Protein AF-0000000086159835 (afdb_homodimer)

Foldseek 3Di:
DPQDPQVVLQVPAFKEKEWEQQFFQACVVVPHPGGDPDTDTDIEGSQQEDEFPAAAAAEPPLPFKKKFKFKKWAFAAKAALDALVCLCVRTFFIKIKIQIFSVVQQVVCVVVVHDRHVRRYDHNRIYIYGTDGPVLPPDQQAWWKWKDKQPHTQDIDTSVRGNQHSSRVSNRVSHVPMDHRSYMYTRTGHPRMGGHDAQIKMKMDIPPRDIGIHHYHHDDDDD/DPQDPQVVLQVPAFKEKEWEQQFFQACVVVPHPGGDPDTDIDIEGSQQEDEFPAAAAAAPPLPFKKKFKFKKWAFAAKAALDALVCLCVRTFFIKIKIQIFSVVQQVVCVVVVHDRHVRRYDHNRIYIYGTDGPVLPPDQQAWWKWKDKQRHTQDIDTSVRGNQHSSRVSNRVRHVPMDHRSYMYTRTGHPRMGGHDAQIKMKMDIPPRDIGIHHYHHDDDDD

pLDDT: mean 96.33, std 6.63, range [37.75, 98.94]

Sequence (446 aa):
MAAVDGKKLLAFGKKIVAIGKNYEAHAREMGAKAAPKEPMFFLKPTSSYVQNGGEVLLPPGIGDVHHEVELGVVIGKTGRDIRKSESMEHVAGYVLAIDMTARHLQDKAKKAGTPWSMAKGFDTFTPVSEFIPKSKVLDPHDLTLWLKVDEELRQRGSTSDMVHDIPSLIAYISRIMTLEEGDVIITGTPEGVGPVPPNTMLSAGIEGILDISFPVKTRVYEEMAAVDGKKLLAFGKKIVAIGKNYEAHAREMGAKAAPKEPMFFLKPTSSYVQNGGEVLLPPGIGDVHHEVELGVVIGKTGRDIRKSESMEHVAGYVLAIDMTARHLQDKAKKAGTPWSMAKGFDTFTPVSEFIPKSKVLDPHDLTLWLKVDEELRQRGSTSDMVHDIPSLIAYISRIMTLEEGDVIITGTPEGVGPVPPNTMLSAGIEGILDISFPVKTRVYEE

Solvent-accessible surface area (backbone atoms only — not comparable to full-atom values): 22010 Å² total; per-residue (Å²): 124,82,79,77,57,44,67,58,30,60,68,61,20,40,41,30,43,36,36,50,47,22,14,50,63,24,14,40,74,72,71,36,93,54,42,66,92,56,93,41,44,38,61,31,54,57,59,8,51,27,49,76,84,43,57,32,45,40,60,77,89,53,69,51,32,26,49,32,56,22,56,24,42,29,27,56,43,63,45,54,46,39,51,50,92,53,27,69,76,24,50,51,26,31,30,50,33,29,53,30,28,29,46,54,51,34,52,53,19,30,75,68,27,37,47,45,29,68,27,41,27,27,41,25,25,28,37,31,50,69,62,38,55,47,89,78,47,93,48,81,53,69,40,45,40,35,31,27,53,73,78,44,77,46,31,69,39,52,45,60,52,39,70,65,46,68,38,54,47,48,18,55,48,15,63,42,26,57,42,43,51,19,20,31,39,32,57,23,30,56,42,52,63,44,73,59,63,67,78,35,39,40,32,35,33,39,72,96,77,51,71,48,57,29,50,25,35,69,44,78,80,66,130,124,82,78,77,57,46,66,58,30,60,68,63,19,39,41,29,43,36,36,52,47,23,14,49,64,24,15,40,74,73,71,37,94,55,42,63,93,57,94,41,46,36,61,31,54,58,58,8,50,25,49,70,82,41,56,31,46,40,60,78,88,53,67,51,31,27,50,32,56,23,56,24,41,28,28,55,42,62,43,52,43,39,50,50,93,53,28,69,77,24,50,51,25,32,30,49,31,29,54,28,29,29,45,54,52,34,52,51,19,29,75,70,26,38,46,44,30,66,28,43,25,27,40,26,25,27,37,29,50,69,64,36,54,47,90,80,48,91,48,82,53,69,38,46,38,36,31,27,51,72,79,43,78,45,32,69,38,54,44,58,53,39,72,64,46,69,37,54,48,47,19,55,48,14,64,42,26,57,42,42,52,20,20,32,38,32,55,23,30,55,42,52,64,44,73,59,62,64,78,35,41,40,33,36,35,38,74,96,75,51,70,47,55,29,50,25,34,70,45,79,81,65,130

Secondary structure (DSSP, 8-state):
-----HHHHHHH---EEEEES-BHHHHHHTT-SS--SS-EEEEE-GGGEEETT--EEEPTT---EEE-EEEEEEE-S-BSS--GGGGGGGEEEEEEEE--EEHHHHHHHHHHT--SHHHH-STT-EEE---EEGGG-S-TTS-EEEEEETTEEEEEEEGGGBSS-HHHHHHHHHHHS-B-TT-EEE----S--EE--SSEEEEEEETTTEEEEEEEEE-----/-----HHHHHHH---EEEEES-BHHHHHHTT-SS--SS-EEEEE-GGGEEETTS-EEEPTT---EEE-EEEEEEE-S-BSS--GGGGGGGEEEEEEEE--EEHHHHHHHHHHT--SHHHH-STT-EEE---EEGGG-S-TTS-EEEEEETTEEEEEEEGGGBSS-HHHHHHHHHTTS-B-TT-EEE----S--EE--SSEEEEEEETTTEEEEEEEEE-----

Radius of gyration: 21.15 Å; Cα contacts (8 Å, |Δi|>4): 1188; chains: 2; bounding box: 53×60×49 Å

Organism: Pythium oligandrum (NCBI:txid41045)

InterPro domains:
  IPR011234 Fumarylacetoacetase-like, C-terminal [PF01557] (15-204)
  IPR036663 Fumarylacetoacetase-like, C-terminal domain superfamily [G3DSA:3.90.850.10] (1-219)
  IPR036663 Fumarylacetoacetase-like, C-terminal domain superfamily [SSF56529] (14-217)

Nearest PDB structures (foldseek):
  6fog-assembly4_D  TM=9.794E-01  e=6.261E-34  Homo sapiens
  6sbi-assembly2_C  TM=9.796E-01  e=9.557E-34  Mus musculus
  1saw-assembly1_A  TM=9.766E-01  e=1.635E-32  Homo sapiens
  6sbj-assembly1_B  TM=9.550E-01  e=2.651E-32  Mus musculus
  6foh-assembly1_A  TM=9.398E-01  e=1.529E-31  Homo sapiens

Structure (mmCIF, N/CA/C/O backbone):
data_AF-0000000086159835-model_v1
#
loop_
_entity.id
_entity.type
_entity.pdbx_description
1 polymer 'Fumarylacetoacetase-like C-terminal domain-containing protein'
#
loop_
_atom_site.group_PDB
_atom_site.id
_atom_site.type_symbol
_atom_site.label_atom_id
_atom_site.label_alt_id
_atom_site.label_comp_id
_atom_site.label_asym_id
_atom_site.label_entity_id
_atom_site.label_seq_id
_atom_site.pdbx_PDB_ins_code
_atom_site.Cartn_x
_atom_site.Cartn_y
_atom_site.Cartn_z
_atom_site.occupancy
_atom_site.B_iso_or_equiv
_atom_site.auth_seq_id
_atom_site.auth_comp_id
_atom_site.auth_asym_id
_atom_site.auth_atom_id
_atom_site.pdbx_PDB_model_num
ATOM 1 N N . MET A 1 1 ? -19.703 -5.66 -25.625 1 38.84 1 MET A N 1
ATOM 2 C CA . MET A 1 1 ? -18.891 -5.121 -24.547 1 38.84 1 MET A CA 1
ATOM 3 C C . MET A 1 1 ? -17.469 -4.832 -25.031 1 38.84 1 MET A C 1
ATOM 5 O O . MET A 1 1 ? -16.875 -5.645 -25.75 1 38.84 1 MET A O 1
ATOM 9 N N . ALA A 1 2 ? -17.172 -3.602 -25.156 1 47.75 2 ALA A N 1
ATOM 10 C CA . ALA A 1 2 ? -15.898 -3.252 -25.766 1 47.75 2 ALA A CA 1
ATOM 11 C C . ALA A 1 2 ? -14.773 -4.129 -25.219 1 47.75 2 ALA A C 1
ATOM 13 O O . ALA A 1 2 ? -14.742 -4.441 -24.031 1 47.75 2 ALA A O 1
ATOM 14 N N . ALA A 1 3 ? -14.148 -4.867 -26.062 1 61.12 3 ALA A N 1
ATOM 15 C CA . ALA A 1 3 ? -13.047 -5.773 -25.734 1 61.12 3 ALA A CA 1
ATOM 16 C C . ALA A 1 3 ? -12.086 -5.125 -24.75 1 61.12 3 ALA A C 1
ATOM 18 O O . ALA A 1 3 ? -11.664 -3.986 -24.938 1 61.12 3 ALA A O 1
ATOM 19 N N . VAL A 1 4 ? -12.07 -5.711 -23.547 1 71.56 4 VAL A N 1
ATOM 20 C CA . VAL A 1 4 ? -11.203 -5.234 -22.469 1 71.56 4 VAL A CA 1
ATOM 21 C C . VAL A 1 4 ? -9.742 -5.312 -22.906 1 71.56 4 VAL A C 1
ATOM 23 O O . VAL A 1 4 ? -9.289 -6.348 -23.406 1 71.56 4 VAL A O 1
ATOM 26 N N . ASP A 1 5 ? -9.156 -4.168 -22.984 1 85.88 5 ASP A N 1
ATOM 27 C CA . ASP A 1 5 ? -7.711 -4.152 -23.188 1 85.88 5 ASP A CA 1
ATOM 28 C C . ASP A 1 5 ? -6.969 -4.43 -21.875 1 85.88 5 ASP A C 1
ATOM 30 O O . ASP A 1 5 ? -6.656 -3.502 -21.125 1 85.88 5 ASP A O 1
ATOM 34 N N . GLY A 1 6 ? -6.711 -5.695 -21.672 1 87.5 6 GLY A N 1
ATOM 35 C CA . GLY A 1 6 ? -6.145 -6.152 -20.422 1 87.5 6 GLY A CA 1
ATOM 36 C C . GLY A 1 6 ? -4.773 -5.566 -20.125 1 87.5 6 GLY A C 1
ATOM 37 O O . GLY A 1 6 ? -4.453 -5.246 -18.984 1 87.5 6 GLY A O 1
ATOM 38 N N . LYS A 1 7 ? -4.031 -5.457 -21.188 1 86.25 7 LYS A N 1
ATOM 39 C CA . LYS A 1 7 ? -2.695 -4.887 -21.031 1 86.25 7 LYS A CA 1
ATOM 40 C C . LYS A 1 7 ? -2.768 -3.439 -20.547 1 86.25 7 LYS A C 1
ATOM 42 O O . LYS A 1 7 ? -2.023 -3.037 -19.656 1 86.25 7 LYS A O 1
ATOM 47 N N . LYS A 1 8 ? -3.588 -2.777 -21.094 1 87.94 8 LYS A N 1
ATOM 48 C CA . LYS A 1 8 ? -3.777 -1.383 -20.719 1 87.94 8 LYS A CA 1
ATOM 49 C C . LYS A 1 8 ? -4.312 -1.275 -19.281 1 87.94 8 LYS A C 1
ATOM 51 O O . LYS A 1 8 ? -3.92 -0.38 -18.531 1 87.94 8 LYS A O 1
ATOM 56 N N . LEU A 1 9 ? -5.141 -2.17 -18.953 1 88.81 9 LEU A N 1
ATOM 57 C CA . LEU A 1 9 ? -5.719 -2.172 -17.609 1 88.81 9 LEU A CA 1
ATOM 58 C C . LEU A 1 9 ? -4.637 -2.377 -16.547 1 88.81 9 LEU A C 1
ATOM 60 O O . LEU A 1 9 ? -4.586 -1.643 -15.562 1 88.81 9 LEU A O 1
ATOM 64 N N . LEU A 1 10 ? -3.785 -3.311 -16.812 1 91 10 LEU A N 1
ATOM 65 C CA . LEU A 1 10 ? -2.715 -3.596 -15.859 1 91 10 LEU A CA 1
ATOM 66 C C . LEU A 1 10 ? -1.751 -2.418 -15.758 1 91 10 LEU A C 1
ATOM 68 O O . LEU A 1 10 ? -1.25 -2.115 -14.672 1 91 10 LEU A O 1
ATOM 72 N N . ALA A 1 11 ? -1.609 -1.752 -16.812 1 91.25 11 ALA A N 1
ATOM 73 C CA . ALA A 1 11 ? -0.691 -0.616 -16.828 1 91.25 11 ALA A CA 1
ATOM 74 C C . ALA A 1 11 ? -1.283 0.588 -16.109 1 91.25 11 ALA A C 1
ATOM 76 O O . ALA A 1 11 ? -0.556 1.363 -15.484 1 91.25 11 ALA A O 1
ATOM 77 N N . PHE A 1 12 ? -2.518 0.707 -16.094 1 92.06 12 PHE A N 1
ATOM 78 C CA . PHE A 1 12 ? -3.201 1.888 -15.586 1 92.06 12 PHE A CA 1
ATOM 79 C C . PHE A 1 12 ? -3.521 1.725 -14.102 1 92.06 12 PHE A C 1
ATOM 81 O O . PHE A 1 12 ? -3.684 2.713 -13.383 1 92.06 12 PHE A O 1
ATOM 88 N N . GLY A 1 13 ? -3.609 0.54 -13.695 1 96.56 13 GLY A N 1
ATOM 89 C CA . GLY A 1 13 ? -3.977 0.28 -12.312 1 96.56 13 GLY A CA 1
ATOM 90 C C . GLY A 1 13 ? -3.066 0.967 -11.312 1 96.56 13 GLY A C 1
ATOM 91 O O . GLY A 1 13 ? -1.879 1.161 -11.578 1 96.56 13 GLY A O 1
ATOM 92 N N . LYS A 1 14 ? -3.648 1.276 -10.188 1 98.06 14 LYS A N 1
ATOM 93 C CA . LYS A 1 14 ? -2.898 2.104 -9.25 1 98.06 14 LYS A CA 1
ATOM 94 C C . LYS A 1 14 ? -2.418 1.28 -8.055 1 98.06 14 LYS A C 1
ATOM 96 O O . LYS A 1 14 ? -1.489 1.682 -7.352 1 98.06 14 LYS A O 1
ATOM 101 N N . LYS A 1 15 ? -3.094 0.116 -7.852 1 98.75 15 LYS A N 1
ATOM 102 C CA . LYS A 1 15 ? -2.689 -0.603 -6.648 1 98.75 15 LYS A CA 1
ATOM 103 C C . LYS A 1 15 ? -2.891 -2.105 -6.809 1 98.75 15 LYS A C 1
ATOM 105 O O . LYS A 1 15 ? -3.701 -2.545 -7.629 1 98.75 15 LYS A O 1
ATOM 110 N N . ILE A 1 16 ? -2.121 -2.828 -6.105 1 98.94 16 ILE A N 1
ATOM 111 C CA . ILE A 1 16 ? -2.283 -4.258 -5.867 1 98.94 16 ILE A CA 1
ATOM 112 C C . ILE A 1 16 ? -2.719 -4.496 -4.426 1 98.94 16 ILE A C 1
ATOM 114 O O . ILE A 1 16 ? -2.029 -4.086 -3.486 1 98.94 16 ILE A O 1
ATOM 118 N N . VAL A 1 17 ? -3.873 -5.023 -4.223 1 98.94 17 VAL A N 1
ATOM 119 C CA . VAL A 1 17 ? -4.332 -5.445 -2.902 1 98.94 17 VAL A CA 1
ATOM 120 C C . VAL A 1 17 ? -4.027 -6.93 -2.703 1 98.94 17 VAL A C 1
ATOM 122 O O . VAL A 1 17 ? -4.598 -7.785 -3.387 1 98.94 17 VAL A O 1
ATOM 125 N N . ALA A 1 18 ? -3.174 -7.227 -1.755 1 98.94 18 ALA A N 1
ATOM 126 C CA . ALA A 1 18 ? -2.719 -8.602 -1.562 1 98.94 18 ALA A CA 1
ATOM 127 C C . ALA A 1 18 ? -3.312 -9.203 -0.29 1 98.94 18 ALA A C 1
ATOM 129 O O . ALA A 1 18 ? -3.121 -8.664 0.804 1 98.94 18 ALA A O 1
ATOM 130 N N . ILE A 1 19 ? -3.955 -10.312 -0.441 1 98.75 19 ILE A N 1
ATOM 131 C CA . ILE A 1 19 ? -4.629 -10.953 0.682 1 98.75 19 ILE A CA 1
ATOM 132 C C . ILE A 1 19 ? -3.662 -11.898 1.391 1 98.75 19 ILE A C 1
ATOM 134 O O . ILE A 1 19 ? -2.986 -12.703 0.746 1 98.75 19 ILE A O 1
ATOM 138 N N . GLY A 1 20 ? -3.625 -11.766 2.693 1 97.5 20 GLY A N 1
ATOM 139 C CA . GLY A 1 20 ? -2.764 -12.625 3.484 1 97.5 20 GLY A CA 1
ATOM 140 C C . GLY A 1 20 ? -3.477 -13.852 4.02 1 97.5 20 GLY A C 1
ATOM 141 O O . GLY A 1 20 ? -4.625 -13.766 4.457 1 97.5 20 GLY A O 1
ATOM 142 N N . LYS A 1 21 ? -2.803 -14.961 3.908 1 97.12 21 LYS A N 1
ATOM 143 C CA . LYS A 1 21 ? -3.203 -16.203 4.574 1 97.12 21 LYS A CA 1
ATOM 144 C C . LYS A 1 21 ? -4.637 -16.578 4.211 1 97.12 21 LYS A C 1
ATOM 146 O O . LYS A 1 21 ? -5.453 -16.859 5.094 1 97.12 21 LYS A O 1
ATOM 151 N N . ASN A 1 22 ? -4.895 -16.656 2.918 1 98.62 22 ASN A N 1
ATOM 152 C CA . ASN A 1 22 ? -6.242 -16.969 2.447 1 98.62 22 ASN A CA 1
ATOM 153 C C . ASN A 1 22 ? -6.391 -18.453 2.1 1 98.62 22 ASN A C 1
ATOM 155 O O . ASN A 1 22 ? -7.34 -18.828 1.417 1 98.62 22 ASN A O 1
ATOM 159 N N . TYR A 1 23 ? -5.422 -19.266 2.398 1 98.5 23 TYR A N 1
ATOM 160 C CA . TYR A 1 23 ? -5.434 -20.719 2.311 1 98.5 23 TYR A CA 1
ATOM 161 C C . TYR A 1 23 ? -5.105 -21.359 3.658 1 98.5 23 TYR A C 1
ATOM 163 O O . TYR A 1 23 ? -4.055 -21.078 4.242 1 98.5 23 TYR A O 1
ATOM 171 N N . GLU A 1 24 ? -5.953 -22.25 4.102 1 96.38 24 GLU A N 1
ATOM 172 C CA . GLU A 1 24 ? -5.797 -22.844 5.434 1 96.38 24 GLU A CA 1
ATOM 173 C C . GLU A 1 24 ? -4.438 -23.516 5.582 1 96.38 24 GLU A C 1
ATOM 175 O O . GLU A 1 24 ? -3.756 -23.328 6.594 1 96.38 24 GLU A O 1
ATOM 180 N N . ALA A 1 25 ? -4.078 -24.328 4.625 1 95.38 25 ALA A N 1
ATOM 181 C CA . ALA A 1 25 ? -2.818 -25.062 4.695 1 95.38 25 ALA A CA 1
ATOM 182 C C . ALA A 1 25 ? -1.631 -24.094 4.777 1 95.38 25 ALA A C 1
ATOM 184 O O . ALA A 1 25 ? -0.674 -24.344 5.512 1 95.38 25 ALA A O 1
ATOM 185 N N . HIS A 1 26 ? -1.688 -23.047 4.023 1 95.06 26 HIS A N 1
ATOM 186 C CA . HIS A 1 26 ? -0.62 -22.047 4.07 1 95.06 26 HIS A CA 1
ATOM 187 C C . HIS A 1 26 ? -0.59 -21.328 5.418 1 95.06 26 HIS A C 1
ATOM 189 O O . HIS A 1 26 ? 0.485 -21.062 5.953 1 95.06 26 HIS A O 1
ATOM 195 N N . ALA A 1 27 ? -1.743 -21 5.93 1 93.88 27 ALA A N 1
ATOM 196 C CA . ALA A 1 27 ? -1.797 -20.391 7.25 1 93.88 27 ALA A CA 1
ATOM 197 C C . ALA A 1 27 ? -1.101 -21.266 8.289 1 93.88 27 ALA A C 1
ATOM 199 O O . ALA A 1 27 ? -0.302 -20.766 9.094 1 93.88 27 ALA A O 1
ATOM 200 N N . ARG A 1 28 ? -1.351 -22.516 8.25 1 93.06 28 ARG A N 1
ATOM 201 C CA . ARG A 1 28 ? -0.728 -23.453 9.172 1 93.06 28 ARG A CA 1
ATOM 202 C C . ARG A 1 28 ? 0.774 -23.562 8.922 1 93.06 28 ARG A C 1
ATOM 204 O O . ARG A 1 28 ? 1.563 -23.594 9.867 1 93.06 28 ARG A O 1
ATOM 211 N N . GLU A 1 29 ? 1.144 -23.562 7.691 1 92.88 29 GLU A N 1
ATOM 212 C CA . GLU A 1 29 ? 2.545 -23.594 7.285 1 92.88 29 GLU A CA 1
ATOM 213 C C . GLU A 1 29 ? 3.312 -22.406 7.879 1 92.88 29 GLU A C 1
ATOM 215 O O . GLU A 1 29 ? 4.496 -22.531 8.203 1 92.88 29 GLU A O 1
ATOM 220 N N . MET A 1 30 ? 2.631 -21.312 8.062 1 90.81 30 MET A N 1
ATOM 221 C CA . MET A 1 30 ? 3.244 -20.078 8.57 1 90.81 30 MET A CA 1
ATOM 222 C C . MET A 1 30 ? 3.121 -20 10.094 1 90.81 30 MET A C 1
ATOM 224 O O . MET A 1 30 ? 3.402 -18.969 10.688 1 90.81 30 MET A O 1
ATOM 228 N N . GLY A 1 31 ? 2.535 -21 10.727 1 89.12 31 GLY A N 1
ATOM 229 C CA . GLY A 1 31 ? 2.543 -21.078 12.172 1 89.12 31 GLY A CA 1
ATOM 230 C C . GLY A 1 31 ? 1.234 -20.641 12.805 1 89.12 31 GLY A C 1
ATOM 231 O O . GLY A 1 31 ? 1.121 -20.578 14.031 1 89.12 31 GLY A O 1
ATOM 232 N N . ALA A 1 32 ? 0.295 -20.312 11.977 1 91.38 32 ALA A N 1
ATOM 233 C CA . ALA A 1 32 ? -1.006 -19.922 12.508 1 91.38 32 ALA A CA 1
ATOM 234 C C . ALA A 1 32 ? -1.889 -21.141 12.75 1 91.38 32 ALA A C 1
ATOM 236 O O . ALA A 1 32 ? -1.685 -22.188 12.141 1 91.38 32 ALA A O 1
ATOM 237 N N . LYS A 1 33 ? -2.793 -21.016 13.688 1 90.81 33 LYS A N 1
ATOM 238 C CA . LYS A 1 33 ? -3.732 -22.109 13.953 1 90.81 33 LYS A CA 1
ATOM 239 C C . LYS A 1 33 ? -4.773 -22.219 12.852 1 90.81 33 LYS A C 1
ATOM 241 O O . LYS A 1 33 ? -5.211 -23.312 12.508 1 90.81 33 LYS A O 1
ATOM 246 N N . ALA A 1 34 ? -5.141 -21.094 12.336 1 93.44 34 ALA A N 1
ATOM 247 C CA . ALA A 1 34 ? -6.145 -21 11.273 1 93.44 34 ALA A CA 1
ATOM 248 C C . ALA A 1 34 ? -5.98 -19.719 10.469 1 93.44 34 ALA A C 1
ATOM 250 O O . ALA A 1 34 ? -5.273 -18.797 10.891 1 93.44 34 ALA A O 1
ATOM 251 N N . ALA A 1 35 ? -6.586 -19.781 9.32 1 94.12 35 ALA A N 1
ATOM 252 C CA . ALA A 1 35 ? -6.676 -18.547 8.547 1 94.12 35 ALA A CA 1
ATOM 253 C C . ALA A 1 35 ? -7.504 -17.5 9.281 1 94.12 35 ALA A C 1
ATOM 255 O O . ALA A 1 35 ? -8.375 -17.844 10.086 1 94.12 35 ALA A O 1
ATOM 256 N N . PRO A 1 36 ? -7.195 -16.203 9.031 1 94.06 36 PRO A N 1
ATOM 257 C CA . PRO A 1 36 ? -7.961 -15.156 9.703 1 94.06 36 PRO A CA 1
ATOM 258 C C . PRO A 1 36 ? -9.445 -15.195 9.367 1 94.06 36 PRO A C 1
ATOM 260 O O . PRO A 1 36 ? -9.82 -15.484 8.227 1 94.06 36 PRO A O 1
ATOM 263 N N . LYS A 1 37 ? -10.227 -14.859 10.344 1 93.94 37 LYS A N 1
ATOM 264 C CA . LYS A 1 37 ? -11.672 -14.836 10.148 1 93.94 37 LYS A CA 1
ATOM 265 C C . LYS A 1 37 ? -12.086 -13.734 9.18 1 93.94 37 LYS A C 1
ATOM 267 O O . LYS A 1 37 ? -13.008 -13.906 8.391 1 93.94 37 LYS A O 1
ATOM 272 N N . GLU A 1 38 ? -11.398 -12.625 9.352 1 95.44 38 GLU A N 1
ATOM 273 C CA . GLU A 1 38 ? -11.57 -11.531 8.398 1 95.44 38 GLU A CA 1
ATOM 274 C C . GLU A 1 38 ? -10.352 -11.398 7.488 1 95.44 38 GLU A C 1
ATOM 276 O O . GLU A 1 38 ? -9.227 -11.648 7.91 1 95.44 38 GLU A O 1
ATOM 281 N N . PRO A 1 39 ? -10.664 -10.992 6.25 1 97.38 39 PRO A N 1
ATOM 282 C CA . PRO A 1 39 ? -9.523 -10.828 5.344 1 97.38 39 PRO A CA 1
ATOM 283 C C . PRO A 1 39 ? -8.492 -9.836 5.871 1 97.38 39 PRO A C 1
ATOM 285 O O . PRO A 1 39 ? -8.859 -8.781 6.398 1 97.38 39 PRO A O 1
ATOM 288 N N . MET A 1 40 ? -7.27 -10.203 5.812 1 96.69 40 MET A N 1
ATOM 289 C CA . MET A 1 40 ? -6.129 -9.328 6.062 1 96.69 40 MET A CA 1
ATOM 290 C C . MET A 1 40 ? -5.395 -9.008 4.766 1 96.69 40 MET A C 1
ATOM 292 O O . MET A 1 40 ? -5.148 -9.891 3.949 1 96.69 40 MET A O 1
ATOM 296 N N . PHE A 1 41 ? -5.086 -7.715 4.574 1 98.44 41 PHE A N 1
ATOM 297 C CA . PHE A 1 41 ? -4.426 -7.43 3.305 1 98.44 41 PHE A CA 1
ATOM 298 C C . PHE A 1 41 ? -3.402 -6.312 3.469 1 98.44 41 PHE A C 1
ATOM 300 O O . PHE A 1 41 ? -3.408 -5.598 4.477 1 98.44 41 PHE A O 1
ATOM 307 N N . PHE A 1 42 ? -2.516 -6.238 2.574 1 98.81 42 PHE A N 1
ATOM 308 C CA . PHE A 1 42 ? -1.533 -5.176 2.398 1 98.81 42 PHE A CA 1
ATOM 309 C C . PHE A 1 42 ? -1.499 -4.703 0.949 1 98.81 42 PHE A C 1
ATOM 311 O O . PHE A 1 42 ? -2.096 -5.332 0.073 1 98.81 42 PHE A O 1
ATOM 318 N N . LEU A 1 43 ? -0.88 -3.602 0.746 1 98.88 43 LEU A N 1
ATOM 319 C CA . LEU A 1 43 ? -0.776 -3.068 -0.608 1 98.88 43 LEU A CA 1
ATOM 320 C C . LEU A 1 43 ? 0.632 -3.262 -1.161 1 98.88 43 LEU A C 1
ATOM 322 O O . LEU A 1 43 ? 1.615 -3.117 -0.432 1 98.88 43 LEU A O 1
ATOM 326 N N . LYS A 1 44 ? 0.713 -3.623 -2.416 1 98.88 44 LYS A N 1
ATOM 327 C CA . LYS A 1 44 ? 1.946 -3.566 -3.195 1 98.88 44 LYS A CA 1
ATOM 328 C C . LYS A 1 44 ? 1.872 -2.48 -4.266 1 98.88 44 LYS A C 1
ATOM 330 O O . LYS A 1 44 ? 0.821 -2.271 -4.871 1 98.88 44 LYS A O 1
ATOM 335 N N . PRO A 1 45 ? 3.008 -1.779 -4.438 1 98.81 45 PRO A N 1
ATOM 336 C CA . PRO A 1 45 ? 3.016 -0.816 -5.543 1 98.81 45 PRO A CA 1
ATOM 337 C C . PRO A 1 45 ? 3.029 -1.489 -6.91 1 98.81 45 PRO A C 1
ATOM 339 O O . PRO A 1 45 ? 3.643 -2.547 -7.078 1 98.81 45 PRO A O 1
ATOM 342 N N . THR A 1 46 ? 2.404 -0.842 -7.914 1 98.44 46 THR A N 1
ATOM 343 C CA . THR A 1 46 ? 2.381 -1.423 -9.25 1 98.44 46 THR A CA 1
ATOM 344 C C . THR A 1 46 ? 3.762 -1.348 -9.898 1 98.44 46 THR A C 1
ATOM 346 O O . THR A 1 46 ? 4.02 -2.016 -10.898 1 98.44 46 THR A O 1
ATOM 349 N N . SER A 1 47 ? 4.637 -0.59 -9.289 1 98.25 47 SER A N 1
ATOM 350 C CA . SER A 1 47 ? 6.016 -0.573 -9.766 1 98.25 47 SER A CA 1
ATOM 351 C C . SER A 1 47 ? 6.703 -1.909 -9.508 1 98.25 47 SER A C 1
ATOM 353 O O . SER A 1 47 ? 7.773 -2.174 -10.062 1 98.25 47 SER A O 1
ATOM 355 N N . SER A 1 48 ? 6.105 -2.779 -8.703 1 98.69 48 SER A N 1
ATOM 356 C CA . SER A 1 48 ? 6.711 -4.07 -8.398 1 98.69 48 SER A CA 1
ATOM 357 C C . SER A 1 48 ? 6.434 -5.09 -9.5 1 98.69 48 SER A C 1
ATOM 359 O O . SER A 1 48 ? 7.031 -6.168 -9.516 1 98.69 48 SER A O 1
ATOM 361 N N . TYR A 1 49 ? 5.609 -4.785 -10.438 1 98.56 49 TYR A N 1
ATOM 362 C CA . TYR A 1 49 ? 5.293 -5.703 -11.523 1 98.56 49 TYR A CA 1
ATOM 363 C C . TYR A 1 49 ? 6.535 -6.016 -12.352 1 98.56 49 TYR A C 1
ATOM 365 O O . TYR A 1 49 ? 7.359 -5.133 -12.602 1 98.56 49 TYR A O 1
ATOM 373 N N . VAL A 1 50 ? 6.648 -7.164 -12.75 1 97.81 50 VAL A N 1
ATOM 374 C CA . VAL A 1 50 ? 7.516 -7.566 -13.852 1 97.81 50 VAL A CA 1
ATOM 375 C C . VAL A 1 50 ? 6.793 -8.57 -14.742 1 97.81 50 VAL A C 1
ATOM 377 O O . VAL A 1 50 ? 6.254 -9.57 -14.25 1 97.81 50 VAL A O 1
ATOM 380 N N . GLN A 1 51 ? 6.676 -8.227 -15.961 1 93.06 51 GLN A N 1
ATOM 381 C CA . GLN A 1 51 ? 5.945 -9.078 -16.906 1 93.06 51 GLN A CA 1
ATOM 382 C C . GLN A 1 51 ? 6.879 -10.078 -17.578 1 93.06 51 GLN A C 1
ATOM 384 O O . GLN A 1 51 ? 8.102 -9.992 -17.438 1 93.06 51 GLN A O 1
ATOM 389 N N . ASN A 1 52 ? 6.156 -10.977 -18.266 1 85.38 52 ASN A N 1
ATOM 390 C CA . ASN A 1 52 ? 6.906 -12.039 -18.938 1 85.38 52 ASN A CA 1
ATOM 391 C C . ASN A 1 52 ? 7.984 -11.469 -19.859 1 85.38 52 ASN A C 1
ATOM 393 O O . ASN A 1 52 ? 7.742 -10.5 -20.578 1 85.38 52 ASN A O 1
ATOM 397 N N . GLY A 1 53 ? 9.125 -12.039 -19.797 1 88.12 53 GLY A N 1
ATOM 398 C CA . GLY A 1 53 ? 10.289 -11.531 -20.5 1 88.12 53 GLY A CA 1
ATOM 399 C C . GLY A 1 53 ? 11.242 -10.758 -19.594 1 88.12 53 GLY A C 1
ATOM 400 O O . GLY A 1 53 ? 12.398 -10.531 -19.969 1 88.12 53 GLY A O 1
ATOM 401 N N . GLY A 1 54 ? 10.758 -10.312 -18.438 1 96 54 GLY A N 1
ATOM 402 C CA . GLY A 1 54 ? 11.586 -9.602 -17.484 1 96 54 GLY A CA 1
ATOM 403 C C . GLY A 1 54 ? 12.305 -10.531 -16.516 1 96 54 GLY A C 1
ATOM 404 O O . GLY A 1 54 ? 12.312 -11.742 -16.703 1 96 54 GLY A O 1
ATOM 405 N N . GLU A 1 55 ? 13.023 -9.898 -15.539 1 98.31 55 GLU A N 1
ATOM 406 C CA . GLU A 1 55 ? 13.781 -10.617 -14.523 1 98.31 55 GLU A CA 1
ATOM 407 C C . GLU A 1 55 ? 13.328 -10.227 -13.117 1 98.31 55 GLU A C 1
ATOM 409 O O . GLU A 1 55 ? 12.938 -9.078 -12.883 1 98.31 55 GLU A O 1
ATOM 414 N N . VAL A 1 56 ? 13.312 -11.227 -12.273 1 98.69 56 VAL A N 1
ATOM 415 C CA . VAL A 1 56 ? 13.188 -10.93 -10.852 1 98.69 56 VAL A CA 1
ATOM 416 C C . VAL A 1 56 ? 14.555 -10.586 -10.273 1 98.69 56 VAL A C 1
ATOM 418 O O . VAL A 1 56 ? 15.5 -11.375 -10.383 1 98.69 56 VAL A O 1
ATOM 421 N N . LEU A 1 57 ? 14.641 -9.453 -9.656 1 98.44 57 LEU A N 1
ATOM 422 C CA . LEU A 1 57 ? 15.922 -8.953 -9.172 1 98.44 57 LEU A CA 1
ATOM 423 C C . LEU A 1 57 ? 15.961 -8.922 -7.652 1 98.44 57 LEU A C 1
ATOM 425 O O . LEU A 1 57 ? 15.18 -8.195 -7.023 1 98.44 57 LEU A O 1
ATOM 429 N N . LEU A 1 58 ? 16.859 -9.656 -7.074 1 98.31 58 LEU A N 1
ATOM 430 C CA . LEU A 1 58 ? 16.984 -9.734 -5.621 1 98.31 58 LEU A CA 1
ATOM 431 C C . LEU A 1 58 ? 18.047 -8.758 -5.125 1 98.31 58 LEU A C 1
ATOM 433 O O . LEU A 1 58 ? 19.203 -8.828 -5.551 1 98.31 58 LEU A O 1
ATOM 437 N N . PRO A 1 59 ? 17.641 -7.871 -4.238 1 96.94 59 PRO A N 1
ATOM 438 C CA . PRO A 1 59 ? 18.672 -6.996 -3.668 1 96.94 59 PRO A CA 1
ATOM 439 C C . PRO A 1 59 ? 19.781 -7.77 -2.957 1 96.94 59 PRO A C 1
ATOM 441 O O . PRO A 1 59 ? 19.5 -8.742 -2.246 1 96.94 59 PRO A O 1
ATOM 444 N N . PRO A 1 60 ? 20.984 -7.316 -3.139 1 94.69 60 PRO A N 1
ATOM 445 C CA . PRO A 1 60 ? 22.078 -8 -2.447 1 94.69 60 PRO A CA 1
ATOM 446 C C . PRO A 1 60 ? 21.953 -7.934 -0.927 1 94.69 60 PRO A C 1
ATOM 448 O O . PRO A 1 60 ? 21.594 -6.887 -0.38 1 94.69 60 PRO A O 1
ATOM 451 N N . GLY A 1 61 ? 22.156 -9.062 -0.268 1 92.69 61 GLY A N 1
ATOM 452 C CA . GLY A 1 61 ? 22.188 -9.086 1.186 1 92.69 61 GLY A CA 1
ATOM 453 C C . GLY A 1 61 ? 20.812 -9.078 1.811 1 92.69 61 GLY A C 1
ATOM 454 O O . GLY A 1 61 ? 20.672 -9.008 3.033 1 92.69 61 GLY A O 1
ATOM 455 N N . ILE A 1 62 ? 19.797 -9.195 1.036 1 94.12 62 ILE A N 1
ATOM 456 C CA . ILE A 1 62 ? 18.422 -9.047 1.539 1 94.12 62 ILE A CA 1
ATOM 457 C C . ILE A 1 62 ? 18.016 -10.312 2.293 1 94.12 62 ILE A C 1
ATOM 459 O O . ILE A 1 62 ? 17 -10.32 2.994 1 94.12 62 ILE A O 1
ATOM 463 N N . GLY A 1 63 ? 18.812 -11.375 2.23 1 94.62 63 GLY A N 1
ATOM 464 C CA . GLY A 1 63 ? 18.422 -12.648 2.807 1 94.62 63 GLY A CA 1
ATOM 465 C C . GLY A 1 63 ? 17.5 -13.445 1.911 1 94.62 63 GLY A C 1
ATOM 466 O O . GLY A 1 63 ? 17.469 -13.25 0.694 1 94.62 63 GLY A O 1
ATOM 467 N N . ASP A 1 64 ? 16.703 -14.344 2.59 1 96.81 64 ASP A N 1
ATOM 468 C CA . ASP A 1 64 ? 15.844 -15.219 1.813 1 96.81 64 ASP A CA 1
ATOM 469 C C . ASP A 1 64 ? 14.648 -14.453 1.244 1 96.81 64 ASP A C 1
ATOM 471 O O . ASP A 1 64 ? 13.992 -13.695 1.961 1 96.81 64 ASP A O 1
ATOM 475 N N . VAL A 1 65 ? 14.445 -14.648 -0.028 1 98.62 65 VAL A N 1
ATOM 476 C CA . VAL A 1 65 ? 13.227 -14.18 -0.69 1 98.62 65 VAL A CA 1
ATOM 477 C C . VAL A 1 65 ? 12.359 -15.375 -1.079 1 98.62 65 VAL A C 1
ATOM 479 O O . VAL A 1 65 ? 12.844 -16.344 -1.677 1 98.62 65 VAL A O 1
ATOM 482 N N . HIS A 1 66 ? 11.102 -15.297 -0.713 1 98.88 66 HIS A N 1
ATOM 483 C CA . HIS A 1 66 ? 10.203 -16.422 -0.914 1 98.88 66 HIS A CA 1
ATOM 484 C C . HIS A 1 66 ? 9.203 -16.141 -2.027 1 98.88 66 HIS A C 1
ATOM 486 O O . HIS A 1 66 ? 8.812 -14.992 -2.24 1 98.88 66 HIS A O 1
ATOM 492 N N . HIS A 1 67 ? 8.828 -17.234 -2.691 1 98.88 67 HIS A N 1
ATOM 493 C CA . HIS A 1 67 ? 7.781 -17.172 -3.705 1 98.88 67 HIS A CA 1
ATOM 494 C C . HIS A 1 67 ? 6.414 -17.469 -3.098 1 98.88 67 HIS A C 1
ATOM 496 O O . HIS A 1 67 ? 6.297 -18.281 -2.172 1 98.88 67 HIS A O 1
ATOM 502 N N . GLU A 1 68 ? 5.383 -16.844 -3.609 1 98.88 68 GLU A N 1
ATOM 503 C CA . GLU A 1 68 ? 3.98 -17.141 -3.338 1 98.88 68 GLU A CA 1
ATOM 504 C C . GLU A 1 68 ? 3.139 -17.031 -4.605 1 98.88 68 GLU A C 1
ATOM 506 O O . GLU A 1 68 ? 2.803 -15.93 -5.043 1 98.88 68 GLU A O 1
ATOM 511 N N . VAL A 1 69 ? 2.736 -18.125 -5.219 1 98.94 69 VAL A N 1
ATOM 512 C CA . VAL A 1 69 ? 1.927 -18.094 -6.434 1 98.94 69 VAL A CA 1
ATOM 513 C C . VAL A 1 69 ? 0.471 -17.812 -6.078 1 98.94 69 VAL A C 1
ATOM 515 O O . VAL A 1 69 ? -0.053 -18.344 -5.098 1 98.94 69 VAL A O 1
ATOM 518 N N . GLU A 1 70 ? -0.118 -16.938 -6.812 1 98.94 70 GLU A N 1
ATOM 519 C CA . GLU A 1 70 ? -1.476 -16.516 -6.492 1 98.94 70 GLU A CA 1
ATOM 520 C C . GLU A 1 70 ? -2.287 -16.25 -7.758 1 98.94 70 GLU A C 1
ATOM 522 O O . GLU A 1 70 ? -1.731 -15.883 -8.797 1 98.94 70 GLU A O 1
ATOM 527 N N . LEU A 1 71 ? -3.602 -16.438 -7.668 1 98.94 71 LEU A N 1
ATOM 528 C CA . LEU A 1 71 ? -4.512 -15.891 -8.672 1 98.94 71 LEU A CA 1
ATOM 529 C C . LEU A 1 71 ? -4.777 -14.414 -8.43 1 98.94 71 LEU A C 1
ATOM 531 O O . LEU A 1 71 ? -5.094 -14.008 -7.305 1 98.94 71 LEU A O 1
ATOM 535 N N . GLY A 1 72 ? -4.598 -13.625 -9.461 1 98.88 72 GLY A N 1
ATOM 536 C CA . GLY A 1 72 ? -4.957 -12.219 -9.406 1 98.88 72 GLY A CA 1
ATOM 537 C C . GLY A 1 72 ? -6.27 -11.914 -10.102 1 98.88 72 GLY A C 1
ATOM 538 O O . GLY A 1 72 ? -6.566 -12.477 -11.156 1 98.88 72 GLY A O 1
ATOM 539 N N . VAL A 1 73 ? -7.055 -11.062 -9.492 1 98.88 73 VAL A N 1
ATOM 540 C CA . VAL A 1 73 ? -8.32 -10.578 -10.047 1 98.88 73 VAL A CA 1
ATOM 541 C C . VAL A 1 73 ? -8.164 -9.133 -10.516 1 98.88 73 VAL A C 1
ATOM 543 O O . VAL A 1 73 ? -7.824 -8.25 -9.719 1 98.88 73 VAL A O 1
ATOM 546 N N . VAL A 1 74 ? -8.422 -8.906 -11.781 1 98.75 74 VAL A N 1
ATOM 547 C CA . VAL A 1 74 ? -8.297 -7.566 -12.344 1 98.75 74 VAL A CA 1
ATOM 548 C C . VAL A 1 74 ? -9.656 -6.867 -12.32 1 98.75 74 VAL A C 1
ATOM 550 O O . VAL A 1 74 ? -10.633 -7.375 -12.875 1 98.75 74 VAL A O 1
ATOM 553 N N . ILE A 1 75 ? -9.664 -5.715 -11.703 1 98.69 75 ILE A N 1
ATOM 554 C CA . ILE A 1 75 ? -10.898 -4.945 -11.602 1 98.69 75 ILE A CA 1
ATOM 555 C C . ILE A 1 75 ? -11.125 -4.168 -12.898 1 98.69 75 ILE A C 1
ATOM 557 O O . ILE A 1 75 ? -10.227 -3.471 -13.375 1 98.69 75 ILE A O 1
ATOM 561 N N . GLY A 1 76 ? -12.344 -4.277 -13.406 1 97.94 76 GLY A N 1
ATOM 562 C CA . GLY A 1 76 ? -12.656 -3.637 -14.672 1 97.94 76 GLY A CA 1
ATOM 563 C C . GLY A 1 76 ? -13.664 -2.51 -14.539 1 97.94 76 GLY A C 1
ATOM 564 O O . GLY A 1 76 ? -13.875 -1.738 -15.477 1 97.94 76 GLY A O 1
ATOM 565 N N . LYS A 1 77 ? -14.281 -2.469 -13.453 1 97.69 77 LYS A N 1
ATOM 566 C CA . LYS A 1 77 ? -15.266 -1.433 -13.164 1 97.69 77 LYS A CA 1
ATOM 567 C C . LYS A 1 77 ? -15.078 -0.875 -11.75 1 97.69 77 LYS A C 1
ATOM 569 O O . LYS A 1 77 ? -15.109 -1.625 -10.773 1 97.69 77 LYS A O 1
ATOM 574 N N . THR A 1 78 ? -14.914 0.445 -11.68 1 98.44 78 THR A N 1
ATOM 575 C CA . THR A 1 78 ? -14.719 1.116 -10.398 1 98.44 78 THR A CA 1
ATOM 576 C C . THR A 1 78 ? -15.953 0.952 -9.516 1 98.44 78 THR A C 1
ATOM 578 O O . THR A 1 78 ? -17.094 1.011 -10.008 1 98.44 78 THR A O 1
ATOM 581 N N . GLY A 1 79 ? -15.672 0.765 -8.203 1 98.31 79 GLY A N 1
ATOM 582 C CA . GLY A 1 79 ? -16.797 0.655 -7.285 1 98.31 79 GLY A CA 1
ATOM 583 C C . GLY A 1 79 ? -16.375 0.747 -5.828 1 98.31 79 GLY A C 1
ATOM 584 O O . GLY A 1 79 ? -15.227 0.468 -5.484 1 98.31 79 GLY A O 1
ATOM 585 N N . ARG A 1 80 ? -17.266 1.204 -5.016 1 98.12 80 ARG A N 1
ATOM 586 C CA . ARG A 1 80 ? -17.203 1.18 -3.559 1 98.12 80 ARG A CA 1
ATOM 587 C C . ARG A 1 80 ? -18.484 0.586 -2.967 1 98.12 80 ARG A C 1
ATOM 589 O O . ARG A 1 80 ? -19.531 0.607 -3.604 1 98.12 80 ARG A O 1
ATOM 596 N N . ASP A 1 81 ? -18.391 -0.007 -1.812 1 98.12 81 ASP A N 1
ATOM 597 C CA . ASP A 1 81 ? -19.531 -0.634 -1.171 1 98.12 81 ASP A CA 1
ATOM 598 C C . ASP A 1 81 ? -20.219 -1.627 -2.111 1 98.12 81 ASP A C 1
ATOM 600 O O . ASP A 1 81 ? -21.438 -1.603 -2.271 1 98.12 81 ASP A O 1
ATOM 604 N N . ILE A 1 82 ? -19.422 -2.391 -2.734 1 98.5 82 ILE A N 1
ATOM 605 C CA . ILE A 1 82 ? -19.938 -3.363 -3.693 1 98.5 82 ILE A CA 1
ATOM 606 C C . ILE A 1 82 ? -20.578 -4.527 -2.949 1 98.5 82 ILE A C 1
ATOM 608 O O . ILE A 1 82 ? -19.953 -5.16 -2.1 1 98.5 82 ILE A O 1
ATOM 612 N N . ARG A 1 83 ? -21.812 -4.809 -3.268 1 98.25 83 ARG A N 1
ATOM 613 C CA . ARG A 1 83 ? -22.453 -5.988 -2.697 1 98.25 83 ARG A CA 1
ATOM 614 C C . ARG A 1 83 ? -21.812 -7.27 -3.211 1 98.25 83 ARG A C 1
ATOM 616 O O . ARG A 1 83 ? -21.422 -7.352 -4.379 1 98.25 83 ARG A O 1
ATOM 623 N N . LYS A 1 84 ? -21.703 -8.273 -2.32 1 98.06 84 LYS A N 1
ATOM 624 C CA . LYS A 1 84 ? -21.125 -9.547 -2.719 1 98.06 84 LYS A CA 1
ATOM 625 C C . LYS A 1 84 ? -21.781 -10.078 -3.986 1 98.06 84 LYS A C 1
ATOM 627 O O . LYS A 1 84 ? -21.094 -10.578 -4.887 1 98.06 84 LYS A O 1
ATOM 632 N N . SER A 1 85 ? -23.078 -9.945 -4.145 1 98.19 85 SER A N 1
ATOM 633 C CA . SER A 1 85 ? -23.844 -10.492 -5.258 1 98.19 85 SER A CA 1
ATOM 634 C C . SER A 1 85 ? -23.484 -9.789 -6.57 1 98.19 85 SER A C 1
ATOM 636 O O . SER A 1 85 ? -23.766 -10.312 -7.648 1 98.19 85 SER A O 1
ATOM 638 N N . GLU A 1 86 ? -22.875 -8.641 -6.512 1 98.19 86 GLU A N 1
ATOM 639 C CA . GLU A 1 86 ? -22.562 -7.863 -7.707 1 98.19 86 GLU A CA 1
ATOM 640 C C . GLU A 1 86 ? -21.062 -7.832 -7.961 1 98.19 86 GLU A C 1
ATOM 642 O O . GLU A 1 86 ? -20.594 -7.207 -8.922 1 98.19 86 GLU A O 1
ATOM 647 N N . SER A 1 87 ? -20.344 -8.445 -7.098 1 98.5 87 SER A N 1
ATOM 648 C CA . SER A 1 87 ? -18.891 -8.344 -7.07 1 98.5 87 SER A CA 1
ATOM 649 C C . SER A 1 87 ? -18.281 -8.758 -8.406 1 98.5 87 SER A C 1
ATOM 651 O O . SER A 1 87 ? -17.422 -8.055 -8.945 1 98.5 87 SER A O 1
ATOM 653 N N . MET A 1 88 ? -18.781 -9.812 -8.969 1 98.31 88 MET A N 1
ATOM 654 C CA . MET A 1 88 ? -18.156 -10.383 -10.156 1 98.31 88 MET A CA 1
ATOM 655 C C . MET A 1 88 ? -18.406 -9.516 -11.383 1 98.31 88 MET A C 1
ATOM 657 O O . MET A 1 88 ? -17.734 -9.656 -12.398 1 98.31 88 MET A O 1
ATOM 661 N N . GLU A 1 89 ? -19.375 -8.594 -11.359 1 98.06 89 GLU A N 1
ATOM 662 C CA . GLU A 1 89 ? -19.609 -7.629 -12.438 1 98.06 89 GLU A CA 1
ATOM 663 C C . GLU A 1 89 ? -18.469 -6.629 -12.547 1 98.06 89 GLU A C 1
ATOM 665 O O . GLU A 1 89 ? -18.328 -5.953 -13.562 1 98.06 89 GLU A O 1
ATOM 670 N N . HIS A 1 90 ? -17.688 -6.586 -11.516 1 98.44 90 HIS A N 1
ATOM 671 C CA . HIS A 1 90 ? -16.594 -5.621 -11.492 1 98.44 90 HIS A CA 1
ATOM 672 C C . HIS A 1 90 ? -15.297 -6.254 -11.961 1 98.44 90 HIS A C 1
ATOM 674 O O . HIS A 1 90 ? -14.273 -5.57 -12.086 1 98.44 90 HIS A O 1
ATOM 680 N N . VAL A 1 91 ? -15.281 -7.484 -12.266 1 98.38 91 VAL A N 1
ATOM 681 C CA . VAL A 1 91 ? -14.078 -8.211 -12.648 1 98.38 91 VAL A CA 1
ATOM 682 C C . VAL A 1 91 ? -13.914 -8.18 -14.172 1 98.38 91 VAL A C 1
ATOM 684 O O . VAL A 1 91 ? -14.836 -8.547 -14.906 1 98.38 91 VAL A O 1
ATOM 687 N N . ALA A 1 92 ? -12.805 -7.73 -14.617 1 98 92 ALA A N 1
ATOM 688 C CA . ALA A 1 92 ? -12.492 -7.715 -16.047 1 98 92 ALA A CA 1
ATOM 689 C C . ALA A 1 92 ? -11.875 -9.039 -16.484 1 98 92 ALA A C 1
ATOM 691 O O . ALA A 1 92 ? -12.094 -9.492 -17.609 1 98 92 ALA A O 1
ATOM 692 N N . GLY A 1 93 ? -11.109 -9.633 -15.641 1 98.31 93 GLY A N 1
ATOM 693 C CA . GLY A 1 93 ? -10.352 -10.844 -15.906 1 98.31 93 GLY A CA 1
ATOM 694 C C . GLY A 1 93 ? -9.367 -11.195 -14.805 1 98.31 93 GLY A C 1
ATOM 695 O O . GLY A 1 93 ? -9.602 -10.875 -13.633 1 98.31 93 GLY A O 1
ATOM 696 N N . TYR A 1 94 ? -8.359 -11.914 -15.203 1 98.69 94 TYR A N 1
ATOM 697 C CA . TYR A 1 94 ? -7.457 -12.469 -14.195 1 98.69 94 TYR A CA 1
ATOM 698 C C . TYR A 1 94 ? -6.004 -12.344 -14.641 1 98.69 94 TYR A C 1
ATOM 700 O O . TYR A 1 94 ? -5.723 -11.938 -15.766 1 98.69 94 TYR A O 1
ATOM 708 N N . VAL A 1 95 ? -5.148 -12.633 -13.719 1 98.62 95 VAL A N 1
ATOM 709 C CA . VAL A 1 95 ? -3.721 -12.82 -13.961 1 98.62 95 VAL A CA 1
ATOM 710 C C . VAL A 1 95 ? -3.17 -13.883 -13.008 1 98.62 95 VAL A C 1
ATOM 712 O O . VAL A 1 95 ? -3.791 -14.195 -11.992 1 98.62 95 VAL A O 1
ATOM 715 N N . LEU A 1 96 ? -2.105 -14.492 -13.445 1 98.69 96 LEU A N 1
ATOM 716 C CA . LEU A 1 96 ? -1.244 -15.227 -12.523 1 98.69 96 LEU A CA 1
ATOM 717 C C . LEU A 1 96 ? -0.163 -14.312 -11.953 1 98.69 96 LEU A C 1
ATOM 719 O O . LEU A 1 96 ? 0.495 -13.586 -12.695 1 98.69 96 LEU A O 1
ATOM 723 N N . ALA A 1 97 ? -0.058 -14.32 -10.641 1 98.81 97 ALA A N 1
ATOM 724 C CA . ALA A 1 97 ? 0.926 -13.461 -9.992 1 98.81 97 ALA A CA 1
ATOM 725 C C . ALA A 1 97 ? 1.765 -14.242 -8.984 1 98.81 97 ALA A C 1
ATOM 727 O O . ALA A 1 97 ? 1.321 -15.266 -8.461 1 98.81 97 ALA A O 1
ATOM 728 N N . ILE A 1 98 ? 2.957 -13.797 -8.781 1 98.88 98 ILE A N 1
ATOM 729 C CA . ILE A 1 98 ? 3.82 -14.312 -7.723 1 98.88 98 ILE A CA 1
ATOM 730 C C . ILE A 1 98 ? 4.152 -13.195 -6.738 1 98.88 98 ILE A C 1
ATOM 732 O O . ILE A 1 98 ? 4.781 -12.195 -7.105 1 98.88 98 ILE A O 1
ATOM 736 N N . ASP A 1 99 ? 3.697 -13.344 -5.5 1 98.88 99 ASP A N 1
ATOM 737 C CA . ASP A 1 99 ? 3.982 -12.391 -4.43 1 98.88 99 ASP A CA 1
ATOM 738 C C . ASP A 1 99 ? 5.336 -12.688 -3.783 1 98.88 99 ASP A C 1
ATOM 740 O O . ASP A 1 99 ? 5.406 -13.352 -2.752 1 98.88 99 ASP A O 1
ATOM 744 N N . MET A 1 100 ? 6.371 -12.109 -4.387 1 98.94 100 MET A N 1
ATOM 745 C CA . MET A 1 100 ? 7.711 -12.266 -3.836 1 98.94 100 MET A CA 1
ATOM 746 C C . MET A 1 100 ? 7.844 -11.539 -2.502 1 98.94 100 MET A C 1
ATOM 748 O O . MET A 1 100 ? 7.34 -10.43 -2.346 1 98.94 100 MET A O 1
ATOM 752 N N . THR A 1 101 ? 8.516 -12.164 -1.557 1 98.69 101 THR A N 1
ATOM 753 C CA . THR A 1 101 ? 8.562 -11.648 -0.191 1 98.69 101 THR A CA 1
ATOM 754 C C . THR A 1 101 ? 9.984 -11.711 0.357 1 98.69 101 THR A C 1
ATOM 756 O O . THR A 1 101 ? 10.586 -12.781 0.431 1 98.69 101 THR A O 1
ATOM 759 N N . ALA A 1 102 ? 10.539 -10.555 0.709 1 98.5 102 ALA A N 1
ATOM 760 C CA . ALA A 1 102 ? 11.75 -10.578 1.529 1 98.5 102 ALA A CA 1
ATOM 761 C C . ALA A 1 102 ? 11.445 -11.086 2.938 1 98.5 102 ALA A C 1
ATOM 763 O O . ALA A 1 102 ? 11.102 -10.297 3.824 1 98.5 102 ALA A O 1
ATOM 764 N N . ARG A 1 103 ? 11.688 -12.32 3.111 1 98 103 ARG A N 1
ATOM 765 C CA . ARG A 1 103 ? 11.141 -13.023 4.266 1 98 103 ARG A CA 1
ATOM 766 C C . ARG A 1 103 ? 11.781 -12.531 5.562 1 98 103 ARG A C 1
ATOM 768 O O . ARG A 1 103 ? 11.094 -12.336 6.566 1 98 103 ARG A O 1
ATOM 775 N N . HIS A 1 104 ? 13.062 -12.312 5.582 1 96.81 104 HIS A N 1
ATOM 776 C CA . HIS A 1 104 ? 13.727 -11.82 6.781 1 96.81 104 HIS A CA 1
ATOM 777 C C . HIS A 1 104 ? 13.188 -10.445 7.18 1 96.81 104 HIS A C 1
ATOM 779 O O . HIS A 1 104 ? 12.93 -10.195 8.359 1 96.81 104 HIS A O 1
ATOM 785 N N . LEU A 1 105 ? 13.016 -9.617 6.191 1 97.31 105 LEU A N 1
ATOM 786 C CA . LEU A 1 105 ? 12.469 -8.289 6.449 1 97.31 105 LEU A CA 1
ATOM 787 C C . LEU A 1 105 ? 11.031 -8.391 6.961 1 97.31 105 LEU A C 1
ATOM 789 O O . LEU A 1 105 ? 10.641 -7.645 7.863 1 97.31 105 LEU A O 1
ATOM 793 N N . GLN A 1 106 ? 10.281 -9.266 6.34 1 97.88 106 GLN A N 1
ATOM 794 C CA . GLN A 1 106 ? 8.898 -9.438 6.785 1 97.88 106 GLN A CA 1
ATOM 795 C C . GLN A 1 106 ? 8.844 -9.938 8.227 1 97.88 106 GLN A C 1
ATOM 797 O O . GLN A 1 106 ? 8.047 -9.445 9.031 1 97.88 106 GLN A O 1
ATOM 802 N N . ASP A 1 107 ? 9.68 -10.891 8.555 1 97.12 107 ASP A N 1
ATOM 803 C CA . ASP A 1 107 ? 9.711 -11.43 9.906 1 97.12 107 ASP A CA 1
ATOM 804 C C . ASP A 1 107 ? 10.07 -10.344 10.922 1 97.12 107 ASP A C 1
ATOM 806 O O . ASP A 1 107 ? 9.477 -10.273 12 1 97.12 107 ASP A O 1
ATOM 810 N N . LYS A 1 108 ? 11.055 -9.562 10.57 1 96.88 108 LYS A N 1
ATOM 811 C CA . LYS A 1 108 ? 11.422 -8.438 11.43 1 96.88 108 LYS A CA 1
ATOM 812 C C . LYS A 1 108 ? 10.242 -7.488 11.617 1 96.88 108 LYS A C 1
ATOM 814 O O . LYS A 1 108 ? 9.984 -7.031 12.734 1 96.88 108 LYS A O 1
ATOM 819 N N . ALA A 1 109 ? 9.547 -7.191 10.586 1 97.5 109 ALA A N 1
ATOM 820 C CA . ALA A 1 109 ? 8.391 -6.301 10.648 1 97.5 109 ALA A CA 1
ATOM 821 C C . ALA A 1 109 ? 7.289 -6.883 11.531 1 97.5 109 ALA A C 1
ATOM 823 O O . ALA A 1 109 ? 6.703 -6.176 12.352 1 97.5 109 ALA A O 1
ATOM 824 N N . LYS A 1 110 ? 6.996 -8.164 11.312 1 97.25 110 LYS A N 1
ATOM 825 C CA . LYS A 1 110 ? 5.988 -8.844 12.117 1 97.25 110 LYS A CA 1
ATOM 826 C C . LYS A 1 110 ? 6.316 -8.742 13.602 1 97.25 110 LYS A C 1
ATOM 828 O O . LYS A 1 110 ? 5.457 -8.383 14.414 1 97.25 110 LYS A O 1
ATOM 833 N N . LYS A 1 111 ? 7.539 -9.008 13.93 1 97 111 LYS A N 1
ATOM 834 C CA . LYS A 1 111 ? 7.98 -9 15.32 1 97 111 LYS A CA 1
ATOM 835 C C . LYS A 1 111 ? 7.879 -7.602 15.922 1 97 111 LYS A C 1
ATOM 837 O O . LYS A 1 111 ? 7.508 -7.445 17.078 1 97 111 LYS A O 1
ATOM 842 N N . ALA A 1 112 ? 8.164 -6.621 15.133 1 96.44 112 ALA A N 1
ATOM 843 C CA . ALA A 1 112 ? 8.195 -5.238 15.602 1 96.44 112 ALA A CA 1
ATOM 844 C C . ALA A 1 112 ? 6.812 -4.594 15.5 1 96.44 112 ALA A C 1
ATOM 846 O O . ALA A 1 112 ? 6.609 -3.471 15.961 1 96.44 112 ALA A O 1
ATOM 847 N N . GLY A 1 113 ? 5.859 -5.293 14.867 1 97.06 113 GLY A N 1
ATOM 848 C CA . GLY A 1 113 ? 4.539 -4.719 14.648 1 97.06 113 GLY A CA 1
ATOM 849 C C . GLY A 1 113 ? 4.543 -3.57 13.656 1 97.06 113 GLY A C 1
ATOM 850 O O . GLY A 1 113 ? 3.822 -2.586 13.836 1 97.06 113 GLY A O 1
ATOM 851 N N . THR A 1 114 ? 5.406 -3.596 12.711 1 97.19 114 THR A N 1
ATOM 852 C CA . THR A 1 114 ? 5.535 -2.539 11.711 1 97.19 114 THR A CA 1
ATOM 853 C C . THR A 1 114 ? 5 -3.004 10.359 1 97.19 114 THR A C 1
ATOM 855 O O . THR A 1 114 ? 4.695 -4.184 10.18 1 97.19 114 THR A O 1
ATOM 858 N N . PRO A 1 115 ? 4.828 -2.109 9.383 1 97.69 115 PRO A N 1
ATOM 859 C CA . PRO A 1 115 ? 4.238 -2.461 8.086 1 97.69 115 PRO A CA 1
ATOM 860 C C . PRO A 1 115 ? 5.117 -3.404 7.273 1 97.69 115 PRO A C 1
ATOM 862 O O . PRO A 1 115 ? 6.344 -3.395 7.422 1 97.69 115 PRO A O 1
ATOM 865 N N . TRP A 1 116 ? 4.453 -4.109 6.34 1 98.12 116 TRP A N 1
ATOM 866 C CA . TRP A 1 116 ? 5.129 -5.094 5.5 1 98.12 116 TRP A CA 1
ATOM 867 C C . TRP A 1 116 ? 5.582 -4.469 4.184 1 98.12 116 TRP A C 1
ATOM 869 O O . TRP A 1 116 ? 6.23 -5.129 3.367 1 98.12 116 TRP A O 1
ATOM 879 N N . SER A 1 117 ? 5.32 -3.258 3.939 1 97.5 117 SER A N 1
ATOM 880 C CA . SER A 1 117 ? 5.438 -2.627 2.629 1 97.5 117 SER A CA 1
ATOM 881 C C . SER A 1 117 ? 6.836 -2.803 2.053 1 97.5 117 SER A C 1
ATOM 883 O O . SER A 1 117 ? 6.996 -3.086 0.863 1 97.5 117 SER A O 1
ATOM 885 N N . MET A 1 118 ? 7.812 -2.689 2.83 1 96.81 118 MET A N 1
ATOM 886 C CA . MET A 1 118 ? 9.172 -2.824 2.322 1 96.81 118 MET A CA 1
ATOM 887 C C . MET A 1 118 ? 9.453 -4.258 1.889 1 96.81 118 MET A C 1
ATOM 889 O O . MET A 1 118 ? 9.969 -4.492 0.794 1 96.81 118 MET A O 1
ATOM 893 N N . ALA A 1 119 ? 9.086 -5.195 2.682 1 98.25 119 ALA A N 1
ATOM 894 C CA . ALA A 1 119 ? 9.367 -6.609 2.428 1 98.25 119 ALA A CA 1
ATOM 895 C C . ALA A 1 119 ? 8.656 -7.09 1.164 1 98.25 119 ALA A C 1
ATOM 897 O O . ALA A 1 119 ? 9.133 -8.016 0.495 1 98.25 119 ALA A O 1
ATOM 898 N N . LYS A 1 120 ? 7.555 -6.449 0.84 1 98.69 120 LYS A N 1
ATOM 899 C CA . LYS A 1 120 ? 6.676 -6.949 -0.212 1 98.69 120 LYS A CA 1
ATOM 900 C C . LYS A 1 120 ? 6.762 -6.078 -1.462 1 98.69 120 LYS A C 1
ATOM 902 O O . LYS A 1 120 ? 6.301 -6.477 -2.535 1 98.69 120 LYS A O 1
ATOM 907 N N . GLY A 1 121 ? 7.457 -4.906 -1.363 1 98.56 121 GLY A N 1
ATOM 908 C CA . GLY A 1 121 ? 7.203 -3.885 -2.367 1 98.56 121 GLY A CA 1
ATOM 909 C C . GLY A 1 121 ? 8.414 -3.586 -3.232 1 98.56 121 GLY A C 1
ATOM 910 O O . GLY A 1 121 ? 8.43 -2.604 -3.975 1 98.56 121 GLY A O 1
ATOM 911 N N . PHE A 1 122 ? 9.438 -4.41 -3.227 1 98.62 122 PHE A N 1
ATOM 912 C CA . PHE A 1 122 ? 10.602 -4.156 -4.074 1 98.62 122 PHE A CA 1
ATOM 913 C C . PHE A 1 122 ? 10.219 -4.219 -5.547 1 98.62 122 PHE A C 1
ATOM 915 O O . PHE A 1 122 ? 9.312 -4.965 -5.93 1 98.62 122 PHE A O 1
ATOM 922 N N . ASP A 1 123 ? 10.93 -3.441 -6.367 1 98.38 123 ASP A N 1
ATOM 923 C CA . ASP A 1 123 ? 10.789 -3.611 -7.809 1 98.38 123 ASP A CA 1
ATOM 924 C C . ASP A 1 123 ? 11 -5.07 -8.211 1 98.38 123 ASP A C 1
ATOM 926 O O . ASP A 1 123 ? 11.891 -5.742 -7.688 1 98.38 123 ASP A O 1
ATOM 930 N N . THR A 1 124 ? 10.133 -5.582 -9.086 1 98.75 124 THR A N 1
ATOM 931 C CA . THR A 1 124 ? 10.125 -6.906 -9.695 1 98.75 124 THR A CA 1
ATOM 932 C C . THR A 1 124 ? 9.641 -7.957 -8.703 1 98.75 124 THR A C 1
ATOM 934 O O . THR A 1 124 ? 9.75 -9.156 -8.969 1 98.75 124 THR A O 1
ATOM 937 N N . PHE A 1 125 ? 9.109 -7.543 -7.562 1 98.94 125 PHE A N 1
ATOM 938 C CA . PHE A 1 125 ? 8.641 -8.492 -6.559 1 98.94 125 PHE A CA 1
ATOM 939 C C . PHE A 1 125 ? 7.191 -8.883 -6.82 1 98.94 125 PHE A C 1
ATOM 941 O O . PHE A 1 125 ? 6.531 -9.461 -5.949 1 98.94 125 PHE A O 1
ATOM 948 N N . THR A 1 126 ? 6.648 -8.562 -7.996 1 98.88 126 THR A N 1
ATOM 949 C CA . THR A 1 126 ? 5.352 -9.07 -8.43 1 98.88 126 THR A CA 1
ATOM 950 C C . THR A 1 126 ? 5.406 -9.531 -9.883 1 98.88 126 THR A C 1
ATOM 952 O O . THR A 1 126 ? 4.809 -8.898 -10.758 1 98.88 126 THR A O 1
ATOM 955 N N . PRO A 1 127 ? 6.039 -10.641 -10.117 1 98.75 127 PRO A N 1
ATOM 956 C CA . PRO A 1 127 ? 5.879 -11.258 -11.43 1 98.75 127 PRO A CA 1
ATOM 957 C C . PRO A 1 127 ? 4.418 -11.539 -11.781 1 98.75 127 PRO A C 1
ATOM 959 O O . PRO A 1 127 ? 3.67 -12.055 -10.945 1 98.75 127 PRO A O 1
ATOM 962 N N . VAL A 1 128 ? 4.086 -11.195 -12.977 1 98.44 128 VAL A N 1
ATOM 963 C CA . VAL A 1 128 ? 2.676 -11.305 -13.344 1 98.44 128 VAL A CA 1
ATOM 964 C C . VAL A 1 128 ? 2.555 -11.773 -14.789 1 98.44 128 VAL A C 1
ATOM 966 O O . VAL A 1 128 ? 3.387 -11.422 -15.633 1 98.44 128 VAL A O 1
ATOM 969 N N . SER A 1 129 ? 1.595 -12.516 -15.078 1 98.19 129 SER A N 1
ATOM 970 C CA . SER A 1 129 ? 1.311 -12.977 -16.438 1 98.19 129 SER A CA 1
ATOM 971 C C . SER A 1 129 ? 0.648 -11.883 -17.266 1 98.19 129 SER A C 1
ATOM 973 O O . SER A 1 129 ? 0.358 -10.805 -16.75 1 98.19 129 SER A O 1
ATOM 975 N N . GLU A 1 130 ? 0.494 -12.266 -18.531 1 96.69 130 GLU A N 1
ATOM 976 C CA . GLU A 1 130 ? -0.42 -11.469 -19.344 1 96.69 130 GLU A CA 1
ATOM 977 C C . GLU A 1 130 ? -1.853 -11.57 -18.828 1 96.69 130 GLU A C 1
ATOM 979 O O . GLU A 1 130 ? -2.186 -12.508 -18.094 1 96.69 130 GLU A O 1
ATOM 984 N N . PHE A 1 131 ? -2.65 -10.641 -19.25 1 97.56 131 PHE A N 1
ATOM 985 C CA . PHE A 1 131 ? -4.062 -10.602 -18.891 1 97.56 131 PHE A CA 1
ATOM 986 C C . PHE A 1 131 ? -4.793 -11.828 -19.422 1 97.56 131 PHE A C 1
ATOM 988 O O . PHE A 1 131 ? -4.586 -12.234 -20.562 1 97.56 131 PHE A O 1
ATOM 995 N N . ILE A 1 132 ? -5.57 -12.438 -18.547 1 97.62 132 ILE A N 1
ATOM 996 C CA . ILE A 1 132 ? -6.414 -13.57 -18.906 1 97.62 132 ILE A CA 1
ATOM 997 C C . ILE A 1 132 ? -7.875 -13.125 -18.969 1 97.62 132 ILE A C 1
ATOM 999 O O . ILE A 1 132 ? -8.492 -12.844 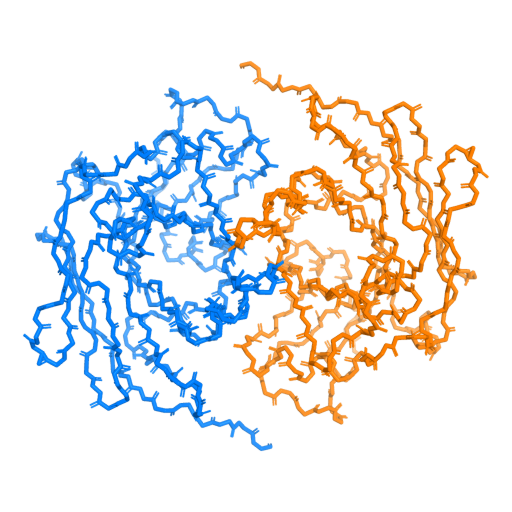-17.938 1 97.62 132 ILE A O 1
ATOM 1003 N N . PRO A 1 133 ? -8.445 -13.109 -20.109 1 96 133 PRO A N 1
ATOM 1004 C CA . PRO A 1 133 ? -9.852 -12.719 -20.203 1 96 133 PRO A CA 1
ATOM 1005 C C . PRO A 1 133 ? -10.773 -13.664 -19.438 1 96 133 PRO A C 1
ATOM 1007 O O . PRO A 1 133 ? -10.484 -14.859 -19.328 1 96 133 PRO A O 1
ATOM 1010 N N . LYS A 1 134 ? -11.891 -13.18 -19.016 1 94.5 134 LYS A N 1
ATOM 1011 C CA . LYS A 1 134 ? -12.867 -13.969 -18.266 1 94.5 134 LYS A CA 1
ATOM 1012 C C . LYS A 1 134 ? -13.305 -15.195 -19.062 1 94.5 134 LYS A C 1
ATOM 1014 O O . LYS A 1 134 ? -13.555 -16.25 -18.484 1 94.5 134 LYS A O 1
ATOM 1019 N N . SER A 1 135 ? -13.352 -15 -20.312 1 93.81 135 SER A N 1
ATOM 1020 C CA . SER A 1 135 ? -13.852 -16.062 -21.188 1 93.81 135 SER A CA 1
ATOM 1021 C C . SER A 1 135 ? -12.93 -17.281 -21.172 1 93.81 135 SER A C 1
ATOM 1023 O O . SER A 1 135 ? -13.352 -18.375 -21.516 1 93.81 135 SER A O 1
ATOM 1025 N N . LYS A 1 136 ? -11.742 -17.109 -20.734 1 95.12 136 LYS A N 1
ATOM 1026 C CA . LYS A 1 136 ? -10.781 -18.219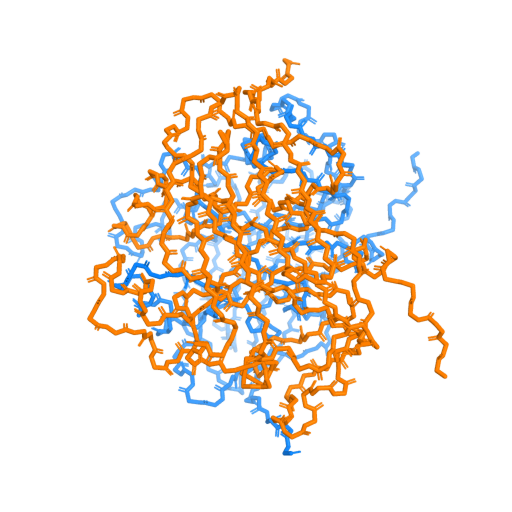 -20.703 1 95.12 136 LYS A CA 1
ATOM 1027 C C . LYS A 1 136 ? -10.82 -18.953 -19.375 1 95.12 136 LYS A C 1
ATOM 1029 O O . LYS A 1 136 ? -10.172 -19.984 -19.203 1 95.12 136 LYS A O 1
ATOM 1034 N N . VAL A 1 137 ? -11.531 -18.422 -18.438 1 97 137 VAL A N 1
ATOM 1035 C CA . VAL A 1 137 ? -11.625 -19 -17.109 1 97 137 VAL A CA 1
ATOM 1036 C C . VAL A 1 137 ? -13.062 -19.406 -16.812 1 97 137 VAL A C 1
ATOM 1038 O O . VAL A 1 137 ? -13.922 -18.547 -16.594 1 97 137 VAL A O 1
ATOM 1041 N N . LEU A 1 138 ? -13.344 -20.656 -16.781 1 94.44 138 LEU A N 1
ATOM 1042 C CA . LEU A 1 138 ? -14.695 -21.141 -16.547 1 94.44 138 LEU A CA 1
ATOM 1043 C C . LEU A 1 138 ? -15.133 -20.875 -15.109 1 94.44 138 LEU A C 1
ATOM 1045 O O . LEU A 1 138 ? -16.25 -20.391 -14.875 1 94.44 138 LEU A O 1
ATOM 1049 N N . ASP A 1 139 ? -14.336 -21.25 -14.156 1 97.94 139 ASP A N 1
ATOM 1050 C CA . ASP A 1 139 ? -14.57 -21.016 -12.734 1 97.94 139 ASP A CA 1
ATOM 1051 C C . ASP A 1 139 ? -13.281 -20.625 -12.016 1 97.94 139 ASP A C 1
ATOM 1053 O O . ASP A 1 139 ? -12.398 -21.469 -11.82 1 97.94 139 ASP A O 1
ATOM 1057 N N . PRO A 1 140 ? -13.227 -19.375 -11.617 1 98.75 140 PRO A N 1
ATOM 1058 C CA . PRO A 1 140 ? -11.992 -18.953 -10.953 1 98.75 140 PRO A CA 1
ATOM 1059 C C . PRO A 1 140 ? -11.781 -19.625 -9.602 1 98.75 140 PRO A C 1
ATOM 1061 O O . PRO A 1 140 ? -10.703 -19.531 -9.016 1 98.75 140 PRO A O 1
ATOM 1064 N N . HIS A 1 141 ? -12.734 -20.344 -9.133 1 98.69 141 HIS A N 1
ATOM 1065 C CA . HIS A 1 141 ? -12.625 -21.062 -7.867 1 98.69 141 HIS A CA 1
ATOM 1066 C C . HIS A 1 141 ? -12.359 -22.547 -8.094 1 98.69 141 HIS A C 1
ATOM 1068 O O . HIS A 1 141 ? -12.562 -23.359 -7.195 1 98.69 141 HIS A O 1
ATOM 1074 N N . ASP A 1 142 ? -11.977 -22.859 -9.227 1 98.19 142 ASP A N 1
ATOM 1075 C CA . ASP A 1 142 ? -11.594 -24.234 -9.57 1 98.19 142 ASP A CA 1
ATOM 1076 C C . ASP A 1 142 ? -10.43 -24.25 -10.555 1 98.19 142 ASP A C 1
ATOM 1078 O O . ASP A 1 142 ? -10.523 -24.844 -11.625 1 98.19 142 ASP A O 1
ATOM 1082 N N . LEU A 1 143 ? -9.375 -23.625 -10.211 1 98.75 143 LEU A N 1
ATOM 1083 C CA . LEU A 1 143 ? -8.125 -23.578 -10.969 1 98.75 143 LEU A CA 1
ATOM 1084 C C . LEU A 1 143 ? -6.984 -24.203 -10.172 1 98.75 143 LEU A C 1
ATOM 1086 O O . LEU A 1 143 ? -6.91 -24.047 -8.953 1 98.75 143 LEU A O 1
ATOM 1090 N N . THR A 1 144 ? -6.125 -24.891 -10.883 1 98.88 144 THR A N 1
ATOM 1091 C CA . THR A 1 144 ? -4.902 -25.406 -10.266 1 98.88 144 THR A CA 1
ATOM 1092 C C . THR A 1 144 ? -3.723 -24.484 -10.57 1 98.88 144 THR A C 1
ATOM 1094 O O . THR A 1 144 ? -3.373 -24.281 -11.734 1 98.88 144 THR A O 1
ATOM 1097 N N . LEU A 1 145 ? -3.111 -23.953 -9.516 1 98.88 145 LEU A N 1
ATOM 1098 C CA . LEU A 1 145 ? -1.897 -23.141 -9.617 1 98.88 145 LEU A CA 1
ATOM 1099 C C . LEU A 1 145 ? -0.665 -23.984 -9.281 1 98.88 145 LEU A C 1
ATOM 1101 O O . LEU A 1 145 ? -0.721 -24.859 -8.43 1 98.88 145 LEU A O 1
ATOM 1105 N N . TRP A 1 146 ? 0.393 -23.656 -9.93 1 98.94 146 TRP A N 1
ATOM 1106 C CA . TRP A 1 146 ? 1.644 -24.328 -9.594 1 98.94 146 TRP A CA 1
ATOM 1107 C C . TRP A 1 146 ? 2.83 -23.391 -9.75 1 98.94 146 TRP A C 1
ATOM 1109 O O . TRP A 1 146 ? 2.74 -22.375 -10.453 1 98.94 146 TRP A O 1
ATOM 1119 N N . LEU A 1 147 ? 3.961 -23.688 -9.086 1 98.88 147 LEU A N 1
ATOM 1120 C CA . LEU A 1 147 ? 5.203 -22.938 -9.164 1 98.88 147 LEU A CA 1
ATOM 1121 C C . LEU A 1 147 ? 6.414 -23.844 -8.992 1 98.88 147 LEU A C 1
ATOM 1123 O O . LEU A 1 147 ? 6.406 -24.734 -8.133 1 98.88 147 LEU A O 1
ATOM 1127 N N . LYS A 1 148 ? 7.391 -23.609 -9.789 1 98.81 148 LYS A N 1
ATOM 1128 C CA . LYS A 1 148 ? 8.656 -24.328 -9.734 1 98.81 148 LYS A CA 1
ATOM 1129 C C . LYS A 1 148 ? 9.836 -23.375 -9.57 1 98.81 148 LYS A C 1
ATOM 1131 O O . LYS A 1 148 ? 9.805 -22.266 -10.102 1 98.81 148 LYS A O 1
ATOM 1136 N N . VAL A 1 149 ? 10.828 -23.844 -8.859 1 98.75 149 VAL A N 1
ATOM 1137 C CA . VAL A 1 149 ? 12.156 -23.234 -8.867 1 98.75 149 VAL A CA 1
ATOM 1138 C C . VAL A 1 149 ? 13.148 -24.203 -9.516 1 98.75 149 VAL A C 1
ATOM 1140 O O . VAL A 1 149 ? 13.375 -25.297 -9.008 1 98.75 149 VAL A O 1
ATOM 1143 N N . ASP A 1 150 ? 14.047 -23.828 -10.602 1 94.75 150 ASP A N 1
ATOM 1144 C CA . ASP A 1 150 ? 14.875 -24.688 -11.43 1 94.75 150 ASP A CA 1
ATOM 1145 C C . ASP A 1 150 ? 14.164 -26.016 -11.711 1 94.75 150 ASP A C 1
ATOM 1147 O O . ASP A 1 150 ? 14.75 -27.094 -11.562 1 94.75 150 ASP A O 1
ATOM 1151 N N . GLU A 1 151 ? 13.273 -26.609 -11.68 1 95.44 151 GLU A N 1
ATOM 1152 C CA . GLU A 1 151 ? 12.484 -27.781 -12.055 1 95.44 151 GLU A CA 1
ATOM 1153 C C . GLU A 1 151 ? 11.828 -28.406 -10.828 1 95.44 151 GLU A C 1
ATOM 1155 O O . GLU A 1 151 ? 11.055 -29.359 -10.953 1 95.44 151 GLU A O 1
ATOM 1160 N N . GLU A 1 152 ? 12.188 -27.875 -9.781 1 98.31 152 GLU A N 1
ATOM 1161 C CA . GLU A 1 152 ? 11.609 -28.422 -8.562 1 98.31 152 GLU A CA 1
ATOM 1162 C C . GLU A 1 152 ? 10.234 -27.828 -8.289 1 98.31 152 GLU A C 1
ATOM 1164 O O . GLU A 1 152 ? 10.102 -26.609 -8.102 1 98.31 152 GLU A O 1
ATOM 1169 N N . LEU A 1 153 ? 9.25 -28.672 -8.289 1 98.75 153 LEU A N 1
ATOM 1170 C CA . LEU A 1 153 ? 7.902 -28.234 -7.934 1 98.75 153 LEU A CA 1
ATOM 1171 C C . LEU A 1 153 ? 7.832 -27.844 -6.465 1 98.75 153 LEU A C 1
ATOM 1173 O O . LEU A 1 153 ? 8.141 -28.656 -5.586 1 98.75 153 LEU A O 1
ATOM 1177 N N . ARG A 1 154 ? 7.441 -26.594 -6.207 1 98.75 154 ARG A N 1
ATOM 1178 C CA . ARG A 1 154 ? 7.398 -26.078 -4.844 1 98.75 154 ARG A CA 1
ATOM 1179 C C . ARG A 1 154 ? 5.957 -25.906 -4.363 1 98.75 154 ARG A C 1
ATOM 1181 O O . ARG A 1 154 ? 5.652 -26.172 -3.201 1 98.75 154 ARG A O 1
ATOM 1188 N N . GLN A 1 155 ? 5.102 -25.438 -5.223 1 98.88 155 GLN A N 1
ATOM 1189 C CA . GLN A 1 155 ? 3.697 -25.219 -4.891 1 98.88 155 GLN A CA 1
ATOM 1190 C C . GLN A 1 155 ? 2.779 -25.828 -5.945 1 98.88 155 GLN A C 1
ATOM 1192 O O . GLN A 1 155 ? 3.068 -25.766 -7.141 1 98.88 155 GLN A O 1
ATOM 1197 N N . ARG A 1 156 ? 1.761 -26.391 -5.535 1 98.75 156 ARG A N 1
ATOM 1198 C CA . ARG A 1 156 ? 0.619 -26.859 -6.316 1 98.75 156 ARG A CA 1
ATOM 1199 C C . ARG A 1 156 ? -0.656 -26.844 -5.48 1 98.75 156 ARG A C 1
ATOM 1201 O O . ARG A 1 156 ? -0.718 -27.5 -4.43 1 98.75 156 ARG A O 1
ATOM 1208 N N . GLY A 1 157 ? -1.579 -26.094 -5.852 1 98.56 157 GLY A N 1
ATOM 1209 C CA . GLY A 1 157 ? -2.799 -25.969 -5.07 1 98.56 157 GLY A CA 1
ATOM 1210 C C . GLY A 1 157 ? -3.982 -25.484 -5.887 1 98.56 157 GLY A C 1
ATOM 1211 O O . GLY A 1 157 ? -3.824 -25.078 -7.039 1 98.56 157 GLY A O 1
ATOM 1212 N N . SER A 1 158 ? -5.137 -25.562 -5.266 1 98.81 158 SER A N 1
ATOM 1213 C CA . SER A 1 158 ? -6.383 -25.203 -5.941 1 98.81 158 SER A CA 1
ATOM 1214 C C . SER A 1 158 ? -6.969 -23.906 -5.383 1 98.81 158 SER A C 1
ATOM 1216 O O . SER A 1 158 ? -6.949 -23.688 -4.172 1 98.81 158 SER A O 1
ATOM 1218 N N . THR A 1 159 ? -7.562 -23.141 -6.309 1 98.81 159 THR A N 1
ATOM 1219 C CA . THR A 1 159 ? -8.211 -21.906 -5.883 1 98.81 159 THR A CA 1
ATOM 1220 C C . THR A 1 159 ? -9.516 -22.203 -5.148 1 98.81 159 THR A C 1
ATOM 1222 O O . THR A 1 159 ? -10.102 -21.312 -4.523 1 98.81 159 THR A O 1
ATOM 1225 N N . SER A 1 160 ? -9.984 -23.391 -5.109 1 98.62 160 SER A N 1
ATOM 1226 C CA . SER A 1 160 ? -11.164 -23.781 -4.332 1 98.62 160 SER A CA 1
ATOM 1227 C C . SER A 1 160 ? -10.859 -23.781 -2.84 1 98.62 160 SER A C 1
ATOM 1229 O O . SER A 1 160 ? -11.773 -23.812 -2.016 1 98.62 160 SER A O 1
ATOM 1231 N N . ASP A 1 161 ? -9.617 -23.766 -2.516 1 98.5 161 ASP A N 1
ATOM 1232 C CA . ASP A 1 161 ? -9.219 -23.844 -1.115 1 98.5 161 ASP A CA 1
ATOM 1233 C C . ASP A 1 161 ? -9.211 -22.453 -0.472 1 98.5 161 ASP A C 1
ATOM 1235 O O . ASP A 1 161 ? -8.898 -22.312 0.712 1 98.5 161 ASP A O 1
ATOM 1239 N N . MET A 1 162 ? -9.531 -21.422 -1.225 1 98.62 162 MET A N 1
ATOM 1240 C CA . MET A 1 162 ? -9.602 -20.078 -0.638 1 98.62 162 MET A CA 1
ATOM 1241 C C . MET A 1 162 ? -10.57 -20.062 0.54 1 98.62 162 MET A C 1
ATOM 1243 O O . MET A 1 162 ? -11.703 -20.531 0.427 1 98.62 162 MET A O 1
ATOM 1247 N N . VAL A 1 163 ? -10.141 -19.484 1.619 1 98.5 163 VAL A N 1
ATOM 1248 C CA . VAL A 1 163 ? -10.969 -19.312 2.803 1 98.5 163 VAL A CA 1
ATOM 1249 C C . VAL A 1 163 ? -12.031 -18.25 2.539 1 98.5 163 VAL A C 1
ATOM 1251 O O . VAL A 1 163 ? -13.203 -18.438 2.854 1 98.5 163 VAL A O 1
ATOM 1254 N N . HIS A 1 164 ? -11.594 -17.094 2.051 1 98.69 164 HIS A N 1
ATOM 1255 C CA . HIS A 1 164 ? -12.453 -16.031 1.54 1 98.69 164 HIS A CA 1
ATOM 1256 C C . HIS A 1 164 ? -12.469 -16.031 0.016 1 98.69 164 HIS A C 1
ATOM 1258 O O . HIS A 1 164 ? -11.43 -15.836 -0.618 1 98.69 164 HIS A O 1
ATOM 1264 N N . ASP A 1 165 ? -13.641 -16.219 -0.511 1 98.75 165 ASP A N 1
ATOM 1265 C CA . ASP A 1 165 ? -13.719 -16.312 -1.966 1 98.75 165 ASP A CA 1
ATOM 1266 C C . ASP A 1 165 ? -13.641 -14.922 -2.607 1 98.75 165 ASP A C 1
ATOM 1268 O O . ASP A 1 165 ? -13.656 -13.906 -1.91 1 98.75 165 ASP A O 1
ATOM 1272 N N . ILE A 1 166 ? -13.547 -14.93 -3.922 1 98.88 166 ILE A N 1
ATOM 1273 C CA . ILE A 1 166 ? -13.297 -13.703 -4.672 1 98.88 166 ILE A CA 1
ATOM 1274 C C . ILE A 1 166 ? -14.43 -12.711 -4.449 1 98.88 166 ILE A C 1
ATOM 1276 O O . ILE A 1 166 ? -14.195 -11.547 -4.133 1 98.88 166 ILE A O 1
ATOM 1280 N N . PRO A 1 167 ? -15.695 -13.102 -4.535 1 98.88 167 PRO A N 1
ATOM 1281 C CA . PRO A 1 167 ? -16.781 -12.148 -4.277 1 98.88 167 PRO A CA 1
ATOM 1282 C C . PRO A 1 167 ? -16.719 -11.539 -2.881 1 98.88 167 PRO A C 1
ATOM 1284 O O . PRO A 1 167 ? -16.938 -10.336 -2.717 1 98.88 167 PRO A O 1
ATOM 1287 N N . SER A 1 168 ? -16.391 -12.352 -1.874 1 98.81 168 SER A N 1
ATOM 1288 C CA . SER A 1 168 ? -16.281 -11.867 -0.502 1 98.81 168 SER A CA 1
ATOM 1289 C C . SER A 1 168 ? -15.141 -10.867 -0.363 1 98.81 168 SER A C 1
ATOM 1291 O O . SER A 1 168 ? -15.273 -9.859 0.334 1 98.81 168 SER A O 1
ATOM 1293 N N . LEU A 1 169 ? -14.031 -11.164 -1.008 1 98.94 169 LEU A N 1
ATOM 1294 C CA . LEU A 1 169 ? -12.875 -10.273 -0.947 1 98.94 169 LEU A CA 1
ATOM 1295 C C . LEU A 1 169 ? -13.203 -8.914 -1.557 1 98.94 169 LEU A C 1
ATOM 1297 O O . LEU A 1 169 ? -12.898 -7.879 -0.964 1 98.94 169 LEU A O 1
ATOM 1301 N N . ILE A 1 170 ? -13.836 -8.961 -2.719 1 98.94 170 ILE A N 1
ATOM 1302 C CA . ILE A 1 170 ? -14.18 -7.723 -3.412 1 98.94 170 ILE A CA 1
ATOM 1303 C C . ILE A 1 170 ? -15.141 -6.898 -2.553 1 98.94 170 ILE A C 1
ATOM 1305 O O . ILE A 1 170 ? -14.945 -5.695 -2.375 1 98.94 170 ILE A O 1
ATOM 1309 N N . ALA A 1 171 ? -16.141 -7.559 -2.01 1 98.75 171 ALA A N 1
ATOM 1310 C CA . ALA A 1 171 ? -17.109 -6.871 -1.166 1 98.75 171 ALA A CA 1
ATOM 1311 C C . ALA A 1 171 ? -16.438 -6.262 0.061 1 98.75 171 ALA A C 1
ATOM 1313 O O . ALA A 1 171 ? -16.672 -5.094 0.388 1 98.75 171 ALA A O 1
ATOM 1314 N N . TYR A 1 172 ? -15.617 -7.008 0.676 1 98.56 172 TYR A N 1
ATOM 1315 C CA . TYR A 1 172 ? -14.953 -6.574 1.904 1 98.56 172 TYR A CA 1
ATOM 1316 C C . TYR A 1 172 ? -14.023 -5.395 1.641 1 98.56 172 TYR A C 1
ATOM 1318 O O . TYR A 1 172 ? -14.117 -4.363 2.311 1 98.56 172 TYR A O 1
ATOM 1326 N N . ILE A 1 173 ? -13.141 -5.508 0.669 1 98.75 173 ILE A N 1
ATOM 1327 C CA . ILE A 1 173 ? -12.156 -4.48 0.362 1 98.75 173 ILE A CA 1
ATOM 1328 C C . ILE A 1 173 ? -12.859 -3.193 -0.063 1 98.75 173 ILE A C 1
ATOM 1330 O O . ILE A 1 173 ? -12.461 -2.098 0.337 1 98.75 173 ILE A O 1
ATOM 1334 N N . SER A 1 174 ? -13.93 -3.305 -0.843 1 98.69 174 SER A N 1
ATOM 1335 C CA . SER A 1 174 ? -14.617 -2.145 -1.403 1 98.69 174 SER A CA 1
ATOM 1336 C C . SER A 1 174 ? -15.344 -1.354 -0.32 1 98.69 174 SER A C 1
ATOM 1338 O O . SER A 1 174 ? -15.742 -0.21 -0.541 1 98.69 174 SER A O 1
ATOM 1340 N N . ARG A 1 175 ? -15.516 -1.947 0.841 1 97.5 175 ARG A N 1
ATOM 1341 C CA . ARG A 1 175 ? -16.094 -1.229 1.972 1 97.5 175 ARG A CA 1
ATOM 1342 C C . ARG A 1 175 ? -15.047 -0.372 2.672 1 97.5 175 ARG A C 1
ATOM 1344 O O . ARG A 1 175 ? -15.383 0.545 3.422 1 97.5 175 ARG A O 1
ATOM 1351 N N . ILE A 1 176 ? -13.852 -0.646 2.432 1 98.06 176 ILE A N 1
ATOM 1352 C CA . ILE A 1 176 ? -12.742 0.062 3.064 1 98.06 176 ILE A CA 1
ATOM 1353 C C . ILE A 1 176 ? -12.18 1.104 2.102 1 98.06 176 ILE A C 1
ATOM 1355 O O . ILE A 1 176 ? -12.039 2.275 2.457 1 98.06 176 ILE A O 1
ATOM 1359 N N . MET A 1 177 ? -11.953 0.666 0.895 1 98.69 177 MET A N 1
ATOM 1360 C CA . MET A 1 177 ? -11.375 1.539 -0.126 1 98.69 177 MET A CA 1
ATOM 1361 C C . MET A 1 177 ? -12.031 1.293 -1.48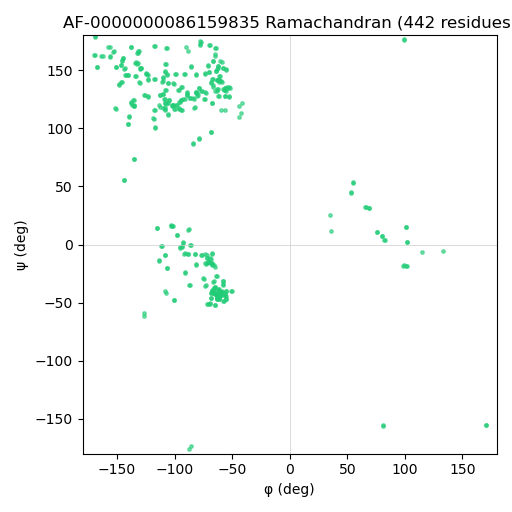1 1 98.69 177 MET A C 1
ATOM 1363 O O . MET A 1 177 ? -12.352 0.154 -1.824 1 98.69 177 MET A O 1
ATOM 1367 N N . THR A 1 178 ? -12.125 2.361 -2.193 1 98.69 178 THR A N 1
ATOM 1368 C CA . THR A 1 178 ? -12.641 2.248 -3.553 1 98.69 178 THR A CA 1
ATOM 1369 C C . THR A 1 178 ? -11.734 1.362 -4.402 1 98.69 178 THR A C 1
ATOM 1371 O O . THR A 1 178 ? -10.516 1.514 -4.379 1 98.69 178 THR A O 1
ATOM 1374 N N . LEU A 1 179 ? -12.375 0.379 -5.031 1 98.81 179 LEU A N 1
ATOM 1375 C CA . LEU A 1 179 ? -11.672 -0.378 -6.059 1 98.81 179 LEU A CA 1
ATOM 1376 C C . LEU A 1 179 ? -11.789 0.307 -7.414 1 98.81 179 LEU A C 1
ATOM 1378 O O . LEU A 1 179 ? -12.891 0.596 -7.875 1 98.81 179 LEU A O 1
ATOM 1382 N N . GLU A 1 180 ? -10.641 0.562 -8.047 1 98.44 180 GLU A N 1
ATOM 1383 C CA . GLU A 1 180 ? -10.609 1.309 -9.297 1 98.44 180 GLU A CA 1
ATOM 1384 C C . GLU A 1 180 ? -10.297 0.394 -10.477 1 98.44 180 GLU A C 1
ATOM 1386 O O . GLU A 1 180 ? -9.711 -0.676 -10.305 1 98.44 180 GLU A O 1
ATOM 1391 N N . GLU A 1 181 ? -10.742 0.863 -11.617 1 97.75 181 GLU A N 1
ATOM 1392 C CA . GLU A 1 181 ? -10.383 0.156 -12.844 1 97.75 181 GLU A CA 1
ATOM 1393 C C . GLU A 1 181 ? -8.867 -0.033 -12.945 1 97.75 181 GLU A C 1
ATOM 1395 O O . GLU A 1 181 ? -8.109 0.919 -12.766 1 97.75 181 GLU A O 1
ATOM 1400 N N . GLY A 1 182 ? -8.461 -1.31 -13.156 1 97.81 182 GLY A N 1
ATOM 1401 C CA . GLY A 1 182 ? -7.047 -1.616 -13.305 1 97.81 182 GLY A CA 1
ATOM 1402 C C . GLY A 1 182 ? -6.414 -2.145 -12.031 1 97.81 182 GLY A C 1
ATOM 1403 O O . GLY A 1 182 ? -5.324 -2.721 -12.062 1 97.81 182 GLY A O 1
ATOM 1404 N N . ASP A 1 183 ? -7.055 -1.936 -10.859 1 98.75 183 ASP A N 1
ATOM 1405 C CA . ASP A 1 183 ? -6.559 -2.537 -9.625 1 98.75 183 ASP A CA 1
ATOM 1406 C C . ASP A 1 183 ? -6.496 -4.059 -9.742 1 98.75 183 ASP A C 1
ATOM 1408 O O . ASP A 1 183 ? -7.246 -4.656 -10.516 1 98.75 183 ASP A O 1
ATOM 1412 N N . VAL A 1 184 ? -5.59 -4.652 -9 1 98.88 184 VAL A N 1
ATOM 1413 C CA . VAL A 1 184 ? -5.48 -6.105 -8.977 1 98.88 184 VAL A CA 1
ATOM 1414 C C . VAL A 1 184 ? -5.543 -6.602 -7.531 1 98.88 184 VAL A C 1
ATOM 1416 O O . VAL A 1 184 ? -4.875 -6.051 -6.652 1 98.88 184 VAL A O 1
ATOM 1419 N N . ILE A 1 185 ? -6.387 -7.539 -7.266 1 98.94 185 ILE A N 1
ATOM 1420 C CA . ILE A 1 185 ? -6.406 -8.258 -6 1 98.94 185 ILE A CA 1
ATOM 1421 C C . ILE A 1 185 ? -5.711 -9.609 -6.16 1 98.94 185 ILE A C 1
ATOM 1423 O O . ILE A 1 185 ? -6.129 -10.438 -6.969 1 98.94 185 ILE A O 1
ATOM 1427 N N . ILE A 1 186 ? -4.605 -9.805 -5.441 1 98.94 186 ILE A N 1
ATOM 1428 C CA . ILE A 1 186 ? -4.023 -11.141 -5.434 1 98.94 186 ILE A CA 1
ATOM 1429 C C . ILE A 1 186 ? -4.5 -11.906 -4.199 1 98.94 186 ILE A C 1
ATOM 1431 O O . ILE A 1 186 ? -4.453 -11.383 -3.084 1 98.94 186 ILE A O 1
ATOM 1435 N N . THR A 1 187 ? -4.93 -13.117 -4.328 1 98.88 187 THR A N 1
ATOM 1436 C CA . THR A 1 187 ? -5.945 -13.711 -3.467 1 98.88 187 THR A CA 1
ATOM 1437 C C . THR A 1 187 ? -5.309 -14.664 -2.455 1 98.88 187 THR A C 1
ATOM 1439 O O . THR A 1 187 ? -5.996 -15.5 -1.872 1 98.88 187 THR A O 1
ATOM 1442 N N . GLY A 1 188 ? -4.039 -14.609 -2.238 1 98.56 188 GLY A N 1
ATOM 1443 C CA . GLY A 1 188 ? -3.371 -15.531 -1.339 1 98.56 188 GLY A CA 1
ATOM 1444 C C . GLY A 1 188 ? -2.684 -16.672 -2.061 1 98.56 188 GLY A C 1
ATOM 1445 O O . GLY A 1 188 ? -2.805 -16.812 -3.281 1 98.56 188 GLY A O 1
ATOM 1446 N N . THR A 1 189 ? -2.006 -17.484 -1.31 1 98.81 189 THR A N 1
ATOM 1447 C CA . THR A 1 189 ? -1.162 -18.516 -1.909 1 98.81 189 THR A CA 1
ATOM 1448 C C . THR A 1 189 ? -1.383 -19.859 -1.226 1 98.81 189 THR A C 1
ATOM 1450 O O . THR A 1 189 ? -1.639 -19.922 -0.021 1 98.81 189 THR A O 1
ATOM 1453 N N . PRO A 1 190 ? -1.321 -20.922 -1.961 1 98.62 190 PRO A N 1
ATOM 1454 C CA . PRO A 1 190 ? -1.3 -22.25 -1.333 1 98.62 190 PRO A CA 1
ATOM 1455 C C . PRO A 1 190 ? 0.005 -22.531 -0.59 1 98.62 190 PRO A C 1
ATOM 1457 O O . PRO A 1 190 ? 0.929 -21.703 -0.628 1 98.62 190 PRO A O 1
ATOM 1460 N N . GLU A 1 191 ? 0.048 -23.641 0.146 1 98.25 191 GLU A N 1
ATOM 1461 C CA . GLU A 1 191 ? 1.239 -24.047 0.89 1 98.25 191 GLU A CA 1
ATOM 1462 C C . GLU A 1 191 ? 2.4 -24.344 -0.051 1 98.25 191 GLU A C 1
ATOM 1464 O O . GLU A 1 191 ? 2.209 -24.469 -1.264 1 98.25 191 GLU A O 1
ATOM 1469 N N . GLY A 1 192 ? 3.584 -24.5 0.502 1 98.44 192 GLY A N 1
ATOM 1470 C CA . GLY A 1 192 ? 4.785 -24.828 -0.251 1 98.44 192 GLY A CA 1
ATOM 1471 C C . GLY A 1 192 ? 5.672 -23.625 -0.514 1 98.44 192 GLY A C 1
ATOM 1472 O O . GLY A 1 192 ? 6.551 -23.672 -1.376 1 98.44 192 GLY A O 1
ATOM 1473 N N . VAL A 1 193 ? 5.445 -22.609 0.157 1 98.38 193 VAL A N 1
ATOM 1474 C CA . VAL A 1 193 ? 6.234 -21.391 0.059 1 98.38 193 VAL A CA 1
ATOM 1475 C C . VAL A 1 193 ? 7.68 -21.672 0.461 1 98.38 193 VAL A C 1
ATOM 1477 O O . VAL A 1 193 ? 7.934 -22.438 1.393 1 98.38 193 VAL A O 1
ATOM 1480 N N . GLY A 1 194 ? 8.633 -21.031 -0.261 1 98.06 194 GLY A N 1
ATOM 1481 C CA . GLY A 1 194 ? 10.031 -21.266 0.059 1 98.06 194 GLY A CA 1
ATOM 1482 C C . GLY A 1 194 ? 10.977 -20.297 -0.636 1 98.06 194 GLY A C 1
ATOM 1483 O O . GLY A 1 194 ? 10.531 -19.438 -1.398 1 98.06 194 GLY A O 1
ATOM 1484 N N . PRO A 1 195 ? 12.242 -20.484 -0.349 1 98.31 195 PRO A N 1
ATOM 1485 C CA . PRO A 1 195 ? 13.242 -19.547 -0.857 1 98.31 195 PRO A CA 1
ATOM 1486 C C . PRO A 1 195 ? 13.5 -19.703 -2.355 1 98.31 195 PRO A C 1
ATOM 1488 O O . PRO A 1 195 ? 13.398 -20.812 -2.887 1 98.31 195 PRO A O 1
ATOM 1491 N N . VAL A 1 196 ? 13.789 -18.594 -2.979 1 98.31 196 VAL A N 1
ATOM 1492 C CA . VAL A 1 196 ? 14.195 -18.516 -4.379 1 98.31 196 VAL A CA 1
ATOM 1493 C C . VAL A 1 196 ? 15.609 -17.953 -4.477 1 98.31 196 VAL A C 1
ATOM 1495 O O . VAL A 1 196 ? 15.805 -16.734 -4.465 1 98.31 196 VAL A O 1
ATOM 1498 N N . PRO A 1 197 ? 16.641 -18.781 -4.668 1 96.81 197 PRO A N 1
ATOM 1499 C CA . PRO A 1 197 ? 18 -18.281 -4.777 1 96.81 197 PRO A CA 1
ATOM 1500 C C . PRO A 1 197 ? 18.266 -17.531 -6.086 1 96.81 197 PRO A C 1
ATOM 1502 O O . PRO A 1 197 ? 17.578 -17.797 -7.086 1 96.81 197 PRO A O 1
ATOM 1505 N N . PRO A 1 198 ? 19.234 -16.609 -6.055 1 97.19 198 PRO A N 1
ATOM 1506 C CA . PRO A 1 198 ? 19.656 -16.016 -7.324 1 97.19 198 PRO A CA 1
ATOM 1507 C C . PRO A 1 198 ? 20.172 -17.047 -8.328 1 97.19 198 PRO A C 1
ATOM 1509 O O . PRO A 1 198 ? 20.562 -18.141 -7.938 1 97.19 198 PRO A O 1
ATOM 1512 N N . ASN A 1 199 ? 20.125 -16.703 -9.594 1 97.56 199 ASN A N 1
ATOM 1513 C CA . ASN A 1 199 ? 20.609 -17.531 -10.688 1 97.56 199 ASN A CA 1
ATOM 1514 C C . ASN A 1 199 ? 19.766 -18.812 -10.828 1 97.56 199 ASN A C 1
ATOM 1516 O O . ASN A 1 199 ? 20.312 -19.891 -11.039 1 97.56 199 ASN A O 1
ATOM 1520 N N . THR A 1 200 ? 18.547 -18.75 -10.531 1 98.31 200 THR A N 1
ATOM 1521 C CA . THR A 1 200 ? 17.578 -19.812 -10.781 1 98.31 200 THR A CA 1
ATOM 1522 C C . THR A 1 200 ? 16.5 -19.328 -11.742 1 98.31 200 THR A C 1
ATOM 1524 O O . THR A 1 200 ? 16.484 -18.156 -12.141 1 98.31 200 THR A O 1
ATOM 1527 N N . MET A 1 201 ? 15.695 -20.281 -12.164 1 98.44 201 MET A N 1
ATOM 1528 C CA . MET A 1 201 ? 14.508 -19.984 -12.961 1 98.44 201 MET A CA 1
ATOM 1529 C C . MET A 1 201 ? 13.242 -20.188 -12.148 1 98.44 201 MET A C 1
ATOM 1531 O O . MET A 1 201 ? 13.023 -21.25 -11.578 1 98.44 201 MET A O 1
ATOM 1535 N N . LEU A 1 202 ? 12.5 -19.109 -12.07 1 98.62 202 LEU A N 1
ATOM 1536 C CA . LEU A 1 202 ? 11.195 -19.141 -11.414 1 98.62 202 LEU A CA 1
ATOM 1537 C C . LEU A 1 202 ? 10.078 -19.344 -12.43 1 98.62 202 LEU A C 1
ATOM 1539 O O . LEU A 1 202 ? 9.891 -18.516 -13.32 1 98.62 202 LEU A O 1
ATOM 1543 N N . SER A 1 203 ? 9.359 -20.453 -12.328 1 98.38 203 SER A N 1
ATOM 1544 C CA . SER A 1 203 ? 8.258 -20.734 -13.25 1 98.38 203 SER A CA 1
ATOM 1545 C C . SER A 1 203 ? 6.965 -21 -12.492 1 98.38 203 SER A C 1
ATOM 1547 O O . SER A 1 203 ? 6.984 -21.547 -11.391 1 98.38 203 SER A O 1
ATOM 1549 N N . ALA A 1 204 ? 5.887 -20.609 -13.094 1 98.62 204 ALA A N 1
ATOM 1550 C CA . ALA A 1 204 ? 4.566 -20.828 -12.508 1 98.62 204 ALA A CA 1
ATOM 1551 C C . ALA A 1 204 ? 3.494 -20.922 -13.594 1 98.62 204 ALA A C 1
ATOM 1553 O O . ALA A 1 204 ? 3.73 -20.547 -14.742 1 98.62 204 ALA A O 1
ATOM 1554 N N . GLY A 1 205 ? 2.307 -21.406 -13.156 1 98.62 205 GLY A N 1
ATOM 1555 C CA . GLY A 1 205 ? 1.248 -21.5 -14.148 1 98.62 205 GLY A CA 1
ATOM 1556 C C . GLY A 1 205 ? -0.11 -21.812 -13.547 1 98.62 205 GLY A C 1
ATOM 1557 O O . GLY A 1 205 ? -0.215 -22.094 -12.352 1 98.62 205 GLY A O 1
ATOM 1558 N N . ILE A 1 206 ? -1.092 -21.547 -14.352 1 98.81 206 ILE A N 1
ATOM 1559 C CA . ILE A 1 206 ? -2.438 -22.094 -14.188 1 98.81 206 ILE A CA 1
ATOM 1560 C C . ILE A 1 206 ? -2.656 -23.25 -15.164 1 98.81 206 ILE A C 1
ATOM 1562 O O . ILE A 1 206 ? -2.578 -23.062 -16.375 1 98.81 206 ILE A O 1
ATOM 1566 N N . GLU A 1 207 ? -2.941 -24.406 -14.633 1 98.56 207 GLU A N 1
ATOM 1567 C CA . GLU A 1 207 ? -3.051 -25.594 -15.469 1 98.56 207 GLU A CA 1
ATOM 1568 C C . GLU A 1 207 ? -4.09 -25.391 -16.578 1 98.56 207 GLU A C 1
ATOM 1570 O O . GLU A 1 207 ? -5.223 -25 -16.297 1 98.56 207 GLU A O 1
ATOM 1575 N N . GLY A 1 208 ? -3.678 -25.641 -17.766 1 97.81 208 GLY A N 1
ATOM 1576 C CA . GLY A 1 208 ? -4.586 -25.594 -18.891 1 97.81 208 GLY A CA 1
ATOM 1577 C C . GLY A 1 208 ? -4.812 -24.188 -19.422 1 97.81 208 GLY A C 1
ATOM 1578 O O . GLY A 1 208 ? -5.574 -24 -20.375 1 97.81 208 GLY A O 1
ATOM 1579 N N . ILE A 1 209 ? -4.152 -23.219 -18.906 1 97.94 209 ILE A N 1
ATOM 1580 C CA . ILE A 1 209 ? -4.434 -21.859 -19.328 1 97.94 209 ILE A CA 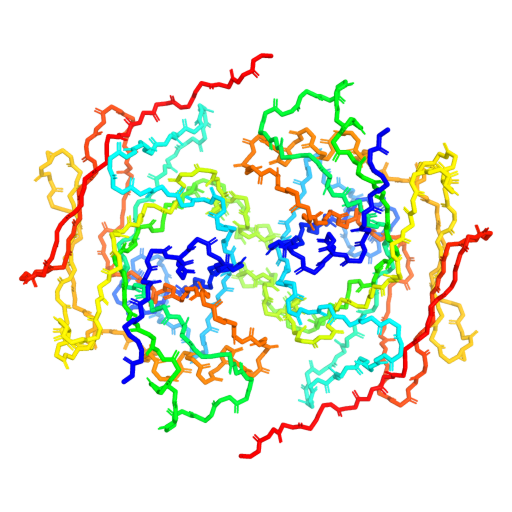1
ATOM 1581 C C . ILE A 1 209 ? -3.143 -21.172 -19.766 1 97.94 209 ILE A C 1
ATOM 1583 O O . ILE A 1 209 ? -3.012 -20.781 -20.938 1 97.94 209 ILE A O 1
ATOM 1587 N N . LEU A 1 210 ? -2.092 -21.062 -18.828 1 97.5 210 LEU A N 1
ATOM 1588 C CA . LEU A 1 210 ? -0.834 -20.422 -19.203 1 97.5 210 LEU A CA 1
ATOM 1589 C C . LEU A 1 210 ? 0.27 -20.766 -18.203 1 97.5 210 LEU A C 1
ATOM 1591 O O . LEU A 1 210 ? -0.002 -21.328 -17.141 1 97.5 210 LEU A O 1
ATOM 1595 N N . ASP A 1 211 ? 1.438 -20.578 -18.578 1 96.81 211 ASP A N 1
ATOM 1596 C CA . ASP A 1 211 ? 2.607 -20.609 -17.703 1 96.81 211 ASP A CA 1
ATOM 1597 C C . ASP A 1 211 ? 3.5 -19.391 -17.953 1 96.81 211 ASP A C 1
ATOM 1599 O O . ASP A 1 211 ? 3.418 -18.75 -19 1 96.81 211 ASP A O 1
ATOM 1603 N N . ILE A 1 212 ? 4.254 -19.016 -16.984 1 97.75 212 ILE A N 1
ATOM 1604 C CA . ILE A 1 212 ? 5.207 -17.906 -17.047 1 97.75 212 ILE A CA 1
ATOM 1605 C C . ILE A 1 212 ? 6.539 -18.344 -16.438 1 97.75 212 ILE A C 1
ATOM 1607 O O . ILE A 1 212 ? 6.59 -19.297 -15.648 1 97.75 212 ILE A O 1
ATOM 1611 N N . SER A 1 213 ? 7.59 -17.672 -16.844 1 97.81 213 SER A N 1
ATOM 1612 C CA . SER A 1 213 ? 8.93 -17.953 -16.328 1 97.81 213 SER A CA 1
ATOM 1613 C C . SER A 1 213 ? 9.773 -16.688 -16.234 1 97.81 213 SER A C 1
ATOM 1615 O O . SER A 1 213 ? 9.758 -15.867 -17.156 1 97.81 213 SER A O 1
ATOM 1617 N N . PHE A 1 214 ? 10.539 -16.594 -15.141 1 98.56 214 PHE A N 1
ATOM 1618 C CA . PHE A 1 214 ? 11.375 -15.43 -14.883 1 98.56 214 PHE A CA 1
ATOM 1619 C C . PHE A 1 214 ? 12.75 -15.844 -14.383 1 98.56 214 PHE A C 1
ATOM 1621 O O . PHE A 1 214 ? 12.867 -16.516 -13.359 1 98.56 214 PHE A O 1
ATOM 1628 N N . PRO A 1 215 ? 13.844 -15.477 -15.117 1 98.62 215 PRO A N 1
ATOM 1629 C CA . PRO A 1 215 ? 15.141 -15.617 -14.453 1 98.62 215 PRO A CA 1
ATOM 1630 C C . PRO A 1 215 ? 15.258 -14.773 -13.195 1 98.62 215 PRO A C 1
ATOM 1632 O O . PRO A 1 215 ? 14.75 -13.648 -13.148 1 98.62 215 PRO A O 1
ATOM 1635 N N . VAL A 1 216 ? 15.867 -15.328 -12.211 1 98.62 216 VAL A N 1
ATOM 1636 C CA . VAL A 1 216 ? 16.125 -14.625 -10.953 1 98.62 216 VAL A CA 1
ATOM 1637 C C . VAL A 1 216 ? 17.594 -14.227 -10.875 1 98.62 216 VAL A C 1
ATOM 1639 O O . VAL A 1 216 ? 18.484 -15.062 -11.023 1 98.62 216 VAL A O 1
ATOM 1642 N N . LYS A 1 217 ? 17.797 -12.977 -10.688 1 98.25 217 LYS A N 1
ATOM 1643 C CA . LYS A 1 217 ? 19.156 -12.453 -10.672 1 98.25 217 LYS A CA 1
ATOM 1644 C C . LYS A 1 217 ? 19.375 -11.539 -9.469 1 98.25 217 LYS A C 1
ATOM 1646 O O . LYS A 1 217 ? 18.422 -11.156 -8.789 1 98.25 217 LYS A O 1
ATOM 1651 N N . THR A 1 218 ? 20.609 -11.273 -9.195 1 97.5 218 THR A N 1
ATOM 1652 C CA . THR A 1 218 ? 20.953 -10.289 -8.18 1 97.5 218 THR A CA 1
ATOM 1653 C C . THR A 1 218 ? 20.844 -8.875 -8.742 1 97.5 218 THR A C 1
ATOM 1655 O O . THR A 1 218 ? 21.328 -8.594 -9.836 1 97.5 218 THR A O 1
ATOM 1658 N N . ARG A 1 219 ? 20.172 -8.078 -8.016 1 96.88 219 ARG A N 1
ATOM 1659 C CA . ARG A 1 219 ? 20.016 -6.691 -8.438 1 96.88 219 ARG A CA 1
ATOM 1660 C C . ARG A 1 219 ? 21.344 -5.957 -8.398 1 96.88 219 ARG A C 1
ATOM 1662 O O . ARG A 1 219 ? 22.125 -6.113 -7.457 1 96.88 219 ARG A O 1
ATOM 1669 N N . VAL A 1 220 ? 21.625 -5.172 -9.383 1 94.06 220 VAL A N 1
ATOM 1670 C CA . VAL A 1 220 ? 22.766 -4.262 -9.414 1 94.06 220 VAL A CA 1
ATOM 1671 C C . VAL A 1 220 ? 22.281 -2.82 -9.312 1 94.06 220 VAL A C 1
ATOM 1673 O O . VAL A 1 220 ? 21.547 -2.34 -10.18 1 94.06 220 VAL A O 1
ATOM 1676 N N . TYR A 1 221 ? 22.672 -2.164 -8.273 1 92.44 221 TYR A N 1
ATOM 1677 C CA . TYR A 1 221 ? 22.203 -0.799 -8.039 1 92.44 221 TYR A CA 1
ATOM 1678 C C . TYR A 1 221 ? 23.016 0.193 -8.875 1 92.44 221 TYR A C 1
ATOM 1680 O O . TYR A 1 221 ? 24.203 0.001 -9.102 1 92.44 221 TYR A O 1
ATOM 1688 N N . GLU A 1 222 ? 22.266 1.186 -9.25 1 86.06 222 GLU A N 1
ATOM 1689 C CA . GLU A 1 222 ? 22.922 2.256 -9.984 1 86.06 222 GLU A CA 1
ATOM 1690 C C . GLU A 1 222 ? 23.734 3.16 -9.055 1 86.06 222 GLU A C 1
ATOM 1692 O O . GLU A 1 222 ? 23.297 3.449 -7.938 1 86.06 222 GLU A O 1
ATOM 1697 N N . GLU A 1 223 ? 24.984 3.443 -9.43 1 77.31 223 GLU A N 1
ATOM 1698 C CA . GLU A 1 223 ? 25.875 4.289 -8.633 1 77.31 223 GLU A CA 1
ATOM 1699 C C . GLU A 1 223 ? 25.547 5.766 -8.836 1 77.31 223 GLU A C 1
ATOM 1701 O O . GLU A 1 223 ? 25.109 6.172 -9.914 1 77.31 223 GLU A O 1
ATOM 1706 N N . MET B 1 1 ? 10.602 25.438 -18.016 1 37.75 1 MET B N 1
ATOM 1707 C CA . MET B 1 1 ? 10.133 24.172 -17.469 1 37.75 1 MET B CA 1
ATOM 1708 C C . MET B 1 1 ? 8.609 24.094 -17.5 1 37.75 1 MET B C 1
ATOM 1710 O O . MET B 1 1 ? 7.93 25.047 -17.125 1 37.75 1 MET B O 1
ATOM 1714 N N . ALA B 1 2 ? 8.125 23.359 -18.422 1 46.97 2 ALA B N 1
ATOM 1715 C CA . ALA B 1 2 ? 6.676 23.375 -18.609 1 46.97 2 ALA B CA 1
ATOM 1716 C C . ALA B 1 2 ? 5.945 23.359 -17.281 1 46.97 2 ALA B C 1
ATOM 1718 O O . ALA B 1 2 ? 6.391 22.719 -16.328 1 46.97 2 ALA B O 1
ATOM 1719 N N . ALA B 1 3 ? 5.145 24.344 -17.047 1 60.53 3 ALA B N 1
ATOM 1720 C CA . ALA B 1 3 ? 4.379 24.547 -15.812 1 60.53 3 ALA B CA 1
ATOM 1721 C C . ALA B 1 3 ? 3.742 23.234 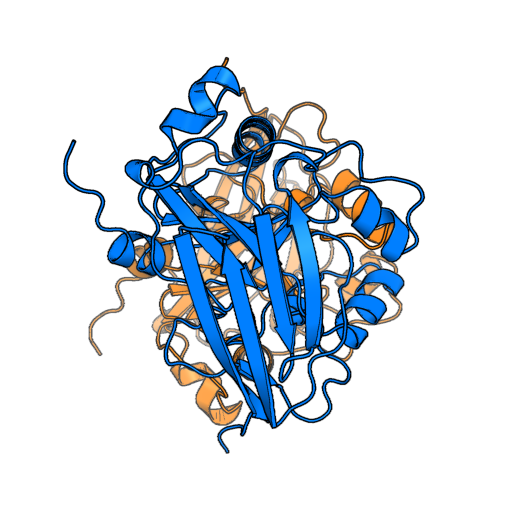-15.344 1 60.53 3 ALA B C 1
ATOM 1723 O O . ALA B 1 3 ? 3.084 22.547 -16.125 1 60.53 3 ALA B O 1
ATOM 1724 N N . VAL B 1 4 ? 4.293 22.734 -14.227 1 71.5 4 VAL B N 1
ATOM 1725 C CA . VAL B 1 4 ? 3.791 21.516 -13.625 1 71.5 4 VAL B CA 1
ATOM 1726 C C . VAL B 1 4 ? 2.301 21.656 -13.328 1 71.5 4 VAL B C 1
ATOM 1728 O O . VAL B 1 4 ? 1.871 22.641 -12.734 1 71.5 4 VAL B O 1
ATOM 1731 N N . ASP B 1 5 ? 1.561 20.844 -14 1 85.94 5 ASP B N 1
ATOM 1732 C CA . ASP B 1 5 ? 0.153 20.75 -13.625 1 85.94 5 ASP B CA 1
ATOM 1733 C C . ASP B 1 5 ? -0.03 19.875 -12.391 1 85.94 5 ASP B C 1
ATOM 1735 O O . ASP B 1 5 ? -0.197 18.656 -12.5 1 85.94 5 ASP B O 1
ATOM 1739 N N . GLY B 1 6 ? 0.005 20.531 -11.266 1 87.12 6 GLY B N 1
ATOM 1740 C CA . GLY B 1 6 ? -0.005 19.844 -9.984 1 87.12 6 GLY B CA 1
ATOM 1741 C C . GLY B 1 6 ? -1.265 19.031 -9.758 1 87.12 6 GLY B C 1
ATOM 1742 O O . GLY B 1 6 ? -1.207 17.922 -9.203 1 87.12 6 GLY B O 1
ATOM 1743 N N . LYS B 1 7 ? -2.332 19.594 -10.195 1 85.56 7 LYS B N 1
ATOM 1744 C CA . LYS B 1 7 ? -3.6 18.891 -10.047 1 85.56 7 LYS B CA 1
ATOM 1745 C C . LYS B 1 7 ? -3.6 17.578 -10.836 1 85.56 7 LYS B C 1
ATOM 1747 O O . LYS B 1 7 ? -4.039 16.547 -10.336 1 85.56 7 LYS B O 1
ATOM 1752 N N . LYS B 1 8 ? -3.145 17.656 -11.922 1 87.25 8 LYS B N 1
ATOM 1753 C CA . LYS B 1 8 ? -3.057 16.469 -12.773 1 87.25 8 LYS B CA 1
ATOM 1754 C C . LYS B 1 8 ? -2.082 15.453 -12.188 1 87.25 8 LYS B C 1
ATOM 1756 O O . LYS B 1 8 ? -2.328 14.242 -12.242 1 87.25 8 LYS B O 1
ATOM 1761 N N . LEU B 1 9 ? -1.06 15.953 -11.633 1 88.56 9 LEU B N 1
ATOM 1762 C CA . LEU B 1 9 ? -0.054 15.078 -11.039 1 88.56 9 LEU B CA 1
ATOM 1763 C C . LEU B 1 9 ? -0.642 14.281 -9.875 1 88.56 9 LEU B C 1
ATOM 1765 O O . LEU B 1 9 ? -0.458 13.062 -9.797 1 88.56 9 LEU B O 1
ATOM 1769 N N . LEU B 1 10 ? -1.37 14.945 -9.062 1 90.81 10 LEU B N 1
ATOM 1770 C CA . LEU B 1 10 ? -1.976 14.281 -7.914 1 90.81 10 LEU B CA 1
ATOM 1771 C C . LEU B 1 10 ? -3.018 13.258 -8.367 1 90.81 10 LEU B C 1
ATOM 1773 O O . LEU B 1 10 ? -3.143 12.188 -7.77 1 90.81 10 LEU B O 1
ATOM 1777 N N . ALA B 1 11 ? -3.627 13.562 -9.414 1 91.38 11 ALA B N 1
ATOM 1778 C CA . ALA B 1 11 ? -4.668 12.68 -9.922 1 91.38 11 ALA B CA 1
ATOM 1779 C C . ALA B 1 11 ? -4.062 11.43 -10.57 1 91.38 11 ALA B C 1
ATOM 1781 O O . ALA B 1 11 ? -4.641 10.344 -10.492 1 91.38 11 ALA B O 1
ATOM 1782 N N . PHE B 1 12 ? -2.951 11.531 -11.086 1 92.19 12 PHE B N 1
ATOM 1783 C CA . PHE B 1 12 ? -2.338 10.469 -11.875 1 92.19 12 PHE B CA 1
ATOM 1784 C C . PHE B 1 12 ? -1.488 9.562 -10.992 1 92.19 12 PHE B C 1
ATOM 1786 O O . PHE B 1 12 ? -1.24 8.406 -11.336 1 92.19 12 PHE B O 1
ATOM 1793 N N . GLY B 1 13 ? -1.069 10.07 -9.922 1 96.62 13 GLY B N 1
ATOM 1794 C CA . GLY B 1 13 ? -0.201 9.305 -9.047 1 96.62 13 GLY B CA 1
ATOM 1795 C C . GLY B 1 13 ? -0.8 7.973 -8.633 1 96.62 13 GLY B C 1
ATOM 1796 O O . GLY B 1 13 ? -2.02 7.848 -8.5 1 96.62 13 GLY B O 1
ATOM 1797 N N . LYS B 1 14 ? 0.089 7.043 -8.391 1 98.12 14 LYS B N 1
ATOM 1798 C CA . LYS B 1 14 ? -0.406 5.688 -8.164 1 98.12 14 LYS B CA 1
ATOM 1799 C C . LYS B 1 14 ? -0.303 5.301 -6.695 1 98.12 14 LYS B C 1
ATOM 1801 O O . LYS B 1 14 ? -0.986 4.383 -6.238 1 98.12 14 LYS B O 1
ATOM 1806 N N . LYS B 1 15 ? 0.578 6.031 -5.965 1 98.75 15 LYS B N 1
ATOM 1807 C CA . LYS B 1 15 ? 0.739 5.578 -4.586 1 98.75 15 LYS B CA 1
ATOM 1808 C C . LYS B 1 15 ? 1.105 6.734 -3.662 1 98.75 15 LYS B C 1
ATOM 1810 O O . LYS B 1 15 ? 1.637 7.754 -4.113 1 98.75 15 LYS B O 1
ATOM 1815 N N . ILE B 1 16 ? 0.752 6.594 -2.449 1 98.94 16 ILE B N 1
ATOM 1816 C CA . ILE B 1 16 ? 1.211 7.41 -1.331 1 98.94 16 ILE B CA 1
ATOM 1817 C C . ILE B 1 16 ? 2.154 6.594 -0.45 1 98.94 16 ILE B C 1
ATOM 1819 O O . ILE B 1 16 ? 1.778 5.531 0.058 1 98.94 16 ILE B O 1
ATOM 1823 N N . VAL B 1 17 ? 3.371 6.98 -0.356 1 98.94 17 VAL B N 1
ATOM 1824 C CA . VAL B 1 17 ? 4.324 6.383 0.575 1 98.94 17 VAL B CA 1
ATOM 1825 C C . VAL B 1 17 ? 4.348 7.184 1.874 1 98.94 17 VAL B C 1
ATOM 1827 O O . VAL B 1 17 ? 4.77 8.344 1.888 1 98.94 17 VAL B O 1
ATOM 1830 N N . ALA B 1 18 ? 3.947 6.562 2.951 1 98.94 18 ALA B N 1
ATOM 1831 C CA . ALA B 1 18 ? 3.812 7.27 4.219 1 98.94 18 ALA B CA 1
ATOM 1832 C C . ALA B 1 18 ? 4.902 6.848 5.203 1 98.94 18 ALA B C 1
ATOM 1834 O O . ALA B 1 18 ? 5.02 5.664 5.535 1 98.94 18 ALA B O 1
ATOM 1835 N N . ILE B 1 19 ? 5.621 7.809 5.695 1 98.75 19 ILE B N 1
ATOM 1836 C CA . ILE B 1 19 ? 6.742 7.535 6.59 1 98.75 19 ILE B CA 1
ATOM 1837 C C . ILE B 1 19 ? 6.25 7.5 8.039 1 98.75 19 ILE B C 1
ATOM 1839 O O . ILE B 1 19 ? 5.531 8.398 8.477 1 98.75 19 ILE B O 1
ATOM 1843 N N . GLY B 1 20 ? 6.641 6.453 8.727 1 97.44 20 GLY B N 1
ATOM 1844 C CA . GLY B 1 20 ? 6.258 6.316 10.117 1 97.44 20 GLY B CA 1
ATOM 1845 C C . GLY B 1 20 ? 7.297 6.867 11.078 1 97.44 20 GLY B C 1
ATOM 1846 O O . GLY B 1 20 ? 8.5 6.68 10.875 1 97.44 20 GLY B O 1
ATOM 1847 N N . LYS B 1 21 ? 6.805 7.586 12.055 1 97.12 21 LYS B N 1
ATOM 1848 C CA . LYS B 1 21 ? 7.605 7.996 13.203 1 97.12 21 LYS B CA 1
ATOM 1849 C C . LYS B 1 21 ? 8.859 8.742 12.766 1 97.12 21 LYS B C 1
ATOM 1851 O O . LYS B 1 21 ? 9.969 8.43 13.203 1 97.12 21 LYS B O 1
ATOM 1856 N N . ASN B 1 22 ? 8.672 9.773 11.953 1 98.62 22 ASN B N 1
ATOM 1857 C CA . ASN B 1 22 ? 9.797 10.531 11.422 1 98.62 22 ASN B CA 1
ATOM 1858 C C . ASN B 1 22 ? 10.055 11.805 12.234 1 98.62 22 ASN B C 1
ATOM 1860 O O . ASN B 1 22 ? 10.758 12.703 11.781 1 98.62 22 ASN B O 1
ATOM 1864 N N . TYR B 1 23 ? 9.398 11.984 13.352 1 98.44 23 TYR B N 1
ATOM 1865 C CA . TYR B 1 23 ? 9.609 13.031 14.344 1 98.44 23 TYR B CA 1
ATOM 1866 C C . TYR B 1 23 ? 9.883 12.43 15.719 1 98.44 23 TYR B C 1
ATOM 1868 O O . TYR B 1 23 ? 9.078 11.648 16.234 1 98.44 23 TYR B O 1
ATOM 1876 N N . GLU B 1 24 ? 10.953 12.852 16.328 1 96.31 24 GLU B N 1
ATOM 1877 C CA . GLU B 1 24 ? 11.367 12.258 17.594 1 96.31 24 GLU B CA 1
ATOM 1878 C C . GLU B 1 24 ? 10.273 12.383 18.656 1 96.31 24 GLU B C 1
ATOM 1880 O O . GLU B 1 24 ? 9.969 11.422 19.359 1 96.31 24 GLU B O 1
ATOM 1885 N N . ALA B 1 25 ? 9.734 13.562 18.797 1 95.38 25 ALA B N 1
ATOM 1886 C CA . ALA B 1 25 ? 8.711 13.805 19.812 1 95.38 25 ALA B CA 1
ATOM 1887 C C . ALA B 1 25 ? 7.492 12.914 19.578 1 95.38 25 ALA B C 1
ATOM 1889 O O . ALA B 1 25 ? 6.906 12.398 20.531 1 95.38 25 ALA B O 1
ATOM 1890 N N . HIS B 1 26 ? 7.105 12.75 18.344 1 95 26 HIS B N 1
ATOM 1891 C CA . HIS B 1 26 ? 5.98 11.883 18.031 1 95 26 HIS B CA 1
ATOM 1892 C C . HIS B 1 26 ? 6.312 10.422 18.312 1 95 26 HIS B C 1
ATOM 1894 O O . HIS B 1 26 ? 5.465 9.672 18.812 1 95 26 HIS B O 1
ATOM 1900 N N . ALA B 1 27 ? 7.508 10.023 17.984 1 93.81 27 ALA B N 1
ATOM 1901 C CA . ALA B 1 27 ? 7.926 8.656 18.312 1 93.81 27 ALA B CA 1
ATOM 1902 C C . ALA B 1 27 ? 7.785 8.375 19.797 1 93.81 27 ALA B C 1
ATOM 1904 O O . ALA B 1 27 ? 7.25 7.34 20.203 1 93.81 27 ALA B O 1
ATOM 1905 N N . ARG B 1 28 ? 8.211 9.297 20.594 1 93.12 28 ARG B N 1
ATOM 1906 C CA . ARG B 1 28 ? 8.109 9.164 22.047 1 93.12 28 ARG B CA 1
ATOM 1907 C C . ARG B 1 28 ? 6.648 9.172 22.5 1 93.12 28 ARG B C 1
ATOM 1909 O O . ARG B 1 28 ? 6.258 8.383 23.359 1 93.12 28 ARG B O 1
ATOM 1916 N N . GLU B 1 29 ? 5.871 10 21.891 1 93.06 29 GLU B N 1
ATOM 1917 C CA . GLU B 1 29 ? 4.438 10.086 22.156 1 93.06 29 GLU B CA 1
ATOM 1918 C C . GLU B 1 29 ? 3.754 8.742 21.922 1 93.06 29 GLU B C 1
ATOM 1920 O O . GLU B 1 29 ? 2.793 8.398 22.625 1 93.06 29 GLU B O 1
ATOM 1925 N N . MET B 1 30 ? 4.27 7.977 21 1 90.94 30 MET B N 1
ATOM 1926 C CA . MET B 1 30 ? 3.689 6.688 20.641 1 90.94 30 MET B CA 1
ATOM 1927 C C . MET B 1 30 ? 4.324 5.555 21.438 1 90.94 30 MET B C 1
ATOM 1929 O O . MET B 1 30 ? 4.105 4.379 21.141 1 90.94 30 MET B O 1
ATOM 1933 N N . GLY B 1 31 ? 5.246 5.867 22.344 1 89.31 31 GLY B N 1
ATOM 1934 C CA . GLY B 1 31 ? 5.758 4.871 23.266 1 89.31 31 GLY B CA 1
ATOM 1935 C C . GLY B 1 31 ? 7.117 4.332 22.875 1 89.31 31 GLY B C 1
ATOM 1936 O O . GLY B 1 31 ? 7.637 3.414 23.516 1 89.31 31 GLY B O 1
ATOM 1937 N N . ALA B 1 32 ? 7.645 4.855 21.828 1 90.88 32 ALA B N 1
ATOM 1938 C CA . ALA B 1 32 ? 8.969 4.41 21.406 1 90.88 32 ALA B CA 1
ATOM 1939 C C . ALA B 1 32 ? 10.062 5.188 22.141 1 90.88 32 ALA B C 1
ATOM 1941 O O . ALA B 1 32 ? 9.828 6.297 22.625 1 90.88 32 ALA B O 1
ATOM 1942 N N . LYS B 1 33 ? 11.219 4.535 22.266 1 91.44 33 LYS B N 1
ATOM 1943 C CA . LYS B 1 33 ? 12.352 5.219 22.891 1 91.44 33 LYS B CA 1
ATOM 1944 C C . LYS B 1 33 ? 12.945 6.266 21.953 1 91.44 33 LYS B C 1
ATOM 1946 O O . LYS B 1 33 ? 13.406 7.32 22.406 1 91.44 33 LYS B O 1
ATOM 1951 N N . ALA B 1 34 ? 12.945 5.973 20.688 1 93.38 34 ALA B N 1
ATOM 1952 C CA . ALA B 1 34 ? 13.484 6.84 19.641 1 93.38 34 ALA B CA 1
ATOM 1953 C C . ALA B 1 34 ? 12.844 6.535 18.297 1 93.38 34 ALA B C 1
ATOM 1955 O O . ALA B 1 34 ? 12.195 5.504 18.125 1 93.38 34 ALA B O 1
ATOM 1956 N N . ALA B 1 35 ? 12.984 7.496 17.438 1 94.25 35 ALA B N 1
ATOM 1957 C CA . ALA B 1 35 ? 12.602 7.238 16.062 1 94.25 35 ALA B CA 1
ATOM 1958 C C . ALA B 1 35 ? 13.453 6.133 15.445 1 94.25 35 ALA B C 1
ATOM 1960 O O . ALA B 1 35 ? 14.594 5.922 15.859 1 94.25 35 ALA B O 1
ATOM 1961 N N . PRO B 1 36 ? 12.859 5.41 14.453 1 94.06 36 PRO B N 1
ATOM 1962 C CA . PRO B 1 36 ? 13.633 4.336 13.828 1 94.06 36 PRO B CA 1
ATOM 1963 C C . PRO B 1 36 ? 14.898 4.84 13.133 1 94.06 36 PRO B C 1
ATOM 1965 O O . PRO B 1 36 ? 14.883 5.918 12.531 1 94.06 36 PRO B O 1
ATOM 1968 N N . LYS B 1 37 ? 15.898 4.035 13.203 1 93.88 37 LYS B N 1
ATOM 1969 C CA . LYS B 1 37 ? 17.172 4.391 12.57 1 93.88 37 LYS B CA 1
ATOM 1970 C C . LYS B 1 37 ? 17.031 4.418 11.047 1 93.88 37 LYS B C 1
ATOM 1972 O O . LYS B 1 37 ? 17.641 5.254 10.383 1 93.88 37 LYS B O 1
ATOM 1977 N N . GLU B 1 38 ? 16.281 3.451 10.57 1 95.44 38 GLU B N 1
ATOM 1978 C CA . GLU B 1 38 ? 15.93 3.432 9.156 1 95.44 38 GLU B CA 1
ATOM 1979 C C . GLU B 1 38 ? 14.469 3.812 8.938 1 95.44 38 GLU B C 1
ATOM 1981 O O . GLU B 1 38 ? 13.609 3.496 9.766 1 95.44 38 GLU B O 1
ATOM 1986 N N . PRO B 1 39 ? 14.258 4.492 7.809 1 97.44 39 PRO B N 1
ATOM 1987 C CA . PRO B 1 39 ? 12.867 4.852 7.547 1 97.44 39 PRO B CA 1
ATOM 1988 C C . PRO B 1 39 ? 11.938 3.637 7.5 1 97.44 39 PRO B C 1
ATOM 1990 O O . PRO B 1 39 ? 12.297 2.607 6.922 1 97.44 39 PRO B O 1
ATOM 1993 N N . MET B 1 40 ? 10.859 3.73 8.164 1 96.69 40 MET B N 1
ATOM 1994 C CA . MET B 1 40 ? 9.75 2.779 8.078 1 96.69 40 MET B CA 1
ATOM 1995 C C . MET B 1 40 ? 8.562 3.387 7.336 1 96.69 40 MET B C 1
ATOM 1997 O O . MET B 1 40 ? 8.195 4.531 7.586 1 96.69 40 MET B O 1
ATOM 2001 N N . PHE B 1 41 ? 8.016 2.609 6.387 1 98.44 41 PHE B N 1
ATOM 2002 C CA . PHE B 1 41 ? 6.91 3.23 5.66 1 98.44 41 PHE B CA 1
ATOM 2003 C C . PHE B 1 41 ? 5.848 2.199 5.305 1 98.44 41 PHE B C 1
ATOM 2005 O O . PHE B 1 41 ? 6.09 0.995 5.387 1 98.44 41 PHE B O 1
ATOM 2012 N N . PHE B 1 42 ? 4.699 2.662 5.035 1 98.81 42 PHE B N 1
ATOM 2013 C CA . PHE B 1 42 ? 3.562 1.921 4.5 1 98.81 42 PHE B CA 1
ATOM 2014 C C . PHE B 1 42 ? 2.949 2.65 3.312 1 98.81 42 PHE B C 1
ATOM 2016 O O . PHE B 1 42 ? 3.291 3.803 3.039 1 98.81 42 PHE B O 1
ATOM 2023 N N . LEU B 1 43 ? 2.129 1.951 2.613 1 98.88 43 LEU B N 1
ATOM 2024 C CA . LEU B 1 43 ? 1.475 2.557 1.458 1 98.88 43 LEU B CA 1
ATOM 2025 C C . LEU B 1 43 ? 0.011 2.861 1.762 1 98.88 43 LEU B C 1
ATOM 2027 O O . LEU B 1 43 ? -0.664 2.08 2.436 1 98.88 43 LEU B O 1
ATOM 2031 N N . LYS B 1 44 ? -0.442 4.004 1.303 1 98.88 44 LYS B N 1
ATOM 2032 C CA . LYS B 1 44 ? -1.862 4.332 1.229 1 98.88 44 LYS B CA 1
ATOM 2033 C C . LYS B 1 44 ? -2.34 4.387 -0.219 1 98.88 44 LYS B C 1
ATOM 2035 O O . LYS B 1 44 ? -1.614 4.855 -1.101 1 98.88 44 LYS B O 1
ATOM 2040 N N . PRO B 1 45 ? -3.564 3.863 -0.435 1 98.81 45 PRO B N 1
ATOM 2041 C CA . PRO B 1 45 ? -4.109 4.016 -1.785 1 98.81 45 PRO B CA 1
ATOM 2042 C C . PRO B 1 45 ? -4.488 5.461 -2.107 1 98.81 45 PRO B C 1
ATOM 2044 O O . PRO B 1 45 ? -4.945 6.195 -1.227 1 98.81 45 PRO B O 1
ATOM 2047 N N . THR B 1 46 ? -4.375 5.852 -3.389 1 98.44 46 THR B N 1
ATOM 2048 C CA . THR B 1 46 ? -4.73 7.215 -3.77 1 98.44 46 THR B CA 1
ATOM 2049 C C . THR B 1 46 ? -6.242 7.41 -3.723 1 98.44 46 THR B C 1
ATOM 2051 O O . THR B 1 46 ? -6.723 8.547 -3.74 1 98.44 46 THR B O 1
ATOM 2054 N N . SER B 1 47 ? -6.945 6.32 -3.592 1 98.25 47 SER B N 1
ATOM 2055 C CA . SER B 1 47 ? -8.391 6.438 -3.408 1 98.25 47 SER B CA 1
ATOM 2056 C C . SER B 1 47 ? -8.727 7.039 -2.049 1 98.25 47 SER B C 1
ATOM 2058 O O . SER B 1 47 ? -9.867 7.441 -1.809 1 98.25 47 SER B O 1
ATOM 2060 N N . SER B 1 48 ? -7.762 7.141 -1.155 1 98.69 48 SER B N 1
ATOM 2061 C CA . SER B 1 48 ? -8.008 7.688 0.175 1 98.69 48 SER B CA 1
ATOM 2062 C C . SER B 1 48 ? -7.98 9.211 0.161 1 98.69 48 SER B C 1
ATOM 2064 O O . SER B 1 48 ? -8.367 9.852 1.138 1 98.69 48 SER B O 1
ATOM 2066 N N . TYR B 1 49 ? -7.598 9.812 -0.902 1 98.56 49 TYR B N 1
ATOM 2067 C CA . TYR B 1 49 ? -7.539 11.266 -0.995 1 98.56 49 TYR B CA 1
ATOM 2068 C C . TYR B 1 49 ? -8.922 11.883 -0.825 1 98.56 49 TYR B C 1
ATOM 2070 O O . TYR B 1 49 ? -9.914 11.336 -1.318 1 98.56 49 TYR B O 1
ATOM 2078 N N . VAL B 1 50 ? -8.977 12.922 -0.193 1 97.94 50 VAL B N 1
ATOM 2079 C CA . VAL B 1 50 ? -10.094 13.859 -0.25 1 97.94 50 VAL B CA 1
ATOM 2080 C C . VAL B 1 50 ? -9.57 15.289 -0.299 1 97.94 50 VAL B C 1
ATOM 2082 O O . VAL B 1 50 ? -8.734 15.68 0.521 1 97.94 50 VAL B O 1
ATOM 2085 N N . GLN B 1 51 ? -9.953 15.969 -1.294 1 93.94 51 GLN B N 1
ATOM 2086 C CA . GLN B 1 51 ? -9.453 17.328 -1.495 1 93.94 51 GLN B CA 1
ATOM 2087 C C . GLN B 1 51 ? -10.32 18.344 -0.77 1 93.94 51 GLN B C 1
ATOM 2089 O O . GLN B 1 51 ? -11.422 18.016 -0.313 1 93.94 51 GLN B O 1
ATOM 2094 N N . ASN B 1 52 ? -9.688 19.5 -0.724 1 86.25 52 ASN B N 1
ATOM 2095 C CA . ASN B 1 52 ? -10.383 20.578 -0.036 1 86.25 52 ASN B CA 1
ATOM 2096 C C . ASN B 1 52 ? -11.789 20.781 -0.593 1 86.25 52 ASN B C 1
ATOM 2098 O O . ASN B 1 52 ? -11.992 20.766 -1.809 1 86.25 52 ASN B O 1
ATOM 2102 N N . GLY B 1 53 ? -12.734 20.922 0.279 1 89.06 53 GLY B N 1
ATOM 2103 C CA . GLY B 1 53 ? -14.141 20.984 -0.086 1 89.06 53 GLY B CA 1
ATOM 2104 C C . GLY B 1 53 ? -14.875 19.688 0.15 1 89.06 53 GLY B C 1
ATOM 2105 O O . GLY B 1 53 ? -16.109 19.656 0.172 1 89.06 53 GLY B O 1
ATOM 2106 N N . GLY B 1 54 ? -14.148 18.609 0.282 1 96.44 54 GLY B N 1
ATOM 2107 C CA . GLY B 1 54 ? -14.734 17.312 0.581 1 96.44 54 GLY B CA 1
ATOM 2108 C C . GLY B 1 54 ? -14.945 17.078 2.064 1 96.44 54 GLY B C 1
ATOM 2109 O O . GLY B 1 54 ? -14.836 18 2.867 1 96.44 54 GLY B O 1
ATOM 2110 N N . GLU B 1 55 ? -15.367 15.82 2.387 1 98.38 55 GLU B N 1
ATOM 2111 C CA . GLU B 1 55 ? -15.617 15.422 3.768 1 98.38 55 GLU B CA 1
ATOM 2112 C C . GLU B 1 55 ? -14.781 14.211 4.152 1 98.38 55 GLU B C 1
ATOM 2114 O O . GLU B 1 55 ? -14.516 13.344 3.322 1 98.38 55 GLU B O 1
ATOM 2119 N N . VAL B 1 56 ? -14.328 14.266 5.367 1 98.69 56 VAL B N 1
ATOM 2120 C CA . VAL B 1 56 ? -13.75 13.055 5.949 1 98.69 56 VAL B CA 1
ATOM 2121 C C . VAL B 1 56 ? -14.867 12.18 6.527 1 98.69 56 VAL B C 1
ATOM 2123 O O . VAL B 1 56 ? -15.648 12.641 7.363 1 98.69 56 VAL B O 1
ATOM 2126 N N . LEU B 1 57 ? -14.898 10.961 6.102 1 98.44 57 LEU B N 1
ATOM 2127 C CA . LEU B 1 57 ? -16 10.078 6.48 1 98.44 57 LEU B CA 1
ATOM 2128 C C . LEU B 1 57 ? -15.5 8.945 7.375 1 98.44 57 LEU B C 1
ATOM 2130 O O . LEU B 1 57 ? -14.672 8.133 6.953 1 98.44 57 LEU B O 1
ATOM 2134 N N . LEU B 1 58 ? -16.016 8.867 8.555 1 98.38 58 LEU B N 1
ATOM 2135 C CA . LEU B 1 58 ? -15.617 7.844 9.516 1 98.38 58 LEU B CA 1
ATOM 2136 C C . LEU B 1 58 ? -16.578 6.664 9.484 1 98.38 58 LEU B C 1
ATOM 2138 O O . LEU B 1 58 ? -17.781 6.832 9.68 1 98.38 58 LEU B O 1
ATOM 2142 N N . PRO B 1 59 ? -16.031 5.492 9.227 1 96.94 59 PRO B N 1
ATOM 2143 C CA . PRO B 1 59 ? -16.922 4.328 9.289 1 96.94 59 PRO B CA 1
ATOM 2144 C C . PRO B 1 59 ? -17.562 4.156 10.656 1 96.94 59 PRO B C 1
ATOM 2146 O O . PRO B 1 59 ? -16.906 4.336 11.688 1 96.94 59 PRO B O 1
ATOM 2149 N N . PRO B 1 60 ? -18.812 3.787 10.648 1 94.62 60 PRO B N 1
ATOM 2150 C CA . PRO B 1 60 ? -19.469 3.57 11.938 1 94.62 60 PRO B CA 1
ATOM 2151 C C . PRO B 1 60 ? -18.844 2.441 12.75 1 94.62 60 PRO B C 1
ATOM 2153 O O . PRO B 1 60 ? -18.484 1.4 12.188 1 94.62 60 PRO B O 1
ATOM 2156 N N . GLY B 1 61 ? -18.609 2.689 14.031 1 92.69 61 GLY B N 1
ATOM 2157 C CA . GLY B 1 61 ? -18.125 1.646 14.914 1 92.69 61 GLY B CA 1
ATOM 2158 C C . GLY B 1 61 ? -16.641 1.407 14.797 1 92.69 61 GLY B C 1
ATOM 2159 O O . GLY B 1 61 ? -16.094 0.494 15.422 1 92.69 61 GLY B O 1
ATOM 2160 N N . ILE B 1 62 ? -15.953 2.215 14.07 1 94.12 62 ILE B N 1
ATOM 2161 C CA . ILE B 1 62 ? -14.539 1.967 13.781 1 94.12 62 ILE B CA 1
ATOM 2162 C C . ILE B 1 62 ? -13.695 2.326 15 1 94.12 62 ILE B C 1
ATOM 2164 O O . ILE B 1 62 ? -12.516 1.975 15.07 1 94.12 62 ILE B O 1
ATOM 2168 N N . GLY B 1 63 ? -14.289 2.957 16.016 1 94.69 63 GLY B N 1
ATOM 2169 C CA . GLY B 1 63 ? -13.516 3.457 17.141 1 94.69 63 GLY B CA 1
ATOM 2170 C C . GLY B 1 63 ? -12.852 4.789 16.859 1 94.69 63 GLY B C 1
ATOM 2171 O O . GLY B 1 63 ? -13.297 5.543 15.992 1 94.69 63 GLY B O 1
ATOM 2172 N N . ASP B 1 64 ? -11.75 5.027 17.641 1 96.81 64 ASP B N 1
ATOM 2173 C CA . ASP B 1 64 ? -11.078 6.316 17.516 1 96.81 64 ASP B CA 1
ATOM 2174 C C . ASP B 1 64 ? -10.305 6.406 16.203 1 96.81 64 ASP B C 1
ATOM 2176 O O . ASP B 1 64 ? -9.562 5.488 15.852 1 96.81 64 ASP B O 1
ATOM 2180 N N . VAL B 1 65 ? -10.531 7.488 15.516 1 98.62 65 VAL B N 1
ATOM 2181 C CA . VAL B 1 65 ? -9.719 7.848 14.359 1 98.62 65 VAL B CA 1
ATOM 2182 C C . VAL B 1 65 ? -8.867 9.07 14.688 1 98.62 65 VAL B C 1
ATOM 2184 O O . VAL B 1 65 ? -9.367 10.07 15.195 1 98.62 65 VAL B O 1
ATOM 2187 N N . HIS B 1 66 ? -7.582 8.953 14.406 1 98.88 66 HIS B N 1
ATOM 2188 C CA . HIS B 1 66 ? -6.645 10 14.797 1 98.88 66 HIS B CA 1
ATOM 2189 C C . HIS B 1 66 ? -6.148 10.781 13.578 1 98.88 66 HIS B C 1
ATOM 2191 O O . HIS B 1 66 ? -6.051 10.227 12.484 1 98.88 66 HIS B O 1
ATOM 2197 N N . HIS B 1 67 ? -5.871 12.055 13.836 1 98.88 67 HIS B N 1
ATOM 2198 C CA . HIS B 1 67 ? -5.262 12.914 12.828 1 98.88 67 HIS B CA 1
ATOM 2199 C C . HIS B 1 67 ? -3.74 12.883 12.922 1 98.88 67 HIS B C 1
ATOM 2201 O O . HIS B 1 67 ? -3.184 12.766 14.016 1 98.88 67 HIS B O 1
ATOM 2207 N N . GLU B 1 68 ? -3.07 13 11.805 1 98.88 68 GLU B N 1
ATOM 2208 C CA . GLU B 1 68 ? -1.633 13.219 11.688 1 98.88 68 GLU B CA 1
ATOM 2209 C C . GLU B 1 68 ? -1.316 14.203 10.562 1 98.88 68 GLU B C 1
ATOM 2211 O O . GLU B 1 68 ? -1.334 13.828 9.383 1 98.88 68 GLU B O 1
ATOM 2216 N N . VAL B 1 69 ? -0.987 15.453 10.852 1 98.94 69 VAL B N 1
ATOM 2217 C CA . VAL B 1 69 ? -0.672 16.438 9.828 1 98.94 69 VAL B CA 1
ATOM 2218 C C . VAL B 1 69 ? 0.75 16.219 9.32 1 98.94 69 VAL B C 1
ATOM 2220 O O . VAL B 1 69 ? 1.663 15.953 10.102 1 98.94 69 VAL B O 1
ATOM 2223 N N . GLU B 1 70 ? 0.903 16.25 8.047 1 98.94 70 GLU B N 1
ATOM 2224 C CA . GLU B 1 70 ? 2.199 15.945 7.445 1 98.94 70 GLU B CA 1
ATOM 2225 C C . GLU B 1 70 ? 2.465 16.828 6.223 1 98.94 70 GLU B C 1
ATOM 2227 O O . GLU B 1 70 ? 1.528 17.234 5.535 1 98.94 70 GLU B O 1
ATOM 2232 N N . LEU B 1 71 ? 3.738 17.078 5.953 1 98.94 71 LEU B N 1
ATOM 2233 C CA . LEU B 1 71 ? 4.145 17.594 4.648 1 98.94 71 LEU B CA 1
ATOM 2234 C C . LEU B 1 71 ? 4.238 16.469 3.627 1 98.94 71 LEU B C 1
ATOM 2236 O O . LEU B 1 71 ? 4.863 15.438 3.891 1 98.94 71 LEU B O 1
ATOM 2240 N N . GLY B 1 72 ? 3.572 16.656 2.508 1 98.88 72 GLY B N 1
ATOM 2241 C CA . GLY B 1 72 ? 3.701 15.734 1.395 1 98.88 72 GLY B CA 1
ATOM 2242 C C . GLY B 1 72 ? 4.625 16.234 0.302 1 98.88 72 GLY B C 1
ATOM 2243 O O . GLY B 1 72 ? 4.617 17.438 -0.022 1 98.88 72 GLY B O 1
ATOM 2244 N N . VAL B 1 73 ? 5.438 15.359 -0.231 1 98.88 73 VAL B N 1
ATOM 2245 C CA . VAL B 1 73 ? 6.336 15.633 -1.348 1 98.88 73 VAL B CA 1
ATOM 2246 C C . VAL B 1 73 ? 5.797 14.977 -2.617 1 98.88 73 VAL B C 1
ATOM 2248 O O . VAL B 1 73 ? 5.613 13.758 -2.666 1 98.88 73 VAL B O 1
ATOM 2251 N N . VAL B 1 74 ? 5.559 15.789 -3.623 1 98.75 74 VAL B N 1
ATOM 2252 C CA . VAL B 1 74 ? 5.035 15.281 -4.887 1 98.75 74 VAL B CA 1
ATOM 2253 C C . VAL B 1 74 ? 6.188 15.008 -5.852 1 98.75 74 VAL B C 1
ATOM 2255 O O . VAL B 1 74 ? 6.977 15.906 -6.16 1 98.75 74 VAL B O 1
ATOM 2258 N N . ILE B 1 75 ? 6.227 13.781 -6.316 1 98.69 75 ILE B N 1
ATOM 2259 C CA . ILE B 1 75 ? 7.277 13.391 -7.25 1 98.69 75 ILE B CA 1
ATOM 2260 C C . ILE B 1 75 ? 6.91 13.844 -8.664 1 98.69 75 ILE B C 1
ATOM 2262 O O . ILE B 1 75 ? 5.805 13.578 -9.141 1 98.69 75 ILE B O 1
ATOM 2266 N N . GLY B 1 76 ? 7.871 14.484 -9.32 1 98 76 GLY B N 1
ATOM 2267 C CA . GLY B 1 76 ? 7.613 15.016 -10.641 1 98 76 GLY B CA 1
ATOM 2268 C C . GLY B 1 76 ? 8.414 14.328 -11.734 1 98 76 GLY B C 1
ATOM 2269 O O . GLY B 1 76 ? 8.156 14.523 -12.922 1 98 76 GLY B O 1
ATOM 2270 N N . LYS B 1 77 ? 9.352 13.602 -11.328 1 97.75 77 LYS B N 1
ATOM 2271 C CA . LYS B 1 77 ? 10.195 12.859 -12.25 1 97.75 77 LYS B CA 1
ATOM 2272 C C . LYS B 1 77 ? 10.43 11.43 -11.75 1 97.75 77 LYS B C 1
ATOM 2274 O O . LYS B 1 77 ? 10.914 11.234 -10.633 1 97.75 77 LYS B O 1
ATOM 2279 N N . THR B 1 78 ? 10.086 10.469 -12.609 1 98.38 78 THR B N 1
ATOM 2280 C CA . THR B 1 78 ? 10.258 9.062 -12.266 1 98.38 78 THR B CA 1
ATOM 2281 C C . THR B 1 78 ? 11.727 8.727 -12.055 1 98.38 78 THR B C 1
ATOM 2283 O O . THR B 1 78 ? 12.594 9.219 -12.781 1 98.38 78 THR B O 1
ATOM 2286 N N . GLY B 1 79 ? 11.969 7.859 -11.039 1 98.31 79 GLY B N 1
ATOM 2287 C CA . GLY B 1 79 ? 13.344 7.441 -10.812 1 98.31 79 GLY B CA 1
ATOM 2288 C C . GLY B 1 79 ? 13.453 6.262 -9.867 1 98.31 79 GLY B C 1
ATOM 2289 O O . GLY B 1 79 ? 12.555 6.016 -9.062 1 98.31 79 GLY B O 1
ATOM 2290 N N . ARG B 1 80 ? 14.484 5.516 -10.023 1 98.06 80 ARG B N 1
ATOM 2291 C CA . ARG B 1 80 ? 14.938 4.465 -9.117 1 98.06 80 ARG B CA 1
ATOM 2292 C C . ARG B 1 80 ? 16.422 4.641 -8.773 1 98.06 80 ARG B C 1
ATOM 2294 O O . ARG B 1 80 ? 17.172 5.254 -9.531 1 98.06 80 ARG B O 1
ATOM 2301 N N . ASP B 1 81 ? 16.828 4.18 -7.613 1 98.19 81 ASP B N 1
ATOM 2302 C CA . ASP B 1 81 ? 18.203 4.312 -7.176 1 98.19 81 ASP B CA 1
ATOM 2303 C C . ASP B 1 81 ? 18.672 5.77 -7.254 1 98.19 81 ASP B C 1
ATOM 2305 O O . ASP B 1 81 ? 19.734 6.059 -7.785 1 98.19 81 ASP B O 1
ATOM 2309 N N . ILE B 1 82 ? 17.828 6.609 -6.801 1 98.5 82 ILE B N 1
ATOM 2310 C CA . ILE B 1 82 ? 18.125 8.039 -6.852 1 98.5 82 ILE B CA 1
ATOM 2311 C C . ILE B 1 82 ? 19.172 8.383 -5.793 1 98.5 82 ILE B C 1
ATOM 2313 O O . ILE B 1 82 ? 18.984 8.086 -4.609 1 98.5 82 ILE B O 1
ATOM 2317 N N . ARG B 1 83 ? 20.25 9 -6.211 1 98.31 83 ARG B N 1
ATOM 2318 C CA . ARG B 1 83 ? 21.234 9.477 -5.246 1 98.31 83 ARG B CA 1
ATOM 2319 C C . ARG B 1 83 ? 20.656 10.609 -4.398 1 98.31 83 ARG B C 1
ATOM 2321 O O . ARG B 1 83 ? 19.906 11.445 -4.898 1 98.31 83 ARG B O 1
ATOM 2328 N N . LYS B 1 84 ? 21.016 10.609 -3.105 1 98.06 84 LYS B N 1
ATOM 2329 C CA . LYS B 1 84 ? 20.547 11.664 -2.213 1 98.06 84 LYS B CA 1
ATOM 2330 C C . LYS B 1 84 ? 20.797 13.039 -2.814 1 98.06 84 LYS B C 1
ATOM 2332 O O . LYS B 1 84 ? 19.938 13.922 -2.746 1 98.06 84 LYS B O 1
ATOM 2337 N N . SER B 1 85 ? 21.922 13.273 -3.457 1 98.12 85 SER B N 1
ATOM 2338 C CA . SER B 1 85 ? 22.328 14.57 -3.998 1 98.12 85 SER B CA 1
ATOM 2339 C C . SER B 1 85 ? 21.438 14.992 -5.156 1 98.12 85 SER B C 1
ATOM 2341 O O . SER B 1 85 ? 21.391 16.172 -5.516 1 98.12 85 SER B O 1
ATOM 2343 N N . GLU B 1 86 ? 20.688 14.086 -5.746 1 98.19 86 GLU B N 1
ATOM 2344 C CA . GLU B 1 86 ? 19.859 14.383 -6.906 1 98.19 86 GLU B CA 1
ATOM 2345 C C . GLU B 1 86 ? 18.375 14.305 -6.555 1 98.19 86 GLU B C 1
ATOM 2347 O O . GLU B 1 86 ? 17.516 14.516 -7.41 1 98.19 86 GLU B O 1
ATOM 2352 N N . SER B 1 87 ? 18.125 13.984 -5.344 1 98.5 87 SER B N 1
ATOM 2353 C CA . SER B 1 87 ? 16.781 13.664 -4.891 1 98.5 87 SER B CA 1
ATOM 2354 C C . SER B 1 87 ? 15.812 14.812 -5.176 1 98.5 87 SER B C 1
ATOM 2356 O O . SER B 1 87 ? 14.711 14.594 -5.695 1 98.5 87 SER B O 1
ATOM 2358 N N . MET B 1 88 ? 16.25 16 -4.934 1 98.31 88 MET B N 1
ATOM 2359 C CA . MET B 1 88 ? 15.344 17.156 -5.004 1 98.31 88 MET B CA 1
ATOM 2360 C C . MET B 1 88 ? 15.016 17.5 -6.449 1 98.31 88 MET B C 1
ATOM 2362 O O . MET B 1 88 ? 14.055 18.219 -6.715 1 98.31 88 MET B O 1
ATOM 2366 N N . GLU B 1 89 ? 15.758 17.016 -7.441 1 98.12 89 GLU B N 1
ATOM 2367 C CA . GLU B 1 89 ? 15.445 17.188 -8.859 1 98.12 89 GLU B CA 1
ATOM 2368 C C . GLU B 1 89 ? 14.188 16.406 -9.242 1 98.12 89 GLU B C 1
ATOM 2370 O O . GLU B 1 89 ? 13.586 16.672 -10.289 1 98.12 89 GLU B O 1
ATOM 2375 N N . HIS B 1 90 ? 13.828 15.516 -8.398 1 98.44 90 HIS B N 1
ATOM 2376 C CA . HIS B 1 90 ? 12.672 14.68 -8.695 1 98.44 90 HIS B CA 1
ATOM 2377 C C . HIS B 1 90 ? 11.406 15.242 -8.062 1 98.44 90 HIS B C 1
ATOM 2379 O O . HIS B 1 90 ? 10.312 14.711 -8.273 1 98.44 90 HIS B O 1
ATOM 2385 N N . VAL B 1 91 ? 11.492 16.281 -7.336 1 98.38 91 VAL B N 1
ATOM 2386 C CA . VAL B 1 91 ? 10.359 16.859 -6.617 1 98.38 91 VAL B CA 1
ATOM 2387 C C . VAL B 1 91 ? 9.68 17.906 -7.488 1 98.38 91 VAL B C 1
ATOM 2389 O O . VAL B 1 91 ? 10.328 18.844 -7.973 1 98.38 91 VAL B O 1
ATOM 2392 N N . ALA B 1 92 ? 8.422 17.75 -7.684 1 98 92 ALA B N 1
ATOM 2393 C CA . ALA B 1 92 ? 7.633 18.719 -8.438 1 98 92 ALA B CA 1
ATOM 2394 C C . ALA B 1 92 ? 7.113 19.828 -7.523 1 98 92 ALA B C 1
ATOM 2396 O O . ALA B 1 92 ? 6.992 20.984 -7.945 1 98 92 ALA B O 1
ATOM 2397 N N . GLY B 1 93 ? 6.797 19.5 -6.328 1 98.38 93 GLY B N 1
ATOM 2398 C CA . GLY B 1 93 ? 6.191 20.375 -5.348 1 98.38 93 GLY B CA 1
ATOM 2399 C C . GLY B 1 93 ? 5.727 19.656 -4.098 1 98.38 93 GLY B C 1
ATOM 2400 O O . GLY B 1 93 ? 6.301 18.641 -3.719 1 98.38 93 GLY B O 1
ATOM 2401 N N . TYR B 1 94 ? 4.77 20.266 -3.463 1 98.69 94 TYR B N 1
ATOM 2402 C CA . TYR B 1 94 ? 4.379 19.781 -2.148 1 98.69 94 TYR B CA 1
ATOM 2403 C C . TYR B 1 94 ? 2.863 19.781 -1.99 1 98.69 94 TYR B C 1
ATOM 2405 O O . TYR B 1 94 ? 2.145 20.281 -2.863 1 98.69 94 TYR B O 1
ATOM 2413 N N . VAL B 1 95 ? 2.441 19.172 -0.926 1 98.62 95 VAL B N 1
ATOM 2414 C CA . VAL B 1 95 ? 1.069 19.25 -0.435 1 98.62 95 VAL B CA 1
ATOM 2415 C C . VAL B 1 95 ? 1.062 19.188 1.091 1 98.62 95 VAL B C 1
ATOM 2417 O O . VAL B 1 95 ? 2.041 18.75 1.704 1 98.62 95 VAL B O 1
ATOM 2420 N N . LEU B 1 96 ? 0.029 19.75 1.645 1 98.75 96 LEU B N 1
ATOM 2421 C CA . LEU B 1 96 ? -0.327 19.422 3.023 1 98.75 96 LEU B CA 1
ATOM 2422 C C . LEU B 1 96 ? -1.269 18.234 3.08 1 98.75 96 LEU B C 1
ATOM 2424 O O . LEU B 1 96 ? -2.252 18.172 2.338 1 98.75 96 LEU B O 1
ATOM 2428 N N . ALA B 1 97 ? -0.903 17.266 3.9 1 98.81 97 ALA B N 1
ATOM 2429 C CA . ALA B 1 97 ? -1.721 16.062 4.004 1 98.81 97 ALA B CA 1
ATOM 2430 C C . ALA B 1 97 ? -2.021 15.719 5.465 1 98.81 97 ALA B C 1
ATOM 2432 O O . ALA B 1 97 ? -1.271 16.109 6.363 1 98.81 97 ALA B O 1
ATOM 2433 N N . ILE B 1 98 ? -3.125 15.094 5.676 1 98.88 98 ILE B N 1
ATOM 2434 C CA . ILE B 1 98 ? -3.469 14.531 6.98 1 98.88 98 ILE B CA 1
ATOM 2435 C C . ILE B 1 98 ? -3.605 13.016 6.871 1 98.88 98 ILE B C 1
ATOM 2437 O O . ILE B 1 98 ? -4.469 12.516 6.148 1 98.88 98 ILE B O 1
ATOM 2441 N N . ASP B 1 99 ? -2.732 12.297 7.551 1 98.88 99 ASP B N 1
ATOM 2442 C CA . ASP B 1 99 ? -2.768 10.836 7.598 1 98.88 99 ASP B CA 1
ATOM 2443 C C . ASP B 1 99 ? -3.742 10.344 8.664 1 98.88 99 ASP B C 1
ATOM 2445 O O . ASP B 1 99 ? -3.338 10.031 9.789 1 98.88 99 ASP B O 1
ATOM 2449 N N . MET B 1 100 ? -4.992 10.227 8.258 1 98.94 100 MET B N 1
ATOM 2450 C CA . MET B 1 100 ? -6.012 9.719 9.172 1 98.94 100 MET B CA 1
ATOM 2451 C C . MET B 1 100 ? -5.781 8.25 9.484 1 98.94 100 MET B C 1
ATOM 2453 O O . MET B 1 100 ? -5.441 7.465 8.594 1 98.94 100 MET B O 1
ATOM 2457 N N . THR B 1 101 ? -5.984 7.875 10.734 1 98.69 101 THR B N 1
ATOM 2458 C CA . THR B 1 101 ? -5.633 6.535 11.195 1 98.69 101 THR B CA 1
ATOM 2459 C C . THR B 1 101 ? -6.75 5.949 12.055 1 98.69 101 THR B C 1
ATOM 2461 O O . THR B 1 101 ? -7.109 6.52 13.086 1 98.69 101 THR B O 1
ATOM 2464 N N . ALA B 1 102 ? -7.324 4.836 11.633 1 98.5 102 ALA B N 1
ATOM 2465 C CA . ALA B 1 102 ? -8.148 4.062 12.555 1 98.5 102 ALA B CA 1
ATOM 2466 C C . ALA B 1 102 ? -7.297 3.428 13.656 1 98.5 102 ALA B C 1
ATOM 2468 O O . ALA B 1 102 ? -6.785 2.318 13.484 1 98.5 102 ALA B O 1
ATOM 2469 N N . ARG B 1 103 ? -7.266 4.094 14.734 1 98 103 ARG B N 1
ATOM 2470 C CA . ARG B 1 103 ? -6.242 3.816 15.734 1 98 103 ARG B CA 1
ATOM 2471 C C . ARG B 1 103 ? -6.453 2.445 16.375 1 98 103 ARG B C 1
ATOM 2473 O O . ARG B 1 103 ? -5.496 1.7 16.594 1 98 103 ARG B O 1
ATOM 2480 N N . HIS B 1 104 ? -7.656 2.082 16.688 1 96.81 104 HIS B N 1
ATOM 2481 C CA . HIS B 1 104 ? -7.934 0.773 17.266 1 96.81 104 HIS B CA 1
ATOM 2482 C C . HIS B 1 104 ? -7.516 -0.348 16.328 1 96.81 104 HIS B C 1
ATOM 2484 O O . HIS B 1 104 ? -6.906 -1.331 16.75 1 96.81 104 HIS B O 1
ATOM 2490 N N . LEU B 1 105 ? -7.832 -0.169 15.07 1 97.31 105 LEU B N 1
ATOM 2491 C CA . LEU B 1 105 ? -7.441 -1.155 14.07 1 97.31 105 LEU B CA 1
ATOM 2492 C C . LEU B 1 105 ? -5.926 -1.231 13.945 1 97.31 105 LEU B C 1
ATOM 2494 O O . LEU B 1 105 ? -5.363 -2.32 13.797 1 97.31 105 LEU B O 1
ATOM 2498 N N . GLN B 1 106 ? -5.309 -0.068 13.938 1 97.81 106 GLN B N 1
ATOM 2499 C CA . GLN B 1 106 ? -3.854 -0.059 13.844 1 97.81 106 GLN B CA 1
ATOM 2500 C C . GLN B 1 106 ? -3.221 -0.76 15.047 1 97.81 106 GLN B C 1
ATOM 2502 O O . GLN B 1 106 ? -2.279 -1.54 14.891 1 97.81 106 GLN B O 1
ATOM 2507 N N . ASP B 1 107 ? -3.717 -0.482 16.219 1 97.19 107 ASP B N 1
ATOM 2508 C CA . ASP B 1 107 ? -3.189 -1.109 17.422 1 97.19 107 ASP B CA 1
ATOM 2509 C C . ASP B 1 107 ? -3.338 -2.629 17.375 1 97.19 107 ASP B C 1
ATOM 2511 O O . ASP B 1 107 ? -2.424 -3.363 17.75 1 97.19 107 ASP B O 1
ATOM 2515 N N . LYS B 1 108 ? -4.492 -3.064 16.938 1 96.88 108 LYS B N 1
ATOM 2516 C CA . LYS B 1 108 ? -4.707 -4.496 16.766 1 96.88 108 LYS B CA 1
ATOM 2517 C C . LYS B 1 108 ? -3.701 -5.086 15.773 1 96.88 108 LYS B C 1
ATOM 2519 O O . LYS B 1 108 ? -3.143 -6.16 16.016 1 96.88 108 LYS B O 1
ATOM 2524 N N . ALA B 1 109 ? -3.469 -4.422 14.695 1 97.56 109 ALA B N 1
ATOM 2525 C CA . ALA B 1 109 ? -2.523 -4.879 13.68 1 97.56 109 ALA B CA 1
ATOM 2526 C C . ALA B 1 109 ? -1.106 -4.949 14.242 1 97.56 109 ALA B C 1
ATOM 2528 O O . ALA B 1 109 ? -0.387 -5.922 14.008 1 97.56 109 ALA B O 1
ATOM 2529 N N . LYS B 1 110 ? -0.711 -3.877 14.938 1 97.25 110 LYS B N 1
ATOM 2530 C CA . LYS B 1 110 ? 0.611 -3.846 15.562 1 97.25 110 LYS B CA 1
ATOM 2531 C C . LYS B 1 110 ? 0.814 -5.043 16.484 1 97.25 110 LYS B C 1
ATOM 2533 O O . LYS B 1 110 ? 1.835 -5.73 16.406 1 97.25 110 LYS B O 1
ATOM 2538 N N . LYS B 1 111 ? -0.15 -5.305 17.297 1 96.94 111 LYS B N 1
ATOM 2539 C CA . LYS B 1 111 ? -0.071 -6.391 18.266 1 96.94 111 LYS B CA 1
ATOM 2540 C C . LYS B 1 111 ? 0.009 -7.75 17.578 1 96.94 111 LYS B C 1
ATOM 2542 O O . LYS B 1 111 ? 0.74 -8.633 18.016 1 96.94 111 LYS B O 1
ATOM 2547 N N . ALA B 1 112 ? -0.681 -7.883 16.5 1 96.44 112 ALA B N 1
ATOM 2548 C CA . ALA B 1 112 ? -0.76 -9.156 15.789 1 96.44 112 ALA B CA 1
ATOM 2549 C C . ALA B 1 112 ? 0.374 -9.289 14.781 1 96.44 112 ALA B C 1
ATOM 2551 O O . ALA B 1 112 ? 0.549 -10.344 14.172 1 96.44 112 ALA B O 1
ATOM 2552 N N . GLY B 1 113 ? 1.136 -8.211 14.57 1 97.12 113 GLY B N 1
ATOM 2553 C CA . GLY B 1 113 ? 2.186 -8.227 13.562 1 97.12 113 GLY B CA 1
ATOM 2554 C C . GLY B 1 113 ? 1.651 -8.281 12.148 1 97.12 113 GLY B C 1
ATOM 2555 O O . GLY B 1 113 ? 2.227 -8.961 11.289 1 97.12 113 GLY B O 1
ATOM 2556 N N . THR B 1 114 ? 0.518 -7.715 11.898 1 97.19 114 THR B N 1
ATOM 2557 C CA . THR B 1 114 ? -0.117 -7.727 10.586 1 97.19 114 THR B CA 1
ATOM 2558 C C . THR B 1 114 ? -0.025 -6.352 9.93 1 97.19 114 THR B C 1
ATOM 2560 O O . THR B 1 114 ? 0.379 -5.379 10.57 1 97.19 114 THR B O 1
ATOM 2563 N N . PRO B 1 115 ? -0.354 -6.219 8.648 1 97.69 115 PRO B N 1
ATOM 2564 C CA . PRO B 1 115 ? -0.209 -4.953 7.926 1 97.69 115 PRO B CA 1
ATOM 2565 C C . PRO B 1 115 ? -1.156 -3.871 8.438 1 97.69 115 PRO B C 1
ATOM 2567 O O . PRO B 1 115 ? -2.238 -4.18 8.945 1 97.69 115 PRO B O 1
ATOM 2570 N N . TRP B 1 116 ? -0.763 -2.607 8.164 1 98.19 116 TRP B N 1
ATOM 2571 C CA . TRP B 1 116 ? -1.527 -1.449 8.617 1 98.19 116 TRP B CA 1
ATOM 2572 C C . TRP B 1 116 ? -2.502 -0.987 7.535 1 98.19 116 TRP B C 1
ATOM 2574 O O . TRP B 1 116 ? -3.277 -0.052 7.75 1 98.19 116 TRP B O 1
ATOM 2584 N N . SER B 1 117 ? -2.535 -1.588 6.426 1 97.5 117 SER B N 1
ATOM 2585 C CA . SER B 1 117 ? -3.201 -1.082 5.23 1 97.5 117 SER B CA 1
ATOM 2586 C C . SER B 1 117 ? -4.668 -0.768 5.504 1 97.5 117 SER B C 1
ATOM 2588 O O . SER B 1 117 ? -5.184 0.259 5.059 1 97.5 117 SER B O 1
ATOM 2590 N N . MET B 1 118 ? -5.312 -1.552 6.23 1 96.88 118 MET B N 1
ATOM 2591 C CA . MET B 1 118 ? -6.727 -1.308 6.508 1 96.88 118 MET B CA 1
ATOM 2592 C C . MET B 1 118 ? -6.902 -0.072 7.383 1 96.88 118 MET B C 1
ATOM 2594 O O . MET B 1 118 ? -7.723 0.797 7.082 1 96.88 118 MET B O 1
ATOM 2598 N N . ALA B 1 119 ? -6.137 0.036 8.398 1 98.31 119 ALA B N 1
ATOM 2599 C CA . ALA B 1 119 ? -6.258 1.12 9.367 1 98.31 119 ALA B CA 1
ATOM 2600 C C . ALA B 1 119 ? -5.977 2.473 8.719 1 98.31 119 ALA B C 1
ATOM 2602 O O . ALA B 1 119 ? -6.496 3.5 9.156 1 98.31 119 ALA B O 1
ATOM 2603 N N . LYS B 1 120 ? -5.176 2.453 7.672 1 98.69 120 LYS B N 1
ATOM 2604 C CA . LYS B 1 120 ? -4.652 3.693 7.105 1 98.69 120 LYS B CA 1
ATOM 2605 C C . LYS B 1 120 ? -5.305 3.998 5.758 1 98.69 120 LYS B C 1
ATOM 2607 O O . LYS B 1 120 ? -5.195 5.117 5.246 1 98.69 120 LYS B O 1
ATOM 2612 N N . GLY B 1 121 ? -6.102 3.033 5.207 1 98.62 121 GLY B N 1
ATOM 2613 C CA . GLY B 1 121 ? -6.383 3.115 3.783 1 98.62 121 GLY B CA 1
ATOM 2614 C C . GLY B 1 121 ? -7.852 3.354 3.479 1 98.62 121 GLY B C 1
ATOM 2615 O O . GLY B 1 121 ? -8.281 3.232 2.328 1 98.62 121 GLY B O 1
ATOM 2616 N N . PHE B 1 122 ? -8.648 3.742 4.434 1 98.62 122 PHE B N 1
ATOM 2617 C CA . PHE B 1 122 ? -10.062 4.004 4.16 1 98.62 122 PHE B CA 1
ATOM 2618 C C . PHE B 1 122 ? -10.219 5.172 3.193 1 98.62 122 PHE B C 1
ATOM 2620 O O . PHE B 1 122 ? -9.398 6.094 3.186 1 98.62 122 PHE B O 1
ATOM 2627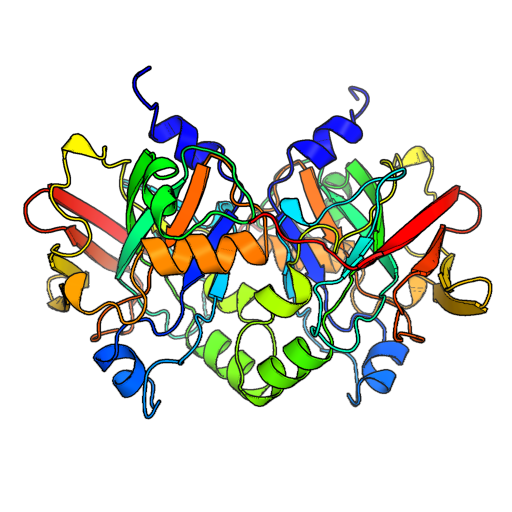 N N . ASP B 1 123 ? -11.281 5.121 2.398 1 98.44 123 ASP B N 1
ATOM 2628 C CA . ASP B 1 123 ? -11.641 6.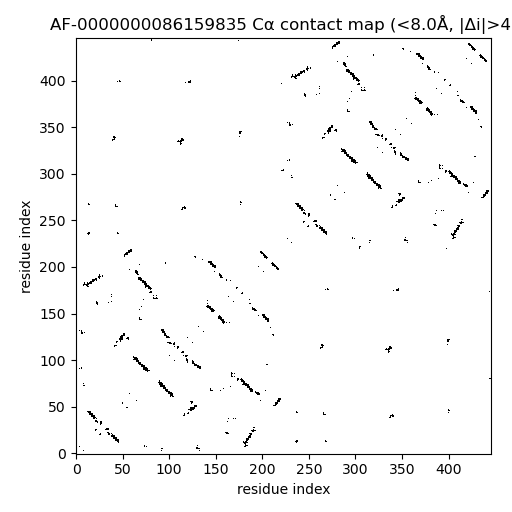305 1.618 1 98.44 123 ASP B CA 1
ATOM 2629 C C . ASP B 1 123 ? -11.742 7.539 2.51 1 98.44 123 ASP B C 1
ATOM 2631 O O . ASP B 1 123 ? -12.273 7.465 3.621 1 98.44 123 ASP B O 1
ATOM 2635 N N . THR B 1 124 ? -11.156 8.664 2.062 1 98.75 124 THR B N 1
ATOM 2636 C CA . THR B 1 124 ? -11.156 9.992 2.658 1 98.75 124 THR B CA 1
ATOM 2637 C C . THR B 1 124 ? -10.203 10.055 3.844 1 98.75 124 THR B C 1
ATOM 2639 O O . THR B 1 124 ? -10.203 11.031 4.594 1 98.75 124 THR B O 1
ATOM 2642 N N . PHE B 1 125 ? -9.375 9.031 4.031 1 98.94 125 PHE B N 1
ATOM 2643 C CA . PHE B 1 125 ? -8.438 9.016 5.152 1 98.94 125 PHE B CA 1
ATOM 2644 C C . PHE B 1 125 ? -7.129 9.695 4.773 1 98.94 125 PHE B C 1
ATOM 2646 O O . PHE B 1 125 ? -6.121 9.547 5.473 1 98.94 125 PHE B O 1
ATOM 2653 N N . THR B 1 126 ? -7.086 10.414 3.65 1 98.88 126 THR B N 1
ATOM 2654 C CA . THR B 1 126 ? -5.957 11.273 3.307 1 98.88 126 THR B CA 1
ATOM 2655 C C . THR B 1 126 ? -6.445 12.625 2.791 1 98.88 126 THR B C 1
ATOM 2657 O O . THR B 1 126 ? -6.305 12.93 1.604 1 98.88 126 THR B O 1
ATOM 2660 N N . PRO B 1 127 ? -6.938 13.445 3.684 1 98.81 127 PRO B N 1
ATOM 2661 C CA . PRO B 1 127 ? -7.156 14.844 3.293 1 98.81 127 PRO B CA 1
ATOM 2662 C C . PRO B 1 127 ? -5.887 15.516 2.775 1 98.81 127 PRO B C 1
ATOM 2664 O O . PRO B 1 127 ? -4.82 15.375 3.379 1 98.81 127 PRO B O 1
ATOM 2667 N N . VAL B 1 128 ? -6.059 16.203 1.692 1 98.5 128 VAL B N 1
ATOM 2668 C CA . VAL B 1 128 ? -4.867 16.766 1.063 1 98.5 128 VAL B CA 1
ATOM 2669 C C . VAL B 1 128 ? -5.191 18.141 0.496 1 98.5 128 VAL B C 1
ATOM 2671 O O . VAL B 1 128 ? -6.312 18.391 0.044 1 98.5 128 VAL B O 1
ATOM 2674 N N . SER B 1 129 ? -4.277 19 0.533 1 98.31 129 SER B N 1
ATOM 2675 C CA . SER B 1 129 ? -4.414 20.344 -0.035 1 98.31 129 SER B CA 1
ATOM 2676 C C . SER B 1 129 ? -4.27 20.312 -1.553 1 98.31 129 SER B C 1
ATOM 2678 O O . SER B 1 129 ? -3.994 19.266 -2.137 1 98.31 129 SER B O 1
ATOM 2680 N N . GLU B 1 130 ? -4.512 21.516 -2.092 1 96.81 130 GLU B N 1
ATOM 2681 C CA . GLU B 1 130 ? -4.078 21.703 -3.471 1 96.81 130 GLU B CA 1
ATOM 2682 C C . GLU B 1 130 ? -2.557 21.625 -3.588 1 96.81 130 GLU B C 1
ATOM 2684 O O . GLU B 1 130 ? -1.845 21.781 -2.592 1 96.81 130 GLU B O 1
ATOM 2689 N N . PHE B 1 131 ? -2.107 21.453 -4.789 1 97.62 131 PHE B N 1
ATOM 2690 C CA . PHE B 1 131 ? -0.684 21.375 -5.094 1 97.62 131 PHE B CA 1
ATOM 2691 C C . PHE B 1 131 ? 0.001 22.703 -4.781 1 97.62 131 PHE B C 1
ATOM 2693 O O . PHE B 1 131 ? -0.528 23.766 -5.094 1 97.62 131 PHE B O 1
ATOM 2700 N N . ILE B 1 132 ? 1.113 22.609 -4.086 1 97.75 132 ILE B N 1
ATOM 2701 C CA . ILE B 1 132 ? 1.952 23.766 -3.775 1 97.75 132 ILE B CA 1
ATOM 2702 C C . ILE B 1 132 ? 3.205 23.734 -4.648 1 97.75 132 ILE B C 1
ATOM 2704 O O . ILE B 1 132 ? 4.09 22.906 -4.453 1 97.75 132 ILE B O 1
ATOM 2708 N N . PRO B 1 133 ? 3.324 24.641 -5.547 1 96.06 133 PRO B N 1
ATOM 2709 C CA . PRO B 1 133 ? 4.531 24.672 -6.375 1 96.06 133 PRO B CA 1
ATOM 2710 C C . PRO B 1 133 ? 5.801 24.906 -5.555 1 96.06 133 PRO B C 1
ATOM 2712 O O . PRO B 1 133 ? 5.762 25.578 -4.523 1 96.06 133 PRO B O 1
ATOM 2715 N N . LYS B 1 134 ? 6.898 24.453 -6.051 1 94.62 134 LYS B N 1
ATOM 2716 C CA . LYS B 1 134 ? 8.188 24.594 -5.379 1 94.62 134 LYS B CA 1
ATOM 2717 C C . LYS B 1 134 ? 8.508 26.062 -5.117 1 94.62 134 LYS B C 1
ATOM 2719 O O . LYS B 1 134 ? 9.109 26.406 -4.098 1 94.62 134 LYS B O 1
ATOM 2724 N N . SER B 1 135 ? 8.094 26.844 -6.008 1 93.94 135 SER B N 1
ATOM 2725 C CA . SER B 1 135 ? 8.414 28.266 -5.938 1 93.94 135 SER B CA 1
ATOM 2726 C C . SER B 1 135 ? 7.77 28.922 -4.723 1 93.94 135 SER B C 1
ATOM 2728 O O . SER B 1 135 ? 8.211 29.984 -4.273 1 93.94 135 SER B O 1
ATOM 2730 N N . LYS B 1 136 ? 6.789 28.312 -4.172 1 95.12 136 LYS B N 1
ATOM 2731 C CA . LYS B 1 136 ? 6.086 28.875 -3.027 1 95.12 136 LYS B CA 1
ATOM 2732 C C . LYS B 1 136 ? 6.703 28.406 -1.713 1 95.12 136 LYS B C 1
ATOM 2734 O O . LYS B 1 136 ? 6.32 28.875 -0.638 1 95.12 136 LYS B O 1
ATOM 2739 N N . VAL B 1 137 ? 7.609 27.5 -1.802 1 97 137 VAL B N 1
ATOM 2740 C CA . VAL B 1 137 ? 8.25 26.938 -0.618 1 97 137 VAL B CA 1
ATOM 2741 C C . VAL B 1 137 ? 9.75 27.219 -0.653 1 97 137 VAL B C 1
ATOM 2743 O O . VAL B 1 137 ? 10.484 26.625 -1.438 1 97 137 VAL B O 1
ATOM 2746 N N . LEU B 1 138 ? 10.219 28.078 0.185 1 94.44 138 LEU B N 1
ATOM 2747 C CA . LEU B 1 138 ? 11.625 28.453 0.21 1 94.44 138 LEU B CA 1
ATOM 2748 C C . LEU B 1 138 ? 12.484 27.297 0.712 1 94.44 138 LEU B C 1
ATOM 2750 O O . LEU B 1 138 ? 13.516 26.984 0.115 1 94.44 138 LEU B O 1
ATOM 2754 N N . ASP B 1 139 ? 12.148 26.734 1.824 1 97.94 139 ASP B N 1
ATOM 2755 C CA . ASP B 1 139 ? 12.82 25.578 2.42 1 97.94 139 ASP B CA 1
ATOM 2756 C C . ASP B 1 139 ? 11.82 24.609 3.016 1 97.94 139 ASP B C 1
ATOM 2758 O O . ASP B 1 139 ? 11.203 24.875 4.051 1 97.94 139 ASP B O 1
ATOM 2762 N N . PRO B 1 140 ? 11.711 23.453 2.369 1 98.75 140 PRO B N 1
ATOM 2763 C CA . PRO B 1 140 ? 10.734 22.5 2.885 1 98.75 140 PRO B CA 1
ATOM 2764 C C . PRO B 1 140 ? 11.117 21.938 4.254 1 98.75 140 PRO B C 1
ATOM 2766 O O . PRO B 1 140 ? 10.312 21.266 4.902 1 98.75 140 PRO B O 1
ATOM 2769 N N . HIS B 1 141 ? 12.273 22.219 4.711 1 98.69 141 HIS B N 1
ATOM 2770 C CA . HIS B 1 141 ? 12.727 21.766 6.02 1 98.69 141 HIS B CA 1
ATOM 2771 C C . HIS B 1 141 ? 12.633 22.891 7.055 1 98.69 141 HIS B C 1
ATOM 2773 O O . HIS B 1 141 ? 13.273 22.828 8.109 1 98.69 141 HIS B O 1
ATOM 2779 N N . ASP B 1 142 ? 11.938 23.859 6.758 1 98.19 142 ASP B N 1
ATOM 2780 C CA . ASP B 1 142 ? 11.688 24.969 7.676 1 98.19 142 ASP B CA 1
ATOM 2781 C C . ASP B 1 142 ? 10.273 25.516 7.512 1 98.19 142 ASP B C 1
ATOM 2783 O O . ASP B 1 142 ? 10.078 26.703 7.277 1 98.19 142 ASP B O 1
ATOM 2787 N N . LEU B 1 143 ? 9.312 24.672 7.633 1 98.75 143 LEU B N 1
ATOM 2788 C CA . LEU B 1 143 ? 7.887 24.984 7.586 1 98.75 143 LEU B CA 1
ATOM 2789 C C . LEU B 1 143 ? 7.211 24.656 8.914 1 98.75 143 LEU B C 1
ATOM 2791 O O . LEU B 1 143 ? 7.547 23.641 9.547 1 98.75 143 LEU B O 1
ATOM 2795 N N . THR B 1 144 ? 6.277 25.5 9.289 1 98.81 144 THR B N 1
ATOM 2796 C CA . THR B 1 144 ? 5.445 25.203 10.453 1 98.81 144 THR B CA 1
ATOM 2797 C C . THR B 1 144 ? 4.102 24.609 10.016 1 98.81 144 THR B C 1
ATOM 2799 O O . THR B 1 144 ? 3.342 25.266 9.297 1 98.81 144 THR B O 1
ATOM 2802 N N . LEU B 1 145 ? 3.826 23.375 10.469 1 98.88 145 LEU B N 1
ATOM 2803 C CA . LEU B 1 145 ? 2.543 22.719 10.25 1 98.88 145 LEU B CA 1
ATOM 2804 C C . LEU B 1 145 ? 1.652 22.844 11.484 1 98.88 145 LEU B C 1
ATOM 2806 O O . LEU B 1 145 ? 2.143 22.828 12.617 1 98.88 145 LEU B O 1
ATOM 2810 N N . TRP B 1 146 ? 0.398 22.938 11.242 1 98.94 146 TRP B N 1
ATOM 2811 C CA . TRP B 1 146 ? -0.532 22.953 12.367 1 98.94 146 TRP B CA 1
ATOM 2812 C C . TRP B 1 146 ? -1.831 22.25 12.008 1 98.94 146 TRP B C 1
ATOM 2814 O O . TRP B 1 146 ? -2.158 22.094 10.828 1 98.94 146 TRP B O 1
ATOM 2824 N N . LEU B 1 147 ? -2.59 21.781 13.023 1 98.94 147 LEU B N 1
ATOM 2825 C CA . LEU B 1 147 ? -3.887 21.141 12.859 1 98.94 147 LEU B CA 1
ATOM 2826 C C . LEU B 1 147 ? -4.797 21.422 14.047 1 98.94 147 LEU B C 1
ATOM 2828 O O . LEU B 1 147 ? -4.348 21.406 15.195 1 98.94 147 LEU B O 1
ATOM 2832 N N . LYS B 1 148 ? -6.02 21.703 13.742 1 98.88 148 LYS B N 1
ATOM 2833 C CA . LYS B 1 148 ? -7.055 21.953 14.742 1 98.88 148 LYS B CA 1
ATOM 2834 C C . LYS B 1 148 ? -8.234 21 14.555 1 98.88 148 LYS B C 1
ATOM 2836 O O . LYS B 1 148 ? -8.578 20.641 13.422 1 98.88 148 LYS B O 1
ATOM 2841 N N . VAL B 1 149 ? -8.836 20.625 15.672 1 98.75 149 VAL B N 1
ATOM 2842 C CA . VAL B 1 149 ? -10.164 20.031 15.703 1 98.75 149 VAL B CA 1
ATOM 2843 C C . VAL B 1 149 ? -11.148 20.984 16.375 1 98.75 149 VAL B C 1
ATOM 2845 O O . VAL B 1 149 ? -11 21.312 17.547 1 98.75 149 VAL B O 1
ATOM 2848 N N . ASP B 1 150 ? -12.398 21.375 15.812 1 95.38 150 ASP B N 1
ATOM 2849 C CA . ASP B 1 150 ? -13.312 22.422 16.266 1 95.38 150 ASP B CA 1
ATOM 2850 C C . ASP B 1 150 ? -12.547 23.609 16.844 1 95.38 150 ASP B C 1
ATOM 2852 O O . ASP B 1 150 ? -12.852 24.078 17.938 1 95.38 150 ASP B O 1
ATOM 2856 N N . GLU B 1 151 ? -11.609 24.125 16.812 1 95.31 151 GLU B N 1
ATOM 2857 C CA . GLU B 1 151 ? -10.82 25.297 17.156 1 95.31 151 GLU B CA 1
ATOM 2858 C C . GLU B 1 151 ? -9.695 24.953 18.125 1 95.31 151 GLU B C 1
AT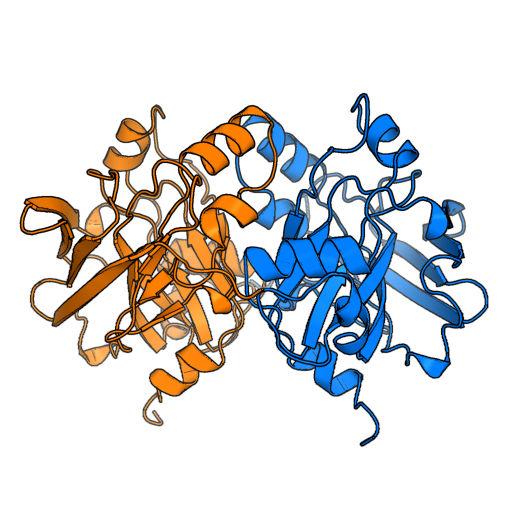OM 2860 O O . GLU B 1 151 ? -8.883 25.797 18.484 1 95.31 151 GLU B O 1
ATOM 2865 N N . GLU B 1 152 ? -9.766 23.781 18.516 1 98.31 152 GLU B N 1
ATOM 2866 C CA . GLU B 1 152 ? -8.711 23.359 19.438 1 98.31 152 GLU B CA 1
ATOM 2867 C C . GLU B 1 152 ? -7.441 22.969 18.672 1 98.31 152 GLU B C 1
ATOM 2869 O O . GLU B 1 152 ? -7.449 22.047 17.859 1 98.31 152 GLU B O 1
ATOM 2874 N N . LEU B 1 153 ? -6.406 23.703 18.953 1 98.75 153 LEU B N 1
ATOM 2875 C CA . LEU B 1 153 ? -5.105 23.375 18.375 1 98.75 153 LEU B CA 1
ATOM 2876 C C . LEU B 1 153 ? -4.586 22.047 18.938 1 98.75 153 LEU B C 1
ATOM 2878 O O . LEU B 1 153 ? -4.434 21.906 20.141 1 98.75 153 LEU B O 1
ATOM 2882 N N . ARG B 1 154 ? -4.332 21.094 18.047 1 98.69 154 ARG B N 1
ATOM 2883 C CA . ARG B 1 154 ? -3.896 19.766 18.453 1 98.69 154 ARG B CA 1
ATOM 2884 C C . ARG B 1 154 ? -2.426 19.547 18.125 1 98.69 154 ARG B C 1
ATOM 2886 O O . ARG B 1 154 ? -1.693 18.938 18.891 1 98.69 154 ARG B O 1
ATOM 2893 N N . GLN B 1 155 ? -2.018 19.984 16.969 1 98.81 155 GLN B N 1
ATOM 2894 C CA . GLN B 1 155 ? -0.64 19.812 16.516 1 98.81 155 GLN B CA 1
ATOM 2895 C C . GLN B 1 155 ? -0.064 21.141 16.016 1 98.81 155 GLN B C 1
ATOM 2897 O O . GLN B 1 155 ? -0.761 21.922 15.359 1 98.81 155 GLN B O 1
ATOM 2902 N N . ARG B 1 156 ? 1.119 21.391 16.328 1 98.75 156 ARG B N 1
ATOM 2903 C CA . ARG B 1 156 ? 1.973 22.453 15.789 1 98.75 156 ARG B CA 1
ATOM 2904 C C . ARG B 1 156 ? 3.441 22.047 15.836 1 98.75 156 ARG B C 1
ATOM 2906 O O . ARG B 1 156 ? 3.971 21.734 16.906 1 98.75 156 ARG B O 1
ATOM 2913 N N . GLY B 1 157 ? 4.039 21.938 14.742 1 98.56 157 GLY B N 1
ATOM 2914 C CA . GLY B 1 157 ? 5.418 21.484 14.688 1 98.56 157 GLY B CA 1
ATOM 2915 C C . GLY B 1 157 ? 6.148 21.938 13.438 1 98.56 157 GLY B C 1
ATOM 2916 O O . GLY B 1 157 ? 5.535 22.469 12.516 1 98.56 157 GLY B O 1
ATOM 2917 N N . SER B 1 158 ? 7.449 21.719 13.461 1 98.81 158 SER B N 1
ATOM 2918 C CA . SER B 1 158 ? 8.305 22.172 12.367 1 98.81 158 SER B CA 1
ATOM 2919 C C . SER B 1 158 ? 8.836 21 11.555 1 98.81 158 SER B C 1
ATOM 2921 O O . SER B 1 158 ? 9.211 19.969 12.117 1 98.81 158 SER B O 1
ATOM 2923 N N . THR B 1 159 ? 8.93 21.234 10.227 1 98.81 159 THR B N 1
ATOM 2924 C CA . THR B 1 159 ? 9.484 20.203 9.352 1 98.81 159 THR B CA 1
ATOM 2925 C C . THR B 1 159 ? 10.992 20.078 9.555 1 98.81 159 THR B C 1
ATOM 2927 O O . THR B 1 159 ? 11.602 19.125 9.078 1 98.81 159 THR B O 1
ATOM 2930 N N . SER B 1 160 ? 11.633 20.938 10.273 1 98.62 160 SER B N 1
ATOM 2931 C CA . SER B 1 160 ? 13.047 20.812 10.602 1 98.62 160 SER B CA 1
ATOM 2932 C C . SER B 1 160 ? 13.297 19.688 11.602 1 98.62 160 SER B C 1
ATOM 2934 O O . SER B 1 160 ? 14.438 19.25 11.797 1 98.62 160 SER B O 1
ATOM 2936 N N . ASP B 1 161 ? 12.258 19.234 12.219 1 98.5 161 ASP B N 1
ATOM 2937 C CA . ASP B 1 161 ? 12.391 18.219 13.25 1 98.5 161 ASP B CA 1
ATOM 2938 C C . ASP B 1 161 ? 12.383 16.812 12.633 1 98.5 161 ASP B C 1
ATOM 2940 O O . ASP B 1 161 ? 12.484 15.812 13.344 1 98.5 161 ASP B O 1
ATOM 2944 N N . MET B 1 162 ? 12.25 16.703 11.32 1 98.62 162 MET B N 1
ATOM 2945 C CA . MET B 1 162 ? 12.312 15.398 10.68 1 98.62 162 MET B CA 1
ATOM 2946 C C . MET B 1 162 ? 13.609 14.68 11.023 1 98.62 162 MET B C 1
ATOM 2948 O O . MET B 1 162 ? 14.695 15.258 10.906 1 98.62 162 MET B O 1
ATOM 2952 N N . VAL B 1 163 ? 13.5 13.461 11.406 1 98.5 163 VAL B N 1
ATOM 2953 C CA . VAL B 1 163 ? 14.656 12.617 11.695 1 98.5 163 VAL B CA 1
ATOM 2954 C C . VAL B 1 163 ? 15.367 12.258 10.391 1 98.5 163 VAL B C 1
ATOM 2956 O O . VAL B 1 163 ? 16.594 12.344 10.305 1 98.5 163 VAL B O 1
ATOM 2959 N N . HIS B 1 164 ? 14.609 11.766 9.422 1 98.75 164 HIS B N 1
ATOM 2960 C CA . HIS B 1 164 ? 15.062 11.562 8.055 1 98.75 164 HIS B CA 1
ATOM 2961 C C . HIS B 1 164 ? 14.539 12.664 7.133 1 98.75 164 HIS B C 1
ATOM 2963 O O . HIS B 1 164 ? 13.328 12.82 6.977 1 98.75 164 HIS B O 1
ATOM 2969 N N . ASP B 1 165 ? 15.469 13.352 6.547 1 98.75 165 ASP B N 1
ATOM 2970 C CA . ASP B 1 165 ? 15.055 14.484 5.719 1 98.75 165 ASP B CA 1
ATOM 2971 C C . ASP B 1 165 ? 14.539 14.008 4.359 1 98.75 165 ASP B C 1
ATOM 2973 O O . ASP B 1 165 ? 14.633 12.82 4.035 1 98.75 165 ASP B O 1
ATOM 2977 N N . ILE B 1 166 ? 13.992 14.945 3.615 1 98.88 166 ILE B N 1
ATOM 2978 C CA . ILE B 1 166 ? 13.305 14.625 2.371 1 98.88 166 ILE B CA 1
ATOM 2979 C C . ILE B 1 166 ? 14.273 13.984 1.388 1 98.88 166 ILE B C 1
ATOM 2981 O O . ILE B 1 166 ? 13.984 12.93 0.813 1 98.88 166 ILE B O 1
ATOM 2985 N N . PRO B 1 167 ? 15.477 14.508 1.174 1 98.88 167 PRO B N 1
ATOM 2986 C CA . PRO B 1 167 ? 16.422 13.859 0.257 1 98.88 167 PRO B CA 1
ATOM 2987 C C . PRO B 1 167 ? 16.75 12.422 0.667 1 98.88 167 PRO B C 1
ATOM 2989 O O . PRO B 1 167 ? 16.812 11.531 -0.184 1 98.88 167 PRO B O 1
ATOM 2992 N N . SER B 1 168 ? 16.922 12.188 1.97 1 98.81 168 SER B N 1
ATOM 2993 C CA . SER B 1 168 ? 17.219 10.852 2.473 1 98.81 168 SER B CA 1
ATOM 2994 C C . SER B 1 168 ? 16.062 9.898 2.227 1 98.81 168 SER B C 1
ATOM 2996 O O . SER B 1 168 ? 16.266 8.742 1.865 1 98.81 168 SER B O 1
ATOM 2998 N N . LEU B 1 169 ? 14.859 10.391 2.451 1 98.94 169 LEU B N 1
ATOM 2999 C CA . LEU B 1 169 ? 13.672 9.562 2.248 1 98.94 169 LEU B CA 1
ATOM 3000 C C . LEU B 1 169 ? 13.547 9.148 0.788 1 98.94 169 LEU B C 1
ATOM 3002 O O . LEU B 1 169 ? 13.312 7.973 0.492 1 98.94 169 LEU B O 1
ATOM 3006 N N . ILE B 1 170 ? 13.727 10.117 -0.095 1 98.94 170 ILE B N 1
ATOM 3007 C CA . ILE B 1 170 ? 13.609 9.844 -1.523 1 98.94 170 ILE B CA 1
ATOM 3008 C C . ILE B 1 170 ? 14.664 8.82 -1.943 1 98.94 170 ILE B C 1
ATOM 3010 O O . ILE B 1 170 ? 14.352 7.852 -2.641 1 98.94 170 ILE B O 1
ATOM 3014 N N . ALA B 1 171 ? 15.883 9.031 -1.492 1 98.75 171 ALA B N 1
ATOM 3015 C CA . ALA B 1 171 ? 16.969 8.117 -1.831 1 98.75 171 ALA B CA 1
ATOM 3016 C C . ALA B 1 171 ? 16.672 6.711 -1.309 1 98.75 171 ALA B C 1
ATOM 3018 O O . ALA B 1 171 ? 16.812 5.727 -2.039 1 98.75 171 ALA B O 1
ATOM 3019 N N . TYR B 1 172 ? 16.25 6.629 -0.116 1 98.56 172 TYR B N 1
ATOM 3020 C CA . TYR B 1 172 ? 16 5.348 0.533 1 98.56 172 TYR B CA 1
ATOM 3021 C C . TYR B 1 172 ? 14.867 4.598 -0.154 1 98.56 172 TYR B C 1
ATOM 3023 O O . TYR B 1 172 ? 15.016 3.436 -0.533 1 98.56 172 TYR B O 1
ATOM 3031 N N . ILE B 1 173 ? 13.727 5.234 -0.34 1 98.75 173 ILE B N 1
ATOM 3032 C CA . ILE B 1 173 ? 12.547 4.609 -0.921 1 98.75 173 ILE B CA 1
ATOM 3033 C C . ILE B 1 173 ? 12.844 4.164 -2.352 1 98.75 173 ILE B C 1
ATOM 3035 O O . ILE B 1 173 ? 12.438 3.078 -2.766 1 98.75 173 ILE B O 1
ATOM 3039 N N . SER B 1 174 ? 13.586 4.973 -3.105 1 98.69 174 SER B N 1
ATOM 3040 C CA . SER B 1 174 ? 13.844 4.707 -4.52 1 98.69 174 SER B CA 1
ATOM 3041 C C . SER B 1 174 ? 14.766 3.51 -4.699 1 98.69 174 SER B C 1
ATOM 3043 O O . SER B 1 174 ? 14.875 2.967 -5.801 1 98.69 174 SER B O 1
ATOM 3045 N N . ARG B 1 175 ? 15.422 3.096 -3.646 1 97.5 175 ARG B N 1
ATOM 3046 C CA . ARG B 1 175 ? 16.234 1.886 -3.697 1 97.5 175 ARG B CA 1
ATOM 3047 C C . ARG B 1 175 ? 15.375 0.638 -3.535 1 97.5 175 ARG B C 1
ATOM 3049 O O . ARG B 1 175 ? 15.805 -0.469 -3.861 1 97.5 175 ARG B O 1
ATOM 3056 N N . ILE B 1 176 ? 14.227 0.803 -3.064 1 98.12 176 ILE B N 1
ATOM 3057 C CA . ILE B 1 176 ? 13.305 -0.305 -2.814 1 98.12 176 ILE B CA 1
ATOM 3058 C C . ILE B 1 176 ? 12.281 -0.394 -3.945 1 98.12 176 ILE B C 1
ATOM 3060 O O . ILE B 1 176 ? 12.086 -1.462 -4.531 1 98.12 176 ILE B O 1
ATOM 3064 N N . MET B 1 177 ? 11.719 0.739 -4.266 1 98.69 177 MET B N 1
ATOM 3065 C CA . MET B 1 177 ? 10.695 0.802 -5.305 1 98.69 177 MET B CA 1
ATOM 3066 C C . MET B 1 177 ? 10.859 2.053 -6.156 1 98.69 177 MET B C 1
ATOM 3068 O O . MET B 1 177 ? 11.219 3.117 -5.648 1 98.69 177 MET B O 1
ATOM 3072 N N . THR B 1 178 ? 10.539 1.88 -7.383 1 98.69 178 THR B N 1
ATOM 3073 C CA . THR B 1 178 ? 10.555 3.021 -8.289 1 98.69 178 THR B CA 1
ATOM 3074 C C . THR B 1 178 ? 9.562 4.09 -7.836 1 98.69 178 THR B C 1
ATOM 3076 O O . THR B 1 178 ? 8.414 3.777 -7.504 1 98.69 178 THR B O 1
ATOM 3079 N N . LEU B 1 179 ? 10.086 5.289 -7.719 1 98.81 179 LEU B N 1
ATOM 3080 C CA . LEU B 1 179 ? 9.195 6.434 -7.535 1 98.81 179 LEU B CA 1
ATOM 3081 C C . LEU B 1 179 ? 8.719 6.973 -8.875 1 98.81 179 LEU B C 1
ATOM 3083 O O . LEU B 1 179 ? 9.539 7.289 -9.75 1 98.81 179 LEU B O 1
ATOM 3087 N N . GLU B 1 180 ? 7.406 7.082 -9.031 1 98.44 180 GLU B N 1
ATOM 3088 C CA . GLU B 1 180 ? 6.82 7.48 -10.305 1 98.44 180 GLU B CA 1
ATOM 3089 C C . GLU B 1 180 ? 6.258 8.898 -10.234 1 98.44 180 GLU B C 1
ATOM 3091 O O . GLU B 1 180 ? 5.949 9.398 -9.148 1 98.44 180 GLU B O 1
ATOM 3096 N N . GLU B 1 181 ? 6.203 9.477 -11.414 1 97.75 181 GLU B N 1
ATOM 3097 C CA . GLU B 1 181 ? 5.551 10.781 -11.5 1 97.75 181 GLU B CA 1
ATOM 3098 C C . GLU B 1 181 ? 4.148 10.734 -10.891 1 97.75 181 GLU B C 1
ATOM 3100 O O . GLU B 1 181 ? 3.355 9.852 -11.211 1 97.75 181 GLU B O 1
ATOM 3105 N N . GLY B 1 182 ? 3.9 11.695 -9.953 1 97.81 182 GLY B N 1
ATOM 3106 C CA . GLY B 1 182 ? 2.592 11.789 -9.328 1 97.81 182 GLY B CA 1
ATOM 3107 C C . GLY B 1 182 ? 2.539 11.117 -7.965 1 97.81 182 GLY B C 1
ATOM 3108 O O . GLY B 1 182 ? 1.612 11.352 -7.188 1 97.81 182 GLY B O 1
ATOM 3109 N N . ASP B 1 183 ? 3.504 10.227 -7.656 1 98.75 183 ASP B N 1
ATOM 3110 C CA . ASP B 1 183 ? 3.574 9.656 -6.312 1 98.75 183 ASP B CA 1
ATOM 3111 C C . ASP B 1 183 ? 3.713 10.75 -5.258 1 98.75 183 ASP B C 1
ATOM 3113 O O . ASP B 1 183 ? 4.234 11.836 -5.543 1 98.75 183 ASP B O 1
ATOM 3117 N N . VAL B 1 184 ? 3.232 10.477 -4.062 1 98.88 184 VAL B N 1
ATOM 3118 C CA . VAL B 1 184 ? 3.373 11.406 -2.951 1 98.88 184 VAL B CA 1
ATOM 3119 C C . VAL B 1 184 ? 4.016 10.703 -1.759 1 98.88 184 VAL B C 1
ATOM 3121 O O . VAL B 1 184 ? 3.619 9.594 -1.402 1 98.88 184 VAL B O 1
ATOM 3124 N N . ILE B 1 185 ? 5.027 11.281 -1.225 1 98.94 185 ILE B N 1
ATOM 3125 C CA . ILE B 1 185 ? 5.613 10.844 0.041 1 98.94 185 ILE B CA 1
ATOM 3126 C C . ILE B 1 185 ? 5.129 11.758 1.169 1 98.94 185 ILE B C 1
ATOM 3128 O O . ILE B 1 185 ? 5.371 12.961 1.146 1 98.94 185 ILE B O 1
ATOM 3132 N N . ILE B 1 186 ? 4.391 11.188 2.123 1 98.94 186 ILE B N 1
ATOM 3133 C CA . ILE B 1 186 ? 4.066 11.992 3.301 1 98.94 186 ILE B CA 1
ATOM 3134 C C . ILE B 1 186 ? 5.059 11.68 4.422 1 98.94 186 ILE B C 1
ATOM 3136 O O . ILE B 1 186 ? 5.32 10.516 4.723 1 98.94 186 ILE B O 1
ATOM 3140 N N . THR B 1 187 ? 5.617 12.664 5.074 1 98.88 187 THR B N 1
ATOM 3141 C CA . THR B 1 187 ? 6.953 12.594 5.66 1 98.88 187 THR B CA 1
ATOM 3142 C C . THR B 1 187 ? 6.871 12.406 7.172 1 98.88 187 THR B C 1
ATOM 3144 O O . THR B 1 187 ? 7.84 12.656 7.887 1 98.88 187 THR B O 1
ATOM 3147 N N . GLY B 1 188 ? 5.758 12.008 7.699 1 98.62 188 GLY B N 1
ATOM 3148 C CA . GLY B 1 188 ? 5.598 11.867 9.141 1 98.62 188 GLY B CA 1
ATOM 3149 C C . GLY B 1 188 ? 4.891 13.047 9.773 1 98.62 188 GLY B C 1
ATOM 3150 O O . GLY B 1 188 ? 4.59 14.039 9.102 1 98.62 188 GLY B O 1
ATOM 3151 N N . THR B 1 189 ? 4.66 12.938 11.055 1 98.81 189 THR B N 1
ATOM 3152 C CA . THR B 1 189 ? 3.832 13.93 11.734 1 98.81 189 THR B CA 1
ATOM 3153 C C . THR B 1 189 ? 4.484 14.367 13.039 1 98.81 189 THR B C 1
ATOM 3155 O O . THR B 1 189 ? 5.152 13.578 13.711 1 98.81 189 THR B O 1
ATOM 3158 N N . PRO B 1 190 ? 4.34 15.617 13.398 1 98.62 190 PRO B N 1
ATOM 3159 C CA . PRO B 1 190 ? 4.754 16.047 14.734 1 98.62 190 PRO B CA 1
ATOM 3160 C C . PRO B 1 190 ? 3.85 15.492 15.836 1 98.62 190 PRO B C 1
ATOM 3162 O O . PRO B 1 190 ? 2.854 14.828 15.547 1 98.62 190 PRO B O 1
ATOM 3165 N N . GLU B 1 191 ? 4.242 15.695 17.094 1 98.25 191 GLU B N 1
ATOM 3166 C CA . GLU B 1 191 ? 3.467 15.234 18.234 1 98.25 191 GLU B CA 1
ATOM 3167 C C . GLU B 1 191 ? 2.113 15.938 18.312 1 98.25 191 GLU B C 1
ATOM 3169 O O . GLU B 1 191 ? 1.885 16.922 17.609 1 98.25 191 GLU B O 1
ATOM 3174 N N . GLY B 1 192 ? 1.238 15.453 19.156 1 98.5 192 GLY B N 1
ATOM 3175 C CA . GLY B 1 192 ? -0.08 16.031 19.375 1 98.5 192 GLY B CA 1
ATOM 3176 C C . GLY B 1 192 ? -1.183 15.273 18.656 1 98.5 192 GLY B C 1
ATOM 3177 O O . GLY B 1 192 ? -2.287 15.789 18.484 1 98.5 192 GLY B O 1
ATOM 3178 N N . VAL B 1 193 ? -0.891 14.141 18.234 1 98.38 193 VAL B N 1
ATOM 3179 C CA . VAL B 1 193 ? -1.848 13.266 17.562 1 98.38 193 VAL B CA 1
ATOM 3180 C C . VAL B 1 193 ? -2.996 12.93 18.516 1 98.38 193 VAL B C 1
ATOM 3182 O O . VAL B 1 193 ? -2.779 12.727 19.719 1 98.38 193 VAL B O 1
ATOM 3185 N N . GLY B 1 194 ? -4.238 12.875 17.953 1 98.06 194 GLY B N 1
ATOM 3186 C CA . GLY B 1 194 ? -5.379 12.578 18.812 1 98.06 194 GLY B CA 1
ATOM 3187 C C . GLY B 1 194 ? -6.645 12.289 18.031 1 98.06 194 GLY B C 1
ATOM 3188 O O . GLY B 1 194 ? -6.641 12.328 16.797 1 98.06 194 GLY B O 1
ATOM 3189 N N . PRO B 1 195 ? -7.68 11.992 18.781 1 98.31 195 PRO B N 1
ATOM 3190 C CA . PRO B 1 195 ? -8.93 11.562 18.141 1 98.31 195 PRO B CA 1
ATOM 3191 C C . PRO B 1 195 ? -9.664 12.711 17.469 1 98.31 195 PRO B C 1
ATOM 3193 O O . PRO B 1 195 ? -9.586 13.859 17.922 1 98.31 195 PRO B O 1
ATOM 3196 N N . VAL B 1 196 ? -10.336 12.375 16.391 1 98.31 196 VAL B N 1
ATOM 3197 C CA . VAL B 1 196 ? -11.219 13.266 15.641 1 98.31 196 VAL B CA 1
ATOM 3198 C C . VAL B 1 196 ? -12.648 12.734 15.68 1 98.31 196 VAL B C 1
ATOM 3200 O O . VAL B 1 196 ? -13.016 11.875 14.875 1 98.31 196 VAL B O 1
ATOM 3203 N N . PRO B 1 197 ? -13.516 13.273 16.516 1 96.81 197 PRO B N 1
ATOM 3204 C CA . PRO B 1 197 ? -14.898 12.805 16.578 1 96.81 197 PRO B CA 1
ATOM 3205 C C . PRO B 1 197 ? -15.711 13.211 15.344 1 96.81 197 PRO B C 1
ATOM 3207 O O . PRO B 1 197 ? -15.398 14.211 14.695 1 96.81 197 PRO B O 1
ATOM 3210 N N . PRO B 1 198 ? -16.766 12.406 15.047 1 97.19 198 PRO B N 1
ATOM 3211 C CA . PRO B 1 198 ? -17.672 12.852 14 1 97.19 198 PRO B CA 1
ATOM 3212 C C . PRO B 1 198 ? -18.344 14.188 14.328 1 97.19 198 PRO B C 1
ATOM 3214 O O . PRO B 1 198 ? -18.391 14.578 15.5 1 97.19 198 PRO B O 1
ATOM 3217 N N . ASN B 1 199 ? -18.797 14.883 13.312 1 97.62 199 ASN B N 1
ATOM 3218 C CA . ASN B 1 199 ? -19.484 16.156 13.438 1 97.62 199 ASN B CA 1
ATOM 3219 C C . ASN B 1 199 ? -18.562 17.25 13.992 1 97.62 199 ASN B C 1
ATOM 3221 O O . ASN B 1 199 ? -18.984 18.047 14.844 1 97.62 199 ASN B O 1
ATOM 3225 N N . THR B 1 200 ? -17.344 17.203 13.703 1 98.38 200 THR B N 1
ATOM 3226 C CA . THR B 1 200 ? -16.359 18.25 13.977 1 98.38 200 THR B CA 1
ATOM 3227 C C . THR B 1 200 ? -15.781 18.797 12.68 1 98.38 200 THR B C 1
ATOM 3229 O O . THR B 1 200 ? -16.094 18.297 11.594 1 98.38 200 THR B O 1
ATOM 3232 N N . MET B 1 201 ? -15.047 19.859 12.836 1 98.56 201 MET B N 1
ATOM 3233 C CA . MET B 1 201 ? -14.281 20.438 11.727 1 98.56 201 MET B CA 1
ATOM 3234 C C . MET B 1 201 ? -12.789 20.188 11.914 1 98.56 201 MET B C 1
ATOM 3236 O O . MET B 1 201 ? -12.219 20.531 12.953 1 98.56 201 MET B O 1
ATOM 3240 N N . LEU B 1 202 ? -12.25 19.531 10.93 1 98.69 202 LEU B N 1
ATOM 3241 C CA . LEU B 1 202 ? -10.812 19.281 10.891 1 98.69 202 LEU B CA 1
ATOM 3242 C C . LEU B 1 202 ? -10.102 20.328 10.031 1 98.69 202 LEU B C 1
ATOM 3244 O O . LEU B 1 202 ? -10.375 20.438 8.836 1 98.69 202 LEU B O 1
ATOM 3248 N N . SER B 1 203 ? -9.227 21.094 10.633 1 98.5 203 SER B N 1
ATOM 3249 C CA . SER B 1 203 ? -8.484 22.125 9.906 1 98.5 203 SER B CA 1
ATOM 3250 C C . SER B 1 203 ? -6.98 21.953 10.086 1 98.5 203 SER B C 1
ATOM 3252 O O . SER B 1 203 ? -6.523 21.531 11.148 1 98.5 203 SER B O 1
ATOM 3254 N N . ALA B 1 204 ? -6.258 22.312 9.078 1 98.75 204 ALA B N 1
ATOM 3255 C CA . ALA B 1 204 ? -4.797 22.234 9.117 1 98.75 204 ALA B CA 1
ATOM 3256 C C . ALA B 1 204 ? -4.176 23.25 8.164 1 98.75 204 ALA B C 1
ATOM 3258 O O . ALA B 1 204 ? -4.855 23.781 7.281 1 98.75 204 ALA B O 1
ATOM 3259 N N . GLY B 1 205 ? -2.859 23.453 8.367 1 98.69 205 GLY B N 1
ATOM 3260 C CA . GLY B 1 205 ? -2.217 24.406 7.473 1 98.69 205 GLY B CA 1
ATOM 3261 C C . GLY B 1 205 ? -0.704 24.406 7.578 1 98.69 205 GLY B C 1
ATOM 3262 O O . GLY B 1 205 ? -0.143 23.75 8.461 1 98.69 205 GLY B O 1
ATOM 3263 N N . ILE B 1 206 ? -0.108 24.969 6.566 1 98.88 206 ILE B N 1
ATOM 3264 C CA . ILE B 1 206 ? 1.278 25.422 6.582 1 98.88 206 ILE B CA 1
ATOM 3265 C C . ILE B 1 206 ? 1.321 26.938 6.766 1 98.88 206 ILE B C 1
ATOM 3267 O O . ILE B 1 206 ? 0.798 27.672 5.934 1 98.88 206 ILE B O 1
ATOM 3271 N N . GLU B 1 207 ? 1.949 27.359 7.828 1 98.62 207 GLU B N 1
ATOM 3272 C CA . GLU B 1 207 ? 1.945 28.797 8.148 1 98.62 207 GLU B CA 1
ATOM 3273 C C . GLU B 1 207 ? 2.492 29.625 6.988 1 98.62 207 GLU B C 1
ATOM 3275 O O . GLU B 1 207 ? 3.572 29.328 6.469 1 98.62 207 GLU B O 1
ATOM 3280 N N . GLY B 1 208 ? 1.735 30.594 6.594 1 97.88 208 GLY B N 1
ATOM 3281 C CA . GLY B 1 208 ? 2.176 31.531 5.57 1 97.88 208 GLY B CA 1
ATOM 3282 C C . GLY B 1 208 ? 1.974 31 4.16 1 97.88 208 GLY B C 1
ATOM 3283 O O . GLY B 1 208 ? 2.314 31.688 3.188 1 97.88 208 GLY B O 1
ATOM 3284 N N . ILE B 1 209 ? 1.391 29.875 4 1 98 209 ILE B N 1
ATOM 3285 C CA . ILE B 1 209 ? 1.284 29.297 2.662 1 98 209 ILE B CA 1
ATOM 3286 C C . ILE B 1 209 ? -0.174 28.969 2.357 1 98 209 ILE B C 1
ATOM 3288 O O . ILE B 1 209 ? -0.768 29.531 1.435 1 98 209 ILE B O 1
ATOM 3292 N N . LEU B 1 210 ? -0.823 28.016 3.207 1 97.69 210 LEU B N 1
ATOM 3293 C CA . LEU B 1 210 ? -2.217 27.672 2.963 1 97.69 210 LEU B CA 1
ATOM 3294 C C . LEU B 1 210 ? -2.832 27 4.191 1 97.69 210 LEU B C 1
ATOM 3296 O O . LEU B 1 210 ? -2.119 26.641 5.129 1 97.69 210 LEU B O 1
ATOM 3300 N N . ASP B 1 211 ? -4.074 26.969 4.227 1 97.12 211 ASP B N 1
ATOM 3301 C CA . ASP B 1 211 ? -4.84 26.156 5.172 1 97.12 211 ASP B CA 1
ATOM 3302 C C . ASP B 1 211 ? -5.945 25.375 4.465 1 97.12 211 ASP B C 1
ATOM 3304 O O . ASP B 1 211 ? -6.34 25.719 3.35 1 97.12 211 ASP B O 1
ATOM 3308 N N . ILE B 1 212 ? -6.367 24.297 5.043 1 97.94 212 ILE B N 1
ATOM 3309 C CA . ILE B 1 212 ? -7.449 23.453 4.543 1 97.94 212 ILE B CA 1
ATOM 3310 C C . ILE B 1 212 ? -8.398 23.109 5.684 1 97.94 212 ILE B C 1
ATOM 3312 O O . ILE B 1 212 ? -8.016 23.156 6.855 1 97.94 212 ILE B O 1
ATOM 3316 N N . SER B 1 213 ? -9.625 22.781 5.32 1 98 213 SER B N 1
ATOM 3317 C CA . SER B 1 213 ? -10.625 22.391 6.305 1 98 213 SER B CA 1
ATOM 3318 C C . SER B 1 213 ? -11.578 21.344 5.738 1 98 213 SER B C 1
ATOM 3320 O O . SER B 1 213 ? -12.016 21.453 4.59 1 98 213 SER B O 1
ATOM 3322 N N . PHE B 1 214 ? -11.906 20.359 6.605 1 98.56 214 PHE B N 1
ATOM 3323 C CA . PHE B 1 214 ? -12.773 19.25 6.211 1 98.56 214 PHE B CA 1
ATOM 3324 C C . PHE B 1 214 ? -13.805 18.969 7.289 1 98.56 214 PHE B C 1
ATOM 3326 O O . PHE B 1 214 ? -13.453 18.672 8.43 1 98.56 214 PHE B O 1
ATOM 3333 N N . PRO B 1 215 ? -15.125 19.078 6.949 1 98.69 215 PRO B N 1
ATOM 3334 C CA . PRO B 1 215 ? -16.078 18.5 7.895 1 98.69 215 PRO B CA 1
ATOM 3335 C C . PRO B 1 215 ? -15.875 16.984 8.07 1 98.69 215 PRO B C 1
ATOM 3337 O O . PRO B 1 215 ? -15.562 16.281 7.109 1 98.69 215 PRO B O 1
ATOM 3340 N N . VAL B 1 216 ? -16 16.547 9.273 1 98.62 216 VAL B N 1
ATOM 3341 C CA . VAL B 1 216 ? -15.906 15.133 9.594 1 98.62 216 VAL B CA 1
ATOM 3342 C C . VAL B 1 216 ? -17.297 14.57 9.867 1 98.62 216 VAL B C 1
ATOM 3344 O O . VAL B 1 216 ? -18.047 15.094 10.703 1 98.62 216 VAL B O 1
ATOM 3347 N N . LYS B 1 217 ? -17.609 13.57 9.148 1 98.31 217 LYS B N 1
ATOM 3348 C CA . LYS B 1 217 ? -18.953 12.984 9.25 1 98.31 217 LYS B CA 1
ATOM 3349 C C . LYS B 1 217 ? -18.875 11.469 9.375 1 98.31 217 LYS B C 1
ATOM 3351 O O . LYS B 1 217 ? -17.812 10.875 9.164 1 98.31 217 LYS B O 1
ATOM 3356 N N . THR B 1 218 ? -19.969 10.898 9.773 1 97.56 218 THR B N 1
ATOM 3357 C CA . THR B 1 218 ? -20.078 9.438 9.789 1 97.56 218 THR B CA 1
ATOM 3358 C C . THR B 1 218 ? -20.406 8.914 8.391 1 97.56 218 THR B C 1
ATOM 3360 O O . THR B 1 218 ? -21.281 9.445 7.707 1 97.56 218 THR B O 1
ATOM 3363 N N . ARG B 1 219 ? -19.656 7.969 8.016 1 96.94 219 ARG B N 1
ATOM 3364 C CA . ARG B 1 219 ? -19.875 7.359 6.703 1 96.94 219 ARG B CA 1
ATOM 3365 C C . ARG B 1 219 ? -21.203 6.629 6.656 1 96.94 219 ARG B C 1
ATOM 3367 O O . ARG B 1 219 ? -21.578 5.93 7.605 1 96.94 219 ARG B O 1
ATOM 3374 N N . VAL B 1 220 ? -21.953 6.785 5.613 1 94.12 220 VAL B N 1
ATOM 3375 C CA . VAL B 1 220 ? -23.156 6.016 5.332 1 94.12 220 VAL B CA 1
ATOM 3376 C C . VAL B 1 220 ? -22.891 5.051 4.176 1 94.12 220 VAL B C 1
ATOM 3378 O O . VAL B 1 220 ? -22.609 5.473 3.057 1 94.12 220 VAL B O 1
ATOM 3381 N N . TYR B 1 221 ? -23.016 3.797 4.453 1 92.44 221 TYR B N 1
ATOM 3382 C CA . TYR B 1 221 ? -22.719 2.785 3.441 1 92.44 221 TYR B CA 1
ATOM 3383 C C . TYR B 1 221 ? -23.906 2.6 2.504 1 92.44 221 TYR B C 1
ATOM 3385 O O . TYR B 1 221 ? -25.062 2.689 2.928 1 92.44 221 TYR B O 1
ATOM 3393 N N . GLU B 1 222 ? -23.516 2.332 1.296 1 86.19 222 GLU B N 1
ATOM 3394 C CA . GLU B 1 222 ? -24.547 2.039 0.313 1 86.19 222 GLU B CA 1
ATOM 3395 C C . GLU B 1 222 ? -25.094 0.622 0.485 1 86.19 222 GLU B C 1
ATOM 3397 O O . GLU B 1 222 ? -24.328 -0.306 0.772 1 86.19 222 GLU B O 1
ATOM 3402 N N . GLU B 1 223 ? -26.438 0.498 0.495 1 77.5 223 GLU B N 1
ATOM 3403 C CA . GLU B 1 223 ? -27.094 -0.794 0.655 1 77.5 223 GLU B CA 1
ATOM 3404 C C . GLU B 1 223 ? -27.109 -1.572 -0.658 1 77.5 223 GLU B C 1
ATOM 3406 O O . GLU B 1 223 ? -27.156 -0.978 -1.737 1 77.5 223 GLU B O 1
#